Protein AF-A0A2U3KNU8-F1 (afdb_monomer_lite)

Secondary structure (DSSP, 8-state):
--STTTTTTTTTS-SS--S--S---HHHHHHHHHHHHHHTTSS-HHHHHHHHHHHHHHHHHHHHHHHHHHTTSS-HHHHHHHHHHHHHHHHHHHHHHHHHHTTSS-HHHHHHHHHHHHHTTSS--------------------------PPPPPPPPPPPPTTEEEE--TTS-EEEEEE-TT--SHHHHHHHHHHHHHHHHSS--EE---EEPTTSS-EEEEEEEE-TTTTS-EEEEEEEEEE-SSS-EEEEEEEEETTTHHHHHHHHHHHHHHH--TTTGGGGSSS--PPPPPPEEEE-TTSSEEEEE-TT-EE-TTT--TT-EEEE-TTS-EEEEEEEEEEE-TTSHHHHHHHHHHHTTTTTTSGGGGSEE--TTS-HHHHHHHHHHHHHHHTTPPPPEEEEEEEEEE---TT-EEEEEEEEEE-SSSS-EEEEEEEEEEPPPPTTT-EEEEEEEEEEEEHHHHHHHHHHHHHHHHT-EE-HHHHHHHHHHHHHHHHHHHHHHHHHHHHHHHHHHHHHHHHHHHHHHHHHHHHHHHHHHHHHHHTEEEEEETTTTEEEEEEHHHHHHHHHH-TTTEEE--GGG--TTTT-

Foldseek 3Di:
DVPVLVVVLQPLFPPDDDDDFDDDDPLVVQLVVLVVCVVVVVDDPVLSVLLNVVSVVVCVVVVVLVVCPVVVVADPVRSVVVVVLVVVLLVVLVVLVVCVVVVVDDPVRSVVVNVVSVCVVPDDDDDDDDDDDDDDDDDDDDDDDDDDDDDDDADDDQDFPPQWDKDADPLYWIKIKGWDPPDQDQVRSLVVRQVSVCVQQVWRKDWDDWDDDFPDQKIKIKIKTWRPPGDTAMKIKMKIKHRQDNRIIMIMIIIGGPVCCVVCVVVVVVVCVVPDDSNVVSVVPDDPQDAAAFFDWDADPLNFKIWTAHPQKDWDNSQDDLQWTWIAHPQRKIKTFFDKAKEAACVAPLLVVLVVCVVVVICCVHVSVVHHYDHPPDDQVVVVLVVVQVVCVVVVFDRKDWDWPDWAWDDDPPFKTKIWTWGWIDRVPPLDIKTKTKIKMKGAADNPRRMIMITMIMIIGRPVCCSRNVNNNVNRRVRMDGDVVSSVVSSCVSNVVVVVVVVVVVVVVVSVVVSSVVSVVVVVVVVVVVVLLVVLVVLQVVCVVVQWWWKAFPVVRAIDIDHVVVLVVCCVVCVVGIDTDHSVPDDPPHRD

pLDDT: mean 73.96, std 20.08, range [22.03, 96.69]

Radius of gyration: 40.49 Å; chains: 1; bounding box: 84×72×120 Å

Structure (mmCIF, N/CA/C/O backbone):
data_AF-A0A2U3KNU8-F1
#
_entry.id   AF-A0A2U3KNU8-F1
#
loop_
_atom_site.group_PDB
_atom_site.id
_atom_site.type_symbol
_atom_site.label_atom_id
_atom_site.label_alt_id
_atom_site.label_comp_id
_atom_site.label_asym_id
_atom_site.label_entity_id
_atom_site.label_seq_id
_atom_site.pdbx_PDB_ins_code
_atom_site.Cartn_x
_atom_site.Cartn_y
_atom_site.Cartn_z
_atom_site.occupancy
_atom_site.B_iso_or_equiv
_atom_site.auth_seq_id
_atom_site.auth_comp_id
_atom_site.auth_asym_id
_atom_site.auth_atom_id
_atom_site.pdbx_PDB_model_num
ATOM 1 N N . MET A 1 1 ? -26.243 11.072 -6.937 1.00 31.42 1 MET A N 1
ATOM 2 C CA . MET A 1 1 ? -25.882 9.864 -6.148 1.00 31.42 1 MET A CA 1
ATOM 3 C C . MET A 1 1 ? -25.255 8.719 -6.962 1.00 31.42 1 MET A C 1
ATOM 5 O O . MET A 1 1 ? -24.670 7.843 -6.341 1.00 31.42 1 MET A O 1
ATOM 9 N N . ARG A 1 2 ? -25.331 8.694 -8.307 1.00 22.03 2 ARG A N 1
ATOM 10 C CA . ARG A 1 2 ? -24.686 7.654 -9.141 1.00 22.03 2 ARG A CA 1
ATOM 11 C C . ARG A 1 2 ? -23.198 7.915 -9.442 1.00 22.03 2 ARG A C 1
ATOM 13 O O . ARG A 1 2 ? -22.454 6.955 -9.597 1.00 22.03 2 ARG A O 1
ATOM 20 N N . ASP A 1 3 ? -22.744 9.170 -9.422 1.00 24.73 3 ASP A N 1
ATOM 21 C CA . ASP A 1 3 ? -21.365 9.503 -9.823 1.00 24.73 3 ASP A CA 1
ATOM 22 C C . ASP A 1 3 ? -20.324 9.393 -8.703 1.00 24.73 3 ASP A C 1
ATOM 24 O O . ASP A 1 3 ? -19.187 9.026 -8.972 1.00 24.73 3 ASP A O 1
ATOM 28 N N . ALA A 1 4 ? -20.703 9.587 -7.435 1.00 27.36 4 ALA A N 1
ATOM 29 C CA . ALA A 1 4 ? -19.784 9.468 -6.293 1.00 27.36 4 ALA A CA 1
ATOM 30 C C . ALA A 1 4 ? -19.301 8.022 -6.029 1.00 27.36 4 ALA A C 1
ATOM 32 O O . ALA A 1 4 ? -18.278 7.819 -5.385 1.00 27.36 4 ALA A O 1
ATOM 33 N N . LEU A 1 5 ? -20.007 7.013 -6.556 1.00 29.06 5 LEU A N 1
ATOM 34 C CA . LEU A 1 5 ? -19.691 5.592 -6.364 1.00 29.06 5 LEU A CA 1
ATOM 35 C C . LEU A 1 5 ? -18.651 5.072 -7.376 1.00 29.06 5 LEU A C 1
ATOM 37 O O . LEU A 1 5 ? -17.890 4.164 -7.063 1.00 29.06 5 LEU A O 1
ATOM 41 N N . ARG A 1 6 ? -18.540 5.699 -8.558 1.00 27.56 6 ARG A N 1
ATOM 42 C CA . ARG A 1 6 ? -17.448 5.426 -9.514 1.00 27.56 6 ARG A CA 1
ATOM 43 C C . ARG A 1 6 ? -16.082 5.897 -8.991 1.00 27.56 6 ARG A C 1
ATOM 45 O O . ARG A 1 6 ? -15.054 5.405 -9.441 1.00 27.56 6 ARG A O 1
ATOM 52 N N . TRP A 1 7 ? -16.079 6.813 -8.021 1.00 29.83 7 TRP A N 1
ATOM 53 C CA . TRP A 1 7 ? -14.882 7.454 -7.475 1.00 29.83 7 TRP A CA 1
ATOM 54 C C . TRP A 1 7 ? -14.097 6.601 -6.469 1.00 29.83 7 TRP A C 1
ATOM 56 O O . TRP A 1 7 ? -12.876 6.715 -6.420 1.00 29.83 7 TRP A O 1
ATOM 66 N N . LEU A 1 8 ? -14.758 5.731 -5.699 1.00 29.95 8 LEU A N 1
ATOM 67 C CA . LEU A 1 8 ? -14.084 4.840 -4.738 1.00 29.95 8 LEU A CA 1
ATOM 68 C C . LEU A 1 8 ? -13.414 3.638 -5.425 1.00 29.95 8 LEU A C 1
ATOM 70 O O . LEU A 1 8 ? -12.340 3.214 -5.012 1.00 29.95 8 LEU A O 1
ATOM 74 N N . LEU A 1 9 ? -13.984 3.167 -6.538 1.00 27.53 9 LEU A N 1
ATOM 75 C CA . LEU A 1 9 ? -13.454 2.064 -7.349 1.00 27.53 9 LEU A CA 1
ATOM 76 C C . LEU A 1 9 ? -12.162 2.411 -8.118 1.00 27.53 9 LEU A C 1
ATOM 78 O O . LEU A 1 9 ? -11.417 1.510 -8.486 1.00 27.53 9 LEU A O 1
ATOM 82 N N . ALA A 1 10 ? -11.863 3.692 -8.355 1.00 28.30 10 ALA A N 1
ATOM 83 C CA . ALA A 1 10 ? -10.728 4.109 -9.189 1.00 28.30 10 ALA A CA 1
ATOM 84 C C . ALA A 1 10 ? -9.391 4.261 -8.432 1.00 28.30 10 ALA A C 1
ATOM 86 O O . ALA A 1 10 ? -8.334 4.332 -9.058 1.00 28.30 10 ALA A O 1
ATOM 87 N N . VAL A 1 11 ? -9.403 4.312 -7.094 1.00 30.14 11 VAL A N 1
ATOM 88 C CA . VAL A 1 11 ? -8.202 4.636 -6.295 1.00 30.14 11 VAL A CA 1
ATOM 89 C C . VAL A 1 11 ? -7.270 3.427 -6.105 1.00 30.14 11 VAL A C 1
ATOM 91 O O . VAL A 1 11 ? -6.073 3.610 -5.909 1.00 30.14 11 VAL A O 1
ATOM 94 N N . ALA A 1 12 ? -7.763 2.197 -6.279 1.00 28.03 12 ALA A N 1
ATOM 95 C CA . ALA A 1 12 ? -6.958 0.974 -6.166 1.00 28.03 12 ALA A CA 1
ATOM 96 C C . ALA A 1 12 ? -6.155 0.604 -7.439 1.00 28.03 12 ALA A C 1
ATOM 98 O O . ALA A 1 12 ? -5.477 -0.418 -7.453 1.00 28.03 12 ALA A O 1
ATOM 99 N N . VAL A 1 13 ? -6.207 1.414 -8.508 1.00 27.73 13 VAL A N 1
ATOM 100 C CA . VAL A 1 13 ? -5.661 1.052 -9.840 1.00 27.73 13 VAL A CA 1
ATOM 101 C C . VAL A 1 13 ? -4.486 1.902 -10.324 1.00 27.73 13 VAL A C 1
ATOM 103 O O . VAL A 1 13 ? -3.791 1.526 -11.263 1.00 27.73 13 VAL A O 1
ATOM 106 N N . LEU A 1 14 ? -4.178 3.028 -9.689 1.00 27.67 14 LEU A N 1
ATOM 107 C CA . LEU A 1 14 ? -3.180 3.964 -10.220 1.00 27.67 14 LEU A CA 1
ATOM 108 C C . LEU A 1 14 ? -1.816 3.859 -9.534 1.00 27.67 14 LEU A C 1
ATOM 110 O O . LEU A 1 14 ? -1.299 4.824 -8.980 1.00 27.67 14 LEU A O 1
ATOM 114 N N . LEU A 1 15 ? -1.199 2.683 -9.646 1.00 30.09 15 LEU A N 1
ATOM 115 C CA . LEU A 1 15 ? 0.213 2.458 -9.326 1.00 30.09 15 LEU A CA 1
ATOM 116 C C . LEU A 1 15 ? 0.912 1.767 -10.507 1.00 30.09 15 LEU A C 1
ATOM 118 O O . LEU A 1 15 ? 1.225 0.583 -10.464 1.00 30.09 15 LEU A O 1
ATOM 122 N N . SER A 1 16 ? 1.103 2.527 -11.595 1.00 28.33 16 SER A N 1
ATOM 123 C CA . SER A 1 16 ? 2.203 2.370 -12.579 1.00 28.33 16 SER A CA 1
ATOM 124 C C . SER A 1 16 ? 2.146 3.381 -13.745 1.00 28.33 16 SER A C 1
ATOM 126 O O . SER A 1 16 ? 2.514 3.062 -14.870 1.00 28.33 16 SER A O 1
ATOM 128 N N . ILE A 1 17 ? 1.741 4.638 -13.513 1.00 33.41 17 ILE A N 1
ATOM 129 C CA . ILE A 1 17 ? 1.864 5.694 -14.539 1.00 33.41 17 ILE A CA 1
ATOM 130 C C . ILE A 1 17 ? 2.806 6.776 -14.023 1.00 33.41 17 ILE A C 1
ATOM 132 O O . ILE A 1 17 ? 2.394 7.782 -13.460 1.00 33.41 17 ILE A O 1
ATOM 136 N N . GLY A 1 18 ? 4.104 6.544 -14.200 1.00 27.42 18 GLY A N 1
ATOM 137 C CA . GLY A 1 18 ? 5.090 7.613 -14.203 1.00 27.42 18 GLY A CA 1
ATOM 138 C C . GLY A 1 18 ? 5.064 8.324 -15.556 1.00 27.42 18 GLY A C 1
ATOM 139 O O . GLY A 1 18 ? 5.295 7.701 -16.585 1.00 27.42 18 GLY A O 1
ATOM 140 N N . GLY A 1 19 ? 4.818 9.635 -15.533 1.00 28.34 19 GLY A N 1
ATOM 141 C CA . GLY A 1 19 ? 5.231 10.565 -16.584 1.00 28.34 19 GLY A CA 1
ATOM 142 C C . GLY A 1 19 ? 4.237 10.848 -17.718 1.00 28.34 19 GLY A C 1
ATOM 143 O O . GLY A 1 19 ? 3.942 9.993 -18.545 1.00 28.34 19 GLY A O 1
ATOM 144 N N . SER A 1 20 ? 3.896 12.142 -17.844 1.00 30.22 20 SER A N 1
ATOM 145 C CA . SER A 1 20 ? 3.616 12.890 -19.094 1.00 30.22 20 SER A CA 1
ATOM 146 C C . SER A 1 20 ? 2.181 13.397 -19.306 1.00 30.22 20 SER A C 1
ATOM 148 O O . SER A 1 20 ? 1.405 12.817 -20.061 1.00 30.22 20 SER A O 1
ATOM 150 N N . GLY A 1 21 ? 1.869 14.596 -18.788 1.00 25.66 21 GLY A N 1
ATOM 151 C CA . GLY A 1 21 ? 0.601 15.276 -19.087 1.00 25.66 21 GLY A CA 1
ATOM 152 C C . GLY A 1 21 ? 0.608 16.809 -18.984 1.00 25.66 21 GLY A C 1
ATOM 153 O O . GLY A 1 21 ? 0.026 17.365 -18.064 1.00 25.66 21 GLY A O 1
ATOM 154 N N . CYS A 1 22 ? 1.199 17.500 -19.964 1.00 28.56 22 CYS A N 1
ATOM 155 C CA . CYS A 1 22 ? 0.395 18.342 -20.867 1.00 28.56 22 CYS A CA 1
ATOM 156 C C . CYS A 1 22 ? 0.812 18.010 -22.295 1.00 28.56 22 CYS A C 1
ATOM 158 O O . CYS A 1 22 ? 1.974 17.669 -22.516 1.00 28.56 22 CYS A O 1
ATOM 160 N N . SER A 1 23 ? -0.151 18.060 -23.211 1.00 33.44 23 SER A N 1
ATOM 161 C CA . SER A 1 23 ? 0.048 18.025 -24.657 1.00 33.44 23 SER A CA 1
ATOM 162 C C . SER A 1 23 ? 1.032 19.117 -25.059 1.00 33.44 23 SER A C 1
ATOM 164 O O . SER A 1 23 ? 0.803 20.292 -24.778 1.00 33.44 23 SER A O 1
ATOM 166 N N . PRO A 1 24 ? 2.085 18.724 -25.762 1.00 29.98 24 PRO A N 1
ATOM 167 C CA . PRO A 1 24 ? 2.238 19.264 -27.089 1.00 29.98 24 PRO A CA 1
ATOM 168 C C . PRO A 1 24 ? 2.112 18.075 -28.063 1.00 29.98 24 PRO A C 1
ATOM 170 O O . PRO A 1 24 ? 2.024 16.918 -27.624 1.00 29.98 24 PRO A O 1
ATOM 173 N N . SER A 1 25 ? 1.964 18.331 -29.364 1.00 46.84 25 SER A N 1
ATOM 174 C CA . SER A 1 25 ? 1.779 17.280 -30.384 1.00 46.84 25 SER A CA 1
ATOM 175 C C . SER A 1 25 ? 2.768 16.122 -30.169 1.00 46.84 25 SER A C 1
ATOM 177 O O . SER A 1 25 ? 3.857 16.355 -29.652 1.00 46.84 25 SER A O 1
ATOM 179 N N . ARG A 1 26 ? 2.438 14.870 -30.528 1.00 48.16 26 ARG A N 1
ATOM 180 C CA . ARG A 1 26 ? 3.347 13.705 -30.339 1.00 48.16 26 ARG A CA 1
ATOM 181 C C . ARG A 1 26 ? 4.798 14.017 -30.765 1.00 48.16 26 ARG A C 1
ATOM 183 O O . ARG A 1 26 ? 5.725 13.726 -30.014 1.00 48.16 26 ARG A O 1
ATOM 190 N N . ARG A 1 27 ? 4.922 14.784 -31.858 1.00 46.94 27 ARG A N 1
ATOM 191 C CA . ARG A 1 27 ? 6.121 15.462 -32.380 1.00 46.94 27 ARG A CA 1
ATOM 192 C C . ARG A 1 27 ? 6.958 16.165 -31.302 1.00 46.94 27 ARG A C 1
ATOM 194 O O . ARG A 1 27 ? 8.140 15.903 -31.175 1.00 46.94 27 ARG A O 1
ATOM 201 N N . SER A 1 28 ? 6.357 17.007 -30.470 1.00 46.25 28 SER A N 1
ATOM 202 C CA . SER A 1 28 ? 7.050 17.773 -29.422 1.00 46.25 28 SER A CA 1
ATOM 203 C C . SER A 1 28 ? 7.592 16.942 -28.252 1.00 46.25 28 SER A C 1
ATOM 205 O O . SER A 1 28 ? 8.557 17.357 -27.620 1.00 46.25 28 SER A O 1
ATOM 207 N N . LYS A 1 29 ? 6.971 15.799 -27.919 1.00 55.31 29 LYS A N 1
ATOM 208 C CA . LYS A 1 29 ? 7.413 14.962 -26.793 1.00 55.31 29 LYS A CA 1
ATOM 209 C C . LYS A 1 29 ? 8.584 14.090 -27.212 1.00 55.31 29 LYS A C 1
ATOM 211 O O . LYS A 1 29 ? 9.537 13.967 -26.454 1.00 55.31 29 LYS A O 1
ATOM 216 N N . GLU A 1 30 ? 8.517 13.535 -28.417 1.00 49.75 30 GLU A N 1
ATOM 217 C CA . GLU A 1 30 ? 9.602 12.750 -29.003 1.00 49.75 30 GLU A CA 1
ATOM 218 C C . GLU A 1 30 ? 10.798 13.658 -29.347 1.00 49.75 30 GLU A C 1
ATOM 220 O O . GLU A 1 30 ? 11.923 13.313 -28.995 1.00 49.75 30 GLU A O 1
ATOM 225 N N . LEU A 1 31 ? 10.563 14.876 -29.863 1.00 55.94 31 LEU A N 1
ATOM 226 C CA . LEU A 1 31 ? 11.615 15.887 -30.050 1.00 55.94 31 LEU A CA 1
ATOM 227 C C . LEU A 1 31 ? 12.212 16.384 -28.725 1.00 55.94 31 LEU A C 1
ATOM 229 O O . LEU A 1 31 ? 13.423 16.507 -28.629 1.00 55.94 31 LEU A O 1
ATOM 233 N N . ALA A 1 32 ? 11.413 16.598 -27.673 1.00 63.56 32 ALA A N 1
ATOM 234 C CA . ALA A 1 32 ? 11.940 17.036 -26.374 1.00 63.56 32 ALA A CA 1
ATOM 235 C C . ALA A 1 32 ? 12.776 15.958 -25.660 1.00 63.56 32 ALA A C 1
ATOM 237 O O . ALA A 1 32 ? 13.673 16.279 -24.878 1.00 63.56 32 ALA A O 1
ATOM 238 N N . VAL A 1 33 ? 12.477 14.677 -25.893 1.00 63.19 33 VAL A N 1
ATOM 239 C CA . VAL A 1 33 ? 13.310 13.560 -25.421 1.00 63.19 33 VAL A CA 1
ATOM 240 C C . VAL A 1 33 ? 14.601 13.483 -26.238 1.00 63.19 33 VAL A C 1
ATOM 242 O O . VAL A 1 33 ? 15.667 13.285 -25.658 1.00 63.19 33 VAL A O 1
ATOM 245 N N . LEU A 1 34 ? 14.518 13.714 -27.550 1.00 46.22 34 LEU A N 1
ATOM 246 C CA . LEU A 1 34 ? 15.671 13.760 -28.446 1.00 46.22 34 LEU A CA 1
ATOM 247 C C . LEU A 1 34 ? 16.624 14.926 -28.116 1.00 46.22 34 LEU A C 1
ATOM 249 O O . LEU A 1 34 ? 17.831 14.718 -28.017 1.00 46.22 34 LEU A O 1
ATOM 253 N N . ASP A 1 35 ? 16.079 16.115 -27.841 1.00 58.88 35 ASP A N 1
ATOM 254 C CA . ASP A 1 35 ? 16.823 17.306 -27.409 1.00 58.88 35 ASP A CA 1
ATOM 255 C C . ASP A 1 35 ? 17.562 17.065 -26.092 1.00 58.88 35 ASP A C 1
ATOM 257 O O . ASP A 1 35 ? 18.725 17.436 -25.950 1.00 58.88 35 ASP A O 1
ATOM 261 N N . ARG A 1 36 ? 16.911 16.409 -25.122 1.00 63.81 36 ARG A N 1
ATOM 262 C CA . ARG A 1 36 ? 17.547 16.084 -23.837 1.00 63.81 36 ARG A CA 1
ATOM 263 C C . ARG A 1 36 ? 18.671 15.070 -23.986 1.00 63.81 36 ARG A C 1
ATOM 265 O O . ARG A 1 36 ? 19.676 15.218 -23.304 1.00 63.81 36 ARG A O 1
ATOM 272 N N . ALA A 1 37 ? 18.512 14.077 -24.859 1.00 52.19 37 ALA A N 1
ATOM 273 C CA . ALA A 1 37 ? 19.546 13.081 -25.122 1.00 52.19 37 ALA A CA 1
ATOM 274 C C . ALA A 1 37 ? 20.770 13.691 -25.833 1.00 52.19 37 ALA A C 1
ATOM 276 O O . ALA A 1 37 ? 21.903 13.328 -25.524 1.00 52.19 37 ALA A O 1
ATOM 277 N N . TYR A 1 38 ? 20.561 14.665 -26.724 1.00 63.41 38 TYR A N 1
ATOM 278 C CA . TYR A 1 38 ? 21.651 15.447 -27.314 1.00 63.41 38 TYR A CA 1
ATOM 279 C C . TYR A 1 38 ? 22.333 16.356 -26.279 1.00 63.41 38 TYR A C 1
ATOM 281 O O . TYR A 1 38 ? 23.553 16.343 -26.147 1.00 63.41 38 TYR A O 1
ATOM 289 N N . GLN A 1 39 ? 21.556 17.077 -25.461 1.00 62.28 39 GLN A N 1
ATOM 290 C CA . GLN A 1 39 ? 22.087 17.943 -24.398 1.00 62.28 39 GLN A CA 1
ATOM 291 C C . GLN A 1 39 ? 22.848 17.176 -23.309 1.00 62.28 39 GLN A C 1
ATOM 293 O O . GLN A 1 39 ? 23.776 17.720 -22.717 1.00 62.28 39 GLN A O 1
ATOM 298 N N . SER A 1 40 ? 22.482 15.921 -23.043 1.00 63.94 40 SER A N 1
ATOM 299 C CA . SER A 1 40 ? 23.206 15.054 -22.111 1.00 63.94 40 SER A CA 1
ATOM 300 C C . SER A 1 40 ? 24.420 14.359 -22.738 1.00 63.94 40 SER A C 1
ATOM 302 O O . SER A 1 40 ? 25.029 13.524 -22.076 1.00 63.94 40 SER A O 1
ATOM 304 N N . GLY A 1 41 ? 24.748 14.646 -24.006 1.00 54.53 41 GLY A N 1
ATOM 305 C CA . GLY A 1 41 ? 25.865 14.030 -24.731 1.00 54.53 41 GLY A CA 1
ATOM 306 C C . GLY A 1 41 ? 25.665 12.548 -25.065 1.00 54.53 41 GLY A C 1
ATOM 307 O O . GLY A 1 41 ? 26.621 11.871 -25.424 1.00 54.53 41 GLY A O 1
ATOM 308 N N . VAL A 1 42 ? 24.436 12.036 -24.932 1.00 57.03 42 VAL A N 1
ATOM 309 C CA . VAL A 1 42 ? 24.073 10.639 -25.240 1.00 57.03 42 VAL A CA 1
ATOM 310 C C . VAL A 1 42 ? 23.904 10.439 -26.746 1.00 57.03 42 VAL A C 1
ATOM 312 O O . VAL A 1 42 ? 24.047 9.325 -27.237 1.00 57.03 42 VAL A O 1
ATOM 315 N N . LEU A 1 43 ? 23.603 11.516 -27.474 1.00 42.62 43 LEU A N 1
ATOM 316 C CA . LEU A 1 43 ? 23.587 11.547 -28.930 1.00 42.62 43 LEU A CA 1
ATOM 317 C C . LEU 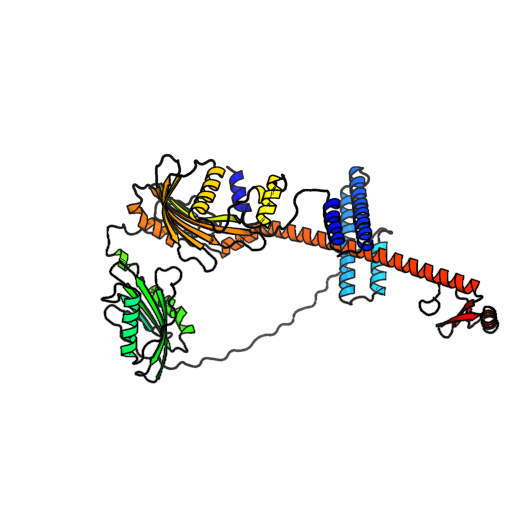A 1 43 ? 24.646 12.521 -29.428 1.00 42.62 43 LEU A C 1
ATOM 319 O O . LEU A 1 43 ? 24.765 13.636 -28.916 1.00 42.62 43 LEU A O 1
ATOM 323 N N . THR A 1 44 ? 25.3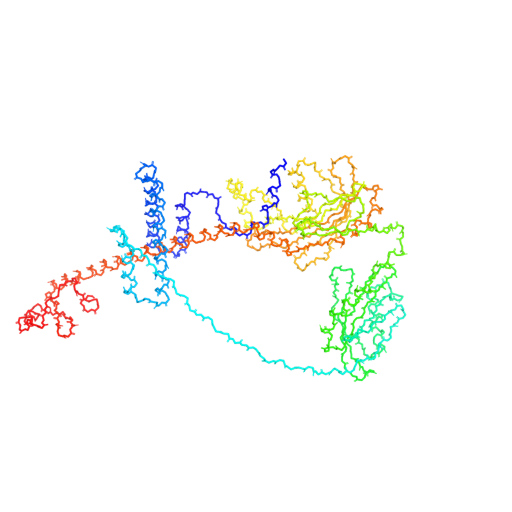72 12.119 -30.462 1.00 61.38 44 THR A N 1
ATOM 324 C CA . THR A 1 44 ? 26.197 13.034 -31.250 1.00 61.38 44 THR A CA 1
ATOM 325 C C . THR A 1 44 ? 25.308 13.969 -32.076 1.00 61.38 44 THR A C 1
ATOM 327 O O . THR A 1 44 ? 24.116 13.718 -32.275 1.00 61.38 44 THR A O 1
ATOM 330 N N . LYS A 1 45 ? 25.872 15.081 -32.561 1.00 63.47 45 LYS A N 1
ATOM 331 C CA . LYS A 1 45 ? 25.123 16.071 -33.353 1.00 63.47 45 LYS A CA 1
ATOM 332 C C . LYS A 1 45 ? 24.509 15.453 -34.612 1.00 63.47 45 LYS A C 1
ATOM 334 O O . LYS A 1 45 ? 23.356 15.735 -34.926 1.00 63.47 45 LYS A O 1
ATOM 339 N N . ASP A 1 46 ? 25.243 14.563 -35.269 1.00 44.50 46 ASP A N 1
ATOM 340 C CA . ASP A 1 46 ? 24.794 13.919 -36.503 1.00 44.50 46 ASP A CA 1
ATOM 341 C C . ASP A 1 46 ? 23.686 12.887 -36.230 1.00 44.50 46 ASP A C 1
ATOM 343 O O . ASP A 1 46 ? 22.696 12.828 -36.959 1.00 44.50 46 ASP A O 1
ATOM 347 N N . GLU A 1 47 ? 23.769 12.145 -35.118 1.00 43.34 47 GLU A N 1
ATOM 348 C CA . GLU A 1 47 ? 22.700 11.240 -34.672 1.00 43.34 47 GLU A CA 1
ATOM 349 C C . GLU A 1 47 ? 21.436 11.990 -34.235 1.00 43.34 47 GLU A C 1
ATOM 351 O O . GLU A 1 47 ? 20.323 11.501 -34.439 1.00 43.34 47 GLU A O 1
ATOM 356 N N . TYR A 1 48 ? 21.589 13.170 -33.631 1.00 55.09 48 TYR A N 1
ATOM 357 C CA . TYR A 1 48 ? 20.473 14.035 -33.265 1.00 55.09 48 TYR A CA 1
ATOM 358 C C . TYR A 1 48 ? 19.736 14.553 -34.509 1.00 55.09 48 TYR A C 1
ATOM 360 O O . TYR A 1 48 ? 18.515 14.398 -34.599 1.00 55.09 48 TYR A O 1
ATOM 368 N N . GLU A 1 49 ? 20.456 15.091 -35.498 1.00 47.75 49 GLU A N 1
ATOM 369 C CA . GLU A 1 49 ? 19.847 15.621 -36.726 1.00 47.75 49 GLU A CA 1
ATOM 370 C C . GLU A 1 49 ? 19.203 14.510 -37.583 1.00 47.75 49 GLU A C 1
ATOM 372 O O . GLU A 1 49 ? 18.091 14.684 -38.086 1.00 47.75 49 GLU A O 1
ATOM 377 N N . ALA A 1 50 ? 19.816 13.322 -37.668 1.00 44.84 50 ALA A N 1
ATOM 378 C CA . ALA A 1 50 ? 19.241 12.160 -38.359 1.00 44.84 50 ALA A CA 1
ATOM 379 C C . ALA A 1 50 ? 17.939 11.662 -37.701 1.00 44.84 50 ALA A C 1
ATOM 381 O O . ALA A 1 50 ? 16.923 11.425 -38.365 1.00 44.84 50 ALA A O 1
ATOM 382 N N . LYS A 1 51 ? 17.921 11.564 -36.365 1.00 48.91 51 LYS A N 1
ATOM 383 C CA . LYS A 1 51 ? 16.731 11.141 -35.610 1.00 48.91 51 LYS A CA 1
ATOM 384 C C . LYS A 1 51 ? 15.608 12.174 -35.669 1.00 48.91 51 LYS A C 1
ATOM 386 O O . LYS A 1 51 ? 14.437 11.791 -35.693 1.00 48.91 51 LYS A O 1
ATOM 391 N N . LYS A 1 52 ? 15.948 13.460 -35.732 1.00 56.44 52 LYS A N 1
ATOM 392 C CA . LYS A 1 52 ? 14.993 14.555 -35.915 1.00 56.44 52 LYS A CA 1
ATOM 393 C C . LYS A 1 52 ? 14.331 14.482 -37.295 1.00 56.44 52 LYS A C 1
ATOM 395 O O . LYS A 1 52 ? 13.106 14.396 -37.358 1.00 56.44 52 LYS A O 1
ATOM 400 N N . ALA A 1 53 ? 15.113 14.358 -38.370 1.00 47.03 53 ALA A N 1
ATOM 401 C CA . ALA A 1 53 ? 14.599 14.202 -39.736 1.00 47.03 53 ALA A CA 1
ATOM 402 C C . ALA A 1 53 ? 13.747 12.923 -39.920 1.00 47.03 53 ALA A C 1
ATOM 404 O O . ALA A 1 53 ? 12.722 12.913 -40.609 1.00 47.03 53 ALA A O 1
ATOM 405 N N . GLY A 1 54 ? 14.121 11.828 -39.249 1.00 46.97 54 GLY A N 1
ATOM 406 C CA . GLY A 1 54 ? 13.359 10.578 -39.247 1.00 46.97 54 GLY A CA 1
ATOM 407 C C . GLY A 1 54 ? 12.017 10.652 -38.504 1.00 46.97 54 GLY A C 1
ATOM 408 O O . GLY A 1 54 ? 11.096 9.907 -38.840 1.00 46.97 54 GLY A O 1
ATOM 409 N N . LEU A 1 55 ? 11.888 11.509 -37.488 1.00 49.25 55 LEU A N 1
ATOM 410 C CA . LEU A 1 55 ? 10.611 11.774 -36.811 1.00 49.25 55 LEU A CA 1
ATOM 411 C C . LEU A 1 55 ? 9.710 12.691 -37.645 1.00 49.25 55 LEU A C 1
ATOM 413 O O . LEU A 1 55 ? 8.489 12.540 -37.621 1.00 49.25 55 LEU A O 1
ATOM 417 N N . GLU A 1 56 ? 10.306 13.599 -38.414 1.00 51.06 56 GLU A N 1
ATOM 418 C CA . GLU A 1 56 ? 9.580 14.518 -39.289 1.00 51.06 56 GLU A CA 1
ATOM 419 C C . GLU A 1 56 ? 8.983 13.785 -40.505 1.00 51.06 56 GLU A C 1
ATOM 421 O O . GLU A 1 56 ? 7.771 13.865 -40.709 1.00 51.06 56 GLU A O 1
ATOM 426 N N . SER A 1 57 ? 9.743 12.927 -41.196 1.00 48.75 57 SER A N 1
ATOM 427 C CA . SER A 1 57 ? 9.260 12.168 -42.374 1.00 48.75 57 SER A CA 1
ATOM 428 C C . SER A 1 57 ? 8.168 11.123 -42.079 1.00 48.75 57 SER A C 1
ATOM 430 O O . SER A 1 57 ? 7.235 10.936 -42.861 1.00 48.75 57 SER A O 1
ATOM 432 N N . GLN A 1 58 ? 8.223 10.437 -40.932 1.00 53.72 58 GLN A N 1
ATOM 433 C CA . GLN A 1 58 ? 7.166 9.497 -40.532 1.00 53.72 58 GLN A CA 1
ATOM 434 C C . GLN A 1 58 ? 5.874 10.229 -40.141 1.00 53.72 58 GLN A C 1
ATOM 436 O O . GLN A 1 58 ? 4.776 9.697 -40.334 1.00 53.72 58 GLN A O 1
ATOM 441 N N . SER A 1 59 ? 6.003 11.447 -39.602 1.00 57.31 59 SER A N 1
ATOM 442 C CA . SER A 1 59 ? 4.853 12.311 -39.350 1.00 57.31 59 SER A CA 1
ATOM 443 C C . SER A 1 59 ? 4.221 12.764 -40.662 1.00 57.31 59 SER A C 1
ATOM 445 O O . SER A 1 59 ? 3.009 12.663 -40.785 1.00 57.31 59 SER A O 1
ATOM 447 N N . GLU A 1 60 ? 5.025 13.086 -41.678 1.00 58.50 60 GLU A N 1
ATOM 448 C CA . GLU A 1 60 ? 4.545 13.477 -43.007 1.00 58.50 60 GLU A CA 1
ATOM 449 C C . GLU A 1 60 ? 3.798 12.346 -43.728 1.00 58.50 60 GLU A C 1
ATOM 451 O O . GLU A 1 60 ? 2.774 12.606 -44.349 1.00 58.50 60 GLU A O 1
ATOM 456 N N . ALA A 1 61 ? 4.231 11.084 -43.614 1.00 60.75 61 ALA A N 1
ATOM 457 C CA . ALA A 1 61 ? 3.544 9.953 -44.253 1.00 60.75 61 ALA A CA 1
ATOM 458 C C . ALA A 1 61 ? 2.180 9.628 -43.610 1.00 60.75 61 ALA A C 1
ATOM 460 O O . ALA A 1 61 ? 1.214 9.313 -44.307 1.00 60.75 61 ALA A O 1
ATOM 461 N N . LEU A 1 62 ? 2.083 9.715 -42.279 1.00 65.88 62 LEU A N 1
ATOM 462 C CA . LEU A 1 62 ? 0.816 9.530 -41.563 1.00 65.88 62 LEU A CA 1
ATOM 463 C C . LEU A 1 62 ? -0.100 10.745 -41.716 1.00 65.88 62 LEU A C 1
ATOM 465 O O . LEU A 1 62 ? -1.302 10.574 -41.891 1.00 65.88 62 LEU A O 1
ATOM 469 N N . GLU A 1 63 ? 0.463 11.951 -41.723 1.00 68.19 63 GLU A N 1
ATOM 470 C CA . GLU A 1 63 ? -0.265 13.189 -41.986 1.00 68.19 63 GLU A CA 1
ATOM 471 C C . GLU A 1 63 ? -0.764 13.232 -43.436 1.00 68.19 63 GLU A C 1
ATOM 473 O O . GLU A 1 63 ? -1.896 13.641 -43.674 1.00 68.19 63 GLU A O 1
ATOM 478 N N . ALA A 1 64 ? -0.002 12.710 -44.403 1.00 67.69 64 ALA A N 1
ATOM 479 C CA . ALA A 1 64 ? -0.451 12.528 -45.782 1.00 67.69 64 ALA A CA 1
ATOM 480 C C . ALA A 1 64 ? -1.578 11.490 -45.896 1.00 67.69 64 ALA A C 1
ATOM 482 O O . ALA A 1 64 ? -2.523 11.717 -46.648 1.00 67.69 64 ALA A O 1
ATOM 483 N N . LEU A 1 65 ? -1.529 10.390 -45.136 1.00 62.81 65 LEU A N 1
ATOM 484 C CA . LEU A 1 65 ? -2.589 9.375 -45.119 1.00 62.81 65 LEU A CA 1
ATOM 485 C C . LEU A 1 65 ? -3.873 9.892 -44.440 1.00 62.81 65 LEU A C 1
ATOM 487 O O . LEU A 1 65 ? -4.971 9.661 -44.945 1.00 62.81 65 LEU A O 1
ATOM 491 N N . ASP A 1 66 ? -3.747 10.642 -43.342 1.00 69.31 66 ASP A N 1
ATOM 492 C CA . ASP A 1 66 ? -4.868 11.314 -42.670 1.00 69.31 66 ASP A CA 1
ATOM 493 C C . ASP A 1 66 ? -5.445 12.445 -43.547 1.00 69.31 66 ASP A C 1
ATOM 495 O O . ASP A 1 66 ? -6.664 12.643 -43.613 1.00 69.31 66 ASP A O 1
ATOM 499 N N . LYS A 1 67 ? -4.593 13.155 -44.298 1.00 68.44 67 LYS A N 1
ATOM 500 C CA . LYS A 1 67 ? -5.008 14.148 -45.297 1.00 68.44 67 LYS A CA 1
ATOM 501 C C . LYS A 1 67 ? -5.698 13.496 -46.495 1.00 68.44 67 LYS A C 1
ATOM 503 O O . LYS A 1 67 ? -6.684 14.031 -46.984 1.00 68.44 67 LYS A O 1
ATOM 508 N N . ALA A 1 68 ? -5.244 12.324 -46.934 1.00 63.94 68 ALA A N 1
ATOM 509 C CA . ALA A 1 68 ? -5.874 11.563 -48.009 1.00 63.94 68 ALA A CA 1
ATOM 510 C C . ALA A 1 68 ? -7.240 10.994 -47.591 1.00 63.94 68 ALA A C 1
ATOM 512 O O . ALA A 1 68 ? -8.181 11.025 -48.382 1.00 63.94 68 ALA A O 1
ATOM 513 N N . LEU A 1 69 ? -7.385 10.551 -46.337 1.00 70.25 69 LEU A N 1
ATOM 514 C CA . LEU A 1 69 ? -8.673 10.142 -45.777 1.00 70.25 69 LEU A CA 1
ATOM 515 C C . LEU A 1 69 ? -9.638 11.332 -45.642 1.00 70.25 69 LEU A C 1
ATOM 517 O O . LEU A 1 69 ? -10.791 11.244 -46.055 1.00 70.25 69 LEU A O 1
ATOM 521 N N . SER A 1 70 ? -9.172 12.459 -45.095 1.00 67.56 70 SER A N 1
ATOM 522 C CA . SER A 1 70 ? -10.004 13.665 -44.931 1.00 67.56 70 SER A CA 1
ATOM 523 C C . SER A 1 70 ? -10.355 14.350 -46.255 1.00 67.56 70 SER A C 1
ATOM 525 O O . SER A 1 70 ? -11.419 14.953 -46.359 1.00 67.56 70 SER A O 1
ATOM 527 N N . ALA A 1 71 ? -9.517 14.203 -47.284 1.00 76.69 71 ALA A N 1
ATOM 528 C CA . ALA A 1 71 ? -9.816 14.617 -48.652 1.00 76.69 71 ALA A CA 1
ATOM 529 C C . ALA A 1 71 ? -10.708 13.615 -49.415 1.00 76.69 71 ALA A C 1
ATOM 531 O O . ALA A 1 71 ? -11.033 13.860 -50.574 1.00 76.69 71 ALA A O 1
ATOM 532 N N . GLY A 1 72 ? -11.086 12.484 -48.802 1.00 70.75 72 GLY A N 1
ATOM 533 C CA . GLY A 1 72 ? -11.895 11.439 -49.438 1.00 70.75 72 GLY A CA 1
ATOM 534 C C . GLY A 1 72 ? -11.182 10.673 -50.559 1.00 70.75 72 GLY A C 1
ATOM 535 O O . GLY A 1 72 ? -11.826 9.930 -51.291 1.00 70.75 72 GLY A O 1
ATOM 536 N N . VAL A 1 73 ? -9.862 10.844 -50.696 1.00 74.31 73 VAL A N 1
ATOM 537 C CA . VAL A 1 73 ? -9.010 10.176 -51.698 1.00 74.31 73 VAL A CA 1
ATOM 538 C C . VAL A 1 73 ? -8.818 8.695 -51.360 1.00 74.31 73 VAL A C 1
ATOM 540 O O . VAL A 1 73 ? -8.601 7.871 -52.242 1.00 74.31 73 VAL A O 1
ATOM 543 N N . VAL A 1 74 ? -8.910 8.352 -50.076 1.00 68.75 74 VAL A N 1
ATOM 544 C CA . VAL A 1 74 ? -8.778 6.991 -49.553 1.00 68.75 74 VAL A CA 1
ATOM 545 C C . VAL A 1 74 ? -10.026 6.693 -48.732 1.00 68.75 74 VAL A C 1
ATOM 547 O O . VAL A 1 74 ? -10.405 7.491 -47.874 1.00 68.75 74 VAL A O 1
ATOM 550 N N . THR A 1 75 ? -10.690 5.563 -48.984 1.00 82.44 75 THR A N 1
ATOM 551 C CA . THR A 1 75 ? -11.870 5.189 -48.193 1.00 82.44 75 THR A CA 1
ATOM 552 C C . THR A 1 75 ? -11.463 4.817 -46.767 1.00 82.44 75 THR A C 1
ATOM 554 O O . THR A 1 75 ? -10.318 4.456 -46.502 1.00 82.44 75 THR A O 1
ATOM 557 N N . GLN A 1 76 ? -12.401 4.840 -45.818 1.00 71.69 76 GLN A N 1
ATOM 558 C CA . GLN A 1 76 ? -12.117 4.395 -44.448 1.00 71.69 76 GLN A CA 1
ATOM 559 C C . GLN A 1 76 ? -11.590 2.946 -44.414 1.00 71.69 76 GLN A C 1
ATOM 561 O O . GLN A 1 76 ? -10.735 2.623 -43.591 1.00 71.69 76 GLN A O 1
ATOM 566 N N . ALA A 1 77 ? -12.071 2.083 -45.315 1.00 66.75 77 ALA A N 1
ATOM 567 C CA . ALA A 1 77 ? -11.602 0.706 -45.440 1.00 66.75 77 ALA A CA 1
ATOM 568 C C . ALA A 1 77 ? -10.162 0.647 -45.971 1.00 66.75 77 ALA A C 1
ATOM 570 O O . ALA A 1 77 ? -9.327 -0.047 -45.391 1.00 66.75 77 ALA A O 1
ATOM 571 N N . ASP A 1 78 ? -9.844 1.442 -46.994 1.00 63.44 78 ASP A N 1
ATOM 572 C CA . ASP A 1 78 ? -8.493 1.533 -47.557 1.00 63.44 78 ASP A CA 1
ATOM 573 C C . ASP A 1 78 ? -7.508 2.153 -46.564 1.00 63.44 78 ASP A C 1
ATOM 575 O O . ASP A 1 78 ? -6.381 1.688 -46.438 1.00 63.44 78 ASP A O 1
ATOM 579 N N . TYR A 1 79 ? -7.942 3.140 -45.781 1.00 70.81 79 TYR A N 1
ATOM 580 C CA . TYR A 1 79 ? -7.141 3.735 -44.716 1.00 70.81 79 TYR A CA 1
ATOM 581 C C . TYR A 1 79 ? -6.763 2.689 -43.669 1.00 70.81 79 TYR A C 1
ATOM 583 O O . TYR A 1 79 ? -5.594 2.576 -43.299 1.00 70.81 79 TYR A O 1
ATOM 591 N N . GLN A 1 80 ? -7.729 1.885 -43.213 1.00 63.78 80 GLN A N 1
ATOM 592 C CA . GLN A 1 80 ? -7.449 0.816 -42.255 1.00 63.78 80 GLN A CA 1
ATOM 593 C C . GLN A 1 80 ? -6.591 -0.290 -42.878 1.00 63.78 80 GLN A C 1
ATOM 595 O O . GLN A 1 80 ? -5.704 -0.803 -42.203 1.00 63.78 80 GLN A O 1
ATOM 600 N N . ALA A 1 81 ? -6.781 -0.614 -44.160 1.00 65.50 81 ALA A N 1
ATOM 601 C CA . ALA A 1 81 ? -5.972 -1.603 -44.868 1.00 65.50 81 ALA A CA 1
ATOM 602 C C . ALA A 1 81 ? -4.519 -1.136 -45.073 1.00 65.50 81 ALA A C 1
ATOM 604 O O . ALA A 1 81 ? -3.589 -1.892 -44.798 1.00 65.50 81 ALA A O 1
ATOM 605 N N . ILE A 1 82 ? -4.301 0.114 -45.489 1.00 69.31 82 ILE A N 1
ATOM 606 C CA . ILE A 1 82 ? -2.972 0.719 -45.670 1.00 69.31 82 ILE A CA 1
ATOM 607 C C . ILE A 1 82 ? -2.275 0.856 -44.314 1.00 69.31 82 ILE A C 1
ATOM 609 O O . ILE A 1 82 ? -1.115 0.477 -44.168 1.00 69.31 82 ILE A O 1
ATOM 613 N N . LYS A 1 83 ? -2.997 1.299 -43.282 1.00 70.88 83 LYS A N 1
ATOM 614 C CA . LYS A 1 83 ? -2.483 1.373 -41.910 1.00 70.88 83 LYS A CA 1
ATOM 615 C C . LYS A 1 83 ? -2.129 -0.006 -41.353 1.00 70.88 83 LYS A C 1
ATOM 617 O O . LYS A 1 83 ? -1.065 -0.163 -40.759 1.00 70.88 83 LYS A O 1
ATOM 622 N N . ALA A 1 84 ? -2.971 -1.015 -41.574 1.00 65.06 84 ALA A N 1
ATOM 623 C CA . ALA A 1 84 ? -2.700 -2.391 -41.169 1.00 65.06 84 ALA A CA 1
ATOM 624 C C . ALA A 1 84 ? -1.499 -2.983 -41.918 1.00 65.06 84 ALA A C 1
ATOM 626 O O . ALA A 1 84 ? -0.687 -3.657 -41.293 1.00 65.06 84 ALA A O 1
ATOM 627 N N . ARG A 1 85 ? -1.326 -2.684 -43.213 1.00 66.62 85 ARG A N 1
ATOM 628 C CA . ARG A 1 85 ? -0.140 -3.085 -43.991 1.00 66.62 85 ARG A CA 1
ATOM 629 C C . ARG A 1 85 ? 1.132 -2.427 -43.473 1.00 66.62 85 ARG A C 1
ATOM 631 O O . ARG A 1 85 ? 2.123 -3.121 -43.277 1.00 66.62 85 ARG A O 1
ATOM 638 N N . LEU A 1 86 ? 1.091 -1.131 -43.163 1.00 62.44 86 LEU A N 1
ATOM 639 C CA . LEU A 1 86 ? 2.221 -0.419 -42.558 1.00 62.44 86 LEU A CA 1
ATOM 640 C C . LEU A 1 86 ? 2.602 -1.013 -41.191 1.00 62.44 86 LEU A C 1
ATOM 642 O O . LEU A 1 86 ? 3.784 -1.173 -40.893 1.00 62.44 86 LEU A O 1
ATOM 646 N N . ILE A 1 87 ? 1.612 -1.411 -40.384 1.00 63.84 87 ILE A N 1
ATOM 647 C CA . ILE A 1 87 ? 1.837 -2.084 -39.094 1.00 63.84 87 ILE A CA 1
ATOM 648 C C . ILE A 1 87 ? 2.380 -3.507 -39.295 1.00 63.84 87 ILE A C 1
ATOM 650 O O . ILE A 1 87 ? 3.353 -3.887 -38.648 1.00 63.84 87 ILE A O 1
ATOM 654 N N . ALA A 1 88 ? 1.799 -4.296 -40.199 1.00 61.38 88 ALA A N 1
ATOM 655 C CA . ALA A 1 88 ? 2.232 -5.664 -40.482 1.00 61.38 88 ALA A CA 1
ATOM 656 C C . ALA A 1 88 ? 3.661 -5.705 -41.044 1.00 61.38 88 ALA A C 1
ATOM 658 O O . ALA A 1 88 ? 4.463 -6.540 -40.628 1.00 61.38 88 ALA A O 1
ATOM 659 N N . LYS A 1 89 ? 4.015 -4.755 -41.916 1.00 68.06 89 LYS A N 1
ATOM 660 C CA . LYS A 1 89 ? 5.370 -4.583 -42.452 1.00 68.06 89 LYS A CA 1
ATOM 661 C C . LYS A 1 89 ? 6.374 -4.271 -41.342 1.00 68.06 89 LYS A C 1
ATOM 663 O O . LYS A 1 89 ? 7.432 -4.892 -41.288 1.00 68.06 89 LYS A O 1
ATOM 668 N N . ALA A 1 90 ? 6.007 -3.398 -40.401 1.00 59.88 90 ALA A N 1
ATOM 669 C CA . ALA A 1 90 ? 6.829 -3.109 -39.226 1.00 59.88 90 ALA A CA 1
ATOM 670 C C . ALA A 1 90 ? 7.031 -4.347 -38.328 1.00 59.88 90 ALA A C 1
ATOM 672 O O . ALA A 1 90 ? 8.133 -4.584 -37.835 1.00 59.88 90 ALA A O 1
ATOM 673 N N . VAL A 1 91 ? 5.999 -5.180 -38.153 1.00 56.19 91 VAL A N 1
ATOM 674 C CA . VAL A 1 91 ? 6.099 -6.440 -37.393 1.00 56.19 91 VAL A CA 1
ATOM 675 C C . VAL A 1 91 ? 6.996 -7.460 -38.105 1.00 56.19 91 VAL A C 1
ATOM 677 O O . VAL A 1 91 ? 7.820 -8.103 -37.452 1.00 56.19 91 VAL A O 1
ATOM 680 N N . MET A 1 92 ? 6.882 -7.587 -39.430 1.00 57.31 92 MET A N 1
ATOM 681 C CA . MET A 1 92 ? 7.706 -8.505 -40.222 1.00 57.31 92 MET A CA 1
ATOM 682 C C . MET A 1 92 ? 9.183 -8.099 -40.199 1.00 57.31 92 MET A C 1
ATOM 684 O O . MET A 1 92 ? 10.040 -8.948 -39.952 1.00 57.31 92 MET A O 1
ATOM 688 N N . LEU A 1 93 ? 9.489 -6.806 -40.334 1.00 60.31 93 LEU A N 1
ATOM 689 C CA . LEU A 1 93 ? 10.854 -6.285 -40.196 1.00 60.31 93 LEU A CA 1
ATOM 690 C C . LEU A 1 93 ? 11.419 -6.548 -38.790 1.00 60.31 93 LEU A C 1
ATOM 692 O O . LEU A 1 93 ? 12.525 -7.069 -38.656 1.00 60.31 93 LEU A O 1
ATOM 696 N N . ALA A 1 94 ? 10.623 -6.332 -37.738 1.00 54.41 94 ALA A N 1
ATOM 697 C CA . ALA A 1 94 ? 11.028 -6.634 -36.363 1.00 54.41 94 ALA A CA 1
ATOM 698 C C . ALA A 1 94 ? 11.230 -8.140 -36.087 1.00 54.41 94 ALA A C 1
ATOM 700 O O . ALA A 1 94 ? 11.979 -8.523 -35.184 1.00 54.41 94 ALA A O 1
ATOM 701 N N . SER A 1 95 ? 10.542 -9.023 -36.816 1.00 56.22 95 SER A N 1
ATOM 702 C CA . SER A 1 95 ? 10.765 -10.473 -36.739 1.00 56.22 95 SER A CA 1
ATOM 703 C C . SER A 1 95 ? 12.025 -10.910 -37.493 1.00 56.22 95 SER A C 1
ATOM 705 O O . SER A 1 95 ? 12.784 -11.733 -36.980 1.00 56.22 95 SER A O 1
ATOM 707 N N . LEU A 1 96 ? 12.302 -10.292 -38.645 1.00 57.72 96 LEU A N 1
ATOM 708 C CA . LEU A 1 96 ? 13.507 -10.522 -39.439 1.00 57.72 96 LEU A CA 1
ATOM 709 C C . LEU A 1 96 ? 14.773 -10.091 -38.676 1.00 57.72 96 LEU A C 1
ATOM 711 O O . LEU A 1 96 ? 15.778 -10.801 -38.694 1.00 57.72 96 LEU A O 1
ATOM 715 N N . GLU A 1 97 ? 14.702 -8.980 -37.939 1.00 58.09 97 GLU A N 1
ATOM 716 C CA . GLU A 1 97 ? 15.791 -8.494 -37.080 1.00 58.09 97 GLU A CA 1
ATOM 717 C C . GLU A 1 97 ? 16.087 -9.453 -35.917 1.00 58.09 97 GLU A C 1
ATOM 719 O O . GLU A 1 97 ? 17.243 -9.768 -35.642 1.00 58.09 97 GLU A O 1
ATOM 724 N N . ARG A 1 98 ? 15.045 -9.979 -35.258 1.00 59.56 98 ARG A N 1
ATOM 725 C CA . ARG A 1 98 ? 15.207 -10.967 -34.178 1.00 59.56 98 ARG A CA 1
ATOM 726 C C . ARG A 1 98 ? 15.822 -12.268 -34.681 1.00 59.56 98 ARG A C 1
ATOM 728 O O . ARG A 1 98 ? 16.668 -12.838 -34.002 1.00 59.56 98 ARG A O 1
ATOM 735 N N . ALA A 1 99 ? 15.437 -12.715 -35.873 1.00 55.09 99 ALA A N 1
ATOM 736 C CA . ALA A 1 99 ? 16.031 -13.890 -36.499 1.00 55.09 99 ALA A CA 1
ATOM 737 C C . ALA A 1 99 ? 17.520 -13.670 -36.829 1.00 55.09 99 ALA A C 1
ATOM 739 O O . ALA A 1 99 ? 18.340 -14.541 -36.551 1.00 55.09 99 ALA A O 1
ATOM 740 N N . ARG A 1 100 ? 17.903 -12.483 -37.322 1.00 73.50 100 ARG A N 1
ATOM 741 C CA . ARG A 1 100 ? 19.317 -12.108 -37.507 1.00 73.50 100 ARG A CA 1
ATOM 742 C C . ARG A 1 100 ? 20.087 -12.117 -36.181 1.00 73.50 100 ARG A C 1
ATOM 744 O O . ARG A 1 100 ? 21.168 -12.688 -36.114 1.00 73.50 100 ARG A O 1
ATOM 751 N N . GLN A 1 101 ? 19.531 -11.520 -35.125 1.00 55.78 101 GLN A N 1
ATOM 752 C CA . GLN A 1 101 ? 20.162 -11.487 -33.796 1.00 55.78 101 GLN A CA 1
ATOM 753 C C . GLN A 1 101 ? 20.306 -12.878 -33.169 1.00 55.78 101 GLN A C 1
ATOM 755 O O . GLN A 1 101 ? 21.271 -13.133 -32.456 1.00 55.78 101 GLN A O 1
ATOM 760 N N . ALA A 1 102 ? 19.382 -13.790 -33.469 1.00 62.72 102 ALA A N 1
ATOM 761 C CA . ALA A 1 102 ? 19.462 -15.193 -33.079 1.00 62.72 102 ALA A CA 1
ATOM 762 C C . ALA A 1 102 ? 20.403 -16.028 -33.976 1.00 62.72 102 ALA A C 1
ATOM 764 O O . ALA A 1 102 ? 20.469 -17.244 -33.815 1.00 62.72 102 ALA A O 1
ATOM 765 N N . GLY A 1 103 ? 21.112 -15.404 -34.926 1.00 71.25 103 GLY A N 1
ATOM 766 C CA . GLY A 1 103 ? 22.042 -16.078 -35.835 1.00 71.25 103 GLY A CA 1
ATOM 767 C C . GLY A 1 103 ? 21.370 -16.944 -36.905 1.00 71.25 103 GLY A C 1
ATOM 768 O O . GLY A 1 103 ? 22.046 -17.728 -37.561 1.00 71.25 103 GLY A O 1
ATOM 769 N N . VAL A 1 104 ? 20.053 -16.812 -37.096 1.00 76.94 104 VAL A N 1
ATOM 770 C CA . VAL A 1 104 ? 19.260 -17.623 -38.039 1.00 76.94 104 VAL A CA 1
ATOM 771 C C . VAL A 1 104 ? 19.554 -17.255 -39.499 1.00 76.94 104 VAL A C 1
ATOM 773 O O . VAL A 1 104 ? 19.362 -18.077 -40.389 1.00 76.94 104 VAL A O 1
ATOM 776 N N . PHE A 1 105 ? 20.031 -16.033 -39.756 1.00 73.44 105 PHE A N 1
ATOM 777 C CA . PHE A 1 105 ? 20.399 -15.555 -41.090 1.00 73.44 105 PHE A CA 1
ATOM 778 C C . PHE A 1 105 ? 21.805 -14.968 -41.092 1.00 73.44 105 PHE A C 1
ATOM 780 O O . PHE A 1 105 ? 22.181 -14.235 -40.174 1.00 73.44 105 PHE A O 1
ATOM 787 N N . SER A 1 106 ? 22.544 -15.199 -42.176 1.00 80.38 106 SER A N 1
ATOM 788 C CA . SER A 1 106 ? 23.742 -14.414 -42.465 1.00 80.38 106 SER A CA 1
ATOM 789 C C . SER A 1 106 ? 23.376 -12.953 -42.768 1.00 80.38 106 SER A C 1
ATOM 791 O O . SER A 1 106 ? 22.261 -12.637 -43.194 1.00 80.38 106 SER A O 1
ATOM 793 N N . GLN A 1 107 ? 24.332 -12.034 -42.599 1.00 68.50 107 GLN A N 1
ATOM 794 C CA . GLN A 1 107 ? 24.132 -10.605 -42.878 1.00 68.50 107 GLN A CA 1
ATOM 795 C C . GLN A 1 107 ? 23.606 -10.357 -44.304 1.00 68.50 107 GLN A C 1
ATOM 797 O O . GLN A 1 107 ? 22.731 -9.517 -44.510 1.00 68.50 107 GLN A O 1
ATOM 802 N N . LYS A 1 108 ? 24.110 -11.117 -45.283 1.00 75.00 108 LYS A N 1
ATOM 803 C CA . LYS A 1 108 ? 23.712 -11.022 -46.692 1.00 75.00 108 LYS A CA 1
ATOM 804 C C . LYS A 1 108 ? 22.270 -11.494 -46.913 1.00 75.00 108 LYS A C 1
ATOM 806 O O . LYS A 1 108 ? 21.513 -10.825 -47.611 1.00 75.00 108 LYS A O 1
ATOM 811 N N . GLU A 1 109 ? 21.866 -12.598 -46.285 1.00 70.19 109 GLU A N 1
ATOM 812 C CA . GLU A 1 109 ? 20.493 -13.119 -46.370 1.00 70.19 109 GLU A CA 1
ATOM 813 C C . GLU A 1 109 ? 19.483 -12.209 -45.675 1.00 70.19 109 GLU A C 1
ATOM 815 O O . GLU A 1 109 ? 18.386 -11.995 -46.190 1.00 70.19 109 GLU A O 1
ATOM 820 N N . TYR A 1 110 ? 19.862 -11.635 -44.533 1.00 77.81 110 TYR A N 1
ATOM 821 C CA . TYR A 1 110 ? 19.059 -10.634 -43.844 1.00 77.81 110 TYR A CA 1
ATOM 822 C C . TYR A 1 110 ? 18.814 -9.412 -44.742 1.00 77.81 110 TYR A C 1
ATOM 824 O O . TYR A 1 110 ? 17.665 -9.011 -44.920 1.00 77.81 110 TYR A O 1
ATOM 832 N N . LEU A 1 111 ? 19.862 -8.861 -45.368 1.00 68.62 111 LEU A N 1
ATOM 833 C CA . LEU A 1 111 ? 19.733 -7.698 -46.252 1.00 68.62 111 LEU A CA 1
ATOM 834 C C . LEU A 1 111 ? 18.881 -8.002 -47.494 1.00 68.62 111 LEU A C 1
ATOM 836 O O . LEU A 1 111 ? 18.034 -7.189 -47.857 1.00 68.62 111 LEU A O 1
ATOM 840 N N . ALA A 1 112 ? 19.035 -9.184 -48.099 1.00 74.81 112 ALA A N 1
ATOM 841 C CA . ALA A 1 112 ? 18.225 -9.603 -49.244 1.00 74.81 112 ALA A CA 1
ATOM 842 C C . ALA A 1 112 ? 16.736 -9.763 -48.879 1.00 74.81 112 ALA A C 1
ATOM 844 O O . ALA A 1 112 ? 15.860 -9.260 -49.583 1.00 74.81 112 ALA A O 1
ATOM 845 N N . ARG A 1 113 ? 16.433 -10.407 -47.743 1.00 71.94 113 ARG A N 1
ATOM 846 C CA . ARG A 1 113 ? 15.053 -10.585 -47.253 1.00 71.94 113 ARG A CA 1
ATOM 847 C C . ARG A 1 113 ? 14.416 -9.262 -46.837 1.00 71.94 113 ARG A C 1
ATOM 849 O O . ARG A 1 113 ? 13.232 -9.053 -47.083 1.00 71.94 113 ARG A O 1
ATOM 856 N N . LYS A 1 114 ? 15.203 -8.354 -46.260 1.00 69.62 114 LYS A N 1
ATOM 857 C CA . LYS A 1 114 ? 14.778 -6.998 -45.903 1.00 69.62 114 LYS A CA 1
ATOM 858 C C . LYS A 1 114 ? 14.448 -6.173 -47.145 1.00 69.62 114 LYS A C 1
ATOM 860 O O . LYS A 1 114 ? 13.388 -5.557 -47.197 1.00 69.62 114 LYS A O 1
ATOM 865 N N . ALA A 1 115 ? 15.303 -6.219 -48.166 1.00 67.50 115 ALA A N 1
ATOM 866 C CA . ALA A 1 115 ? 15.057 -5.556 -49.444 1.00 67.50 115 ALA A CA 1
ATOM 867 C C . ALA A 1 115 ? 13.788 -6.091 -50.132 1.00 67.50 115 ALA A C 1
ATOM 869 O O . ALA A 1 115 ? 12.970 -5.299 -50.592 1.00 67.50 115 ALA A O 1
ATOM 870 N N . ALA A 1 116 ? 13.563 -7.410 -50.117 1.00 70.81 116 ALA A N 1
ATOM 871 C CA . ALA A 1 116 ? 12.344 -8.022 -50.654 1.00 70.81 116 ALA A CA 1
ATOM 872 C C . ALA A 1 116 ? 11.074 -7.584 -49.897 1.00 70.81 116 ALA A C 1
ATOM 874 O O . ALA A 1 116 ? 10.064 -7.248 -50.513 1.00 70.81 116 ALA A O 1
ATOM 875 N N . LEU A 1 117 ? 11.138 -7.515 -48.562 1.00 70.44 117 LEU A N 1
ATOM 876 C CA . LEU A 1 117 ? 10.060 -7.004 -47.706 1.00 70.44 117 LEU A CA 1
ATOM 877 C C . LEU A 1 117 ? 9.734 -5.534 -47.985 1.00 70.44 117 LEU A C 1
ATOM 879 O O . LEU A 1 117 ? 8.574 -5.135 -47.917 1.00 70.44 117 LEU A O 1
ATOM 883 N N . LEU A 1 118 ? 10.746 -4.725 -48.299 1.00 66.00 118 LEU A N 1
ATOM 884 C CA . LEU A 1 118 ? 10.572 -3.315 -48.634 1.00 66.00 118 LEU A CA 1
ATOM 885 C C . LEU A 1 118 ? 10.024 -3.122 -50.056 1.00 66.00 118 LEU A C 1
ATOM 887 O O . LEU A 1 118 ? 9.190 -2.235 -50.238 1.00 66.00 118 LEU A O 1
ATOM 891 N N . ALA A 1 119 ? 10.421 -3.975 -51.006 1.00 58.97 119 ALA A N 1
ATOM 892 C CA . ALA A 1 119 ? 10.019 -3.935 -52.415 1.00 58.97 119 ALA A CA 1
ATOM 893 C C . ALA A 1 119 ? 8.604 -4.481 -52.700 1.00 58.97 119 ALA A C 1
ATOM 895 O O . ALA A 1 119 ? 8.027 -4.159 -53.736 1.00 58.97 119 ALA A O 1
ATOM 896 N N . ALA A 1 120 ? 8.016 -5.259 -51.784 1.00 54.56 120 ALA A N 1
ATOM 897 C CA . ALA A 1 120 ? 6.690 -5.872 -51.941 1.00 54.56 120 ALA A CA 1
ATOM 898 C C . ALA A 1 120 ? 5.511 -4.879 -52.098 1.00 54.56 120 ALA A C 1
ATOM 900 O O . ALA A 1 120 ? 4.390 -5.306 -52.358 1.00 54.56 120 ALA A O 1
ATOM 901 N N . ASP A 1 121 ? 5.745 -3.566 -51.994 1.00 52.38 121 ASP A N 1
ATOM 902 C CA . ASP A 1 121 ? 4.735 -2.533 -52.267 1.00 52.38 121 ASP A CA 1
ATOM 903 C C . ASP A 1 121 ? 4.600 -2.174 -53.766 1.00 52.38 121 ASP A C 1
ATOM 905 O O . ASP A 1 121 ? 3.731 -1.379 -54.119 1.00 52.38 121 ASP A O 1
ATOM 909 N N . ALA A 1 122 ? 5.412 -2.754 -54.665 1.00 39.56 122 ALA A N 1
ATOM 910 C CA . ALA A 1 122 ? 5.400 -2.416 -56.096 1.00 39.56 122 ALA A CA 1
ATOM 911 C C . ALA A 1 122 ? 4.504 -3.306 -56.990 1.00 39.56 122 ALA A C 1
ATOM 913 O O . ALA A 1 122 ? 4.275 -2.954 -58.146 1.00 39.56 122 ALA A O 1
ATOM 914 N N . THR A 1 123 ? 3.958 -4.427 -56.504 1.00 31.84 123 THR A N 1
ATOM 915 C CA . THR A 1 123 ? 3.163 -5.357 -57.339 1.00 31.84 123 THR A CA 1
ATOM 916 C C . THR A 1 123 ? 2.004 -5.993 -56.569 1.00 31.84 123 THR A C 1
ATOM 918 O O . THR A 1 123 ? 2.189 -6.541 -55.487 1.00 31.84 123 THR A O 1
ATOM 921 N N . ALA A 1 124 ? 0.797 -5.920 -57.136 1.00 33.38 124 ALA A N 1
ATOM 922 C CA . ALA A 1 124 ? -0.459 -6.380 -56.544 1.00 33.38 124 ALA A CA 1
ATOM 923 C C . ALA A 1 124 ? -0.824 -7.854 -56.868 1.00 33.38 124 ALA A C 1
ATOM 925 O O . ALA A 1 124 ? -0.586 -8.307 -57.983 1.00 33.38 124 ALA A O 1
ATOM 926 N N . ALA A 1 125 ? -1.549 -8.481 -55.919 1.00 25.89 125 ALA A N 1
ATOM 927 C CA . ALA A 1 125 ? -2.485 -9.637 -55.994 1.00 25.89 125 ALA A CA 1
ATOM 928 C C . ALA A 1 125 ? -1.975 -11.101 -55.739 1.00 25.89 125 ALA A C 1
ATOM 930 O O . ALA A 1 125 ? -0.808 -11.383 -55.984 1.00 25.89 125 ALA A O 1
ATOM 931 N N . PRO A 1 126 ? -2.832 -12.015 -55.182 1.00 39.16 126 PRO A N 1
ATOM 932 C CA . PRO A 1 126 ? -2.465 -13.138 -54.279 1.00 39.16 126 PRO A CA 1
ATOM 933 C C . PRO A 1 126 ? -2.553 -14.562 -54.895 1.00 39.16 126 PRO A C 1
ATOM 935 O O . PRO A 1 126 ? -3.127 -14.711 -55.975 1.00 39.16 126 PRO A O 1
ATOM 938 N N . PRO A 1 127 ? -2.016 -15.616 -54.228 1.00 33.06 127 PRO A N 1
ATOM 939 C CA . PRO A 1 127 ? -2.836 -16.623 -53.487 1.00 33.06 127 PRO A CA 1
ATOM 940 C C . PRO A 1 127 ? -2.158 -17.131 -52.169 1.00 33.06 127 PRO A C 1
ATOM 942 O O . PRO A 1 127 ? -0.962 -16.935 -51.991 1.00 33.06 127 PRO A O 1
ATOM 945 N N . ALA A 1 128 ? -2.868 -17.493 -51.083 1.00 26.70 128 ALA A N 1
ATOM 946 C CA . ALA A 1 128 ? -3.597 -18.729 -50.692 1.00 26.70 128 ALA A CA 1
ATOM 947 C C . ALA A 1 128 ? -2.745 -19.868 -50.049 1.00 26.70 128 ALA A C 1
ATOM 949 O O . ALA A 1 128 ? -1.729 -20.257 -50.605 1.00 26.70 128 ALA A O 1
ATOM 950 N N . GLU A 1 129 ? -3.261 -20.384 -48.914 1.00 25.98 129 GLU A N 1
ATOM 951 C CA . GLU A 1 129 ? -3.031 -21.689 -48.224 1.00 25.98 129 GLU A CA 1
ATOM 952 C C . GLU A 1 129 ? -1.676 -21.993 -47.537 1.00 25.98 129 GLU A C 1
ATOM 954 O O . GLU A 1 129 ? -0.615 -21.921 -48.138 1.00 25.98 129 GLU A O 1
ATOM 959 N N . ALA A 1 130 ? -1.703 -22.182 -46.202 1.00 26.89 130 ALA A N 1
ATOM 960 C CA . ALA A 1 130 ? -1.552 -23.460 -45.453 1.00 26.89 130 ALA A CA 1
ATOM 961 C C . ALA A 1 130 ? -0.077 -23.650 -44.994 1.00 26.89 130 ALA A C 1
ATOM 963 O O . ALA A 1 130 ? 0.833 -23.166 -45.646 1.00 26.89 130 ALA A O 1
ATOM 964 N N . ASP A 1 131 ? 0.301 -24.223 -43.852 1.00 27.53 131 ASP A N 1
ATOM 965 C CA . ASP A 1 131 ? -0.353 -25.210 -43.008 1.00 27.53 131 ASP A CA 1
ATOM 966 C C . ASP A 1 131 ? 0.265 -25.224 -41.594 1.00 27.53 131 ASP A C 1
ATOM 968 O O . ASP A 1 131 ? 1.383 -24.752 -41.362 1.00 27.53 131 ASP A O 1
ATOM 972 N N . ALA A 1 132 ? -0.478 -25.799 -40.653 1.00 30.58 132 ALA A N 1
ATOM 973 C CA . ALA A 1 132 ? -0.043 -26.114 -39.299 1.00 30.58 132 ALA A CA 1
ATOM 974 C C . ALA A 1 132 ? 0.744 -27.437 -39.258 1.00 30.58 132 ALA A C 1
ATOM 976 O O . ALA A 1 132 ? 0.391 -28.386 -39.950 1.00 30.58 132 ALA A O 1
ATOM 977 N N . ALA A 1 133 ? 1.736 -27.560 -38.369 1.00 28.30 133 ALA A N 1
ATOM 978 C CA . ALA A 1 133 ? 2.229 -28.870 -37.937 1.00 28.30 133 ALA A CA 1
ATOM 979 C C . ALA A 1 133 ? 2.786 -28.818 -36.507 1.00 28.30 133 ALA A C 1
ATOM 981 O O . ALA A 1 133 ? 3.788 -28.166 -36.216 1.00 28.30 133 ALA A O 1
ATOM 982 N N . ALA A 1 134 ? 2.088 -29.526 -35.622 1.00 27.81 134 ALA A N 1
ATOM 983 C CA . ALA A 1 134 ? 2.507 -29.897 -34.280 1.00 27.81 134 ALA A CA 1
ATOM 984 C C . ALA A 1 134 ? 3.400 -31.151 -34.316 1.00 27.81 134 ALA A C 1
ATOM 986 O O . ALA A 1 134 ? 3.281 -31.974 -35.221 1.00 27.81 134 ALA A O 1
ATOM 987 N N . ALA A 1 135 ? 4.222 -31.341 -33.281 1.00 28.08 135 ALA A N 1
ATOM 988 C CA . ALA A 1 135 ? 4.830 -32.628 -32.945 1.00 28.08 135 ALA A CA 1
ATOM 989 C C . ALA A 1 135 ? 4.965 -32.777 -31.408 1.00 28.08 135 ALA A C 1
ATOM 991 O O . ALA A 1 135 ? 4.991 -31.762 -30.709 1.00 28.08 135 ALA A O 1
ATOM 992 N N . PRO A 1 136 ? 4.971 -34.016 -30.874 1.00 31.67 136 PRO A N 1
ATOM 993 C CA . PRO A 1 136 ? 4.240 -34.366 -29.655 1.00 31.67 136 PRO A CA 1
ATOM 994 C C . PRO A 1 136 ? 5.105 -34.679 -28.421 1.00 31.67 136 PRO A C 1
ATOM 996 O O . PRO A 1 136 ? 6.320 -34.845 -28.484 1.00 31.67 136 PRO A O 1
ATOM 999 N N . SER A 1 137 ? 4.406 -34.785 -27.290 1.00 28.50 137 SER A N 1
ATOM 1000 C CA . SER A 1 137 ? 4.861 -35.189 -25.957 1.00 28.50 137 SER A CA 1
ATOM 1001 C C . SER A 1 137 ? 5.157 -36.693 -25.853 1.00 28.50 137 SER A C 1
ATOM 1003 O O . SER A 1 137 ? 4.456 -37.500 -26.460 1.00 28.50 137 SER A O 1
ATOM 1005 N N . ALA A 1 138 ? 6.112 -37.070 -24.995 1.00 28.72 138 ALA A N 1
ATOM 1006 C CA . ALA A 1 138 ? 6.287 -38.438 -24.494 1.00 28.72 138 ALA A CA 1
ATOM 1007 C C . ALA A 1 138 ? 6.298 -38.443 -22.943 1.00 28.72 138 ALA A C 1
ATOM 1009 O O . ALA A 1 138 ? 6.866 -37.516 -22.359 1.00 28.72 138 ALA A O 1
ATOM 1010 N N . PRO A 1 139 ? 5.664 -39.432 -22.277 1.00 29.70 139 PRO A N 1
ATOM 1011 C CA . PRO A 1 139 ? 5.477 -39.479 -20.824 1.00 29.70 139 PRO A CA 1
ATOM 1012 C C . PRO A 1 139 ? 6.530 -40.348 -20.112 1.00 29.70 139 PRO A C 1
ATOM 1014 O O . PRO A 1 139 ? 7.077 -41.278 -20.702 1.00 29.70 139 PRO A O 1
ATOM 1017 N N . LEU A 1 140 ? 6.763 -40.093 -18.822 1.00 28.08 140 LEU A N 1
ATOM 1018 C CA . LEU A 1 140 ? 7.474 -41.003 -17.917 1.00 28.08 140 LEU A CA 1
ATOM 1019 C C . LEU A 1 140 ? 6.663 -41.174 -16.626 1.00 28.08 140 LEU A C 1
ATOM 1021 O O . LEU A 1 140 ? 6.363 -40.192 -15.946 1.00 28.08 140 LEU A O 1
ATOM 1025 N N . ASP A 1 141 ? 6.310 -42.426 -16.335 1.00 28.80 141 ASP A N 1
ATOM 1026 C CA . ASP A 1 141 ? 5.647 -42.879 -15.109 1.00 28.80 141 ASP A CA 1
ATOM 1027 C C . ASP A 1 141 ? 6.608 -42.944 -13.896 1.00 28.80 141 ASP A C 1
ATOM 1029 O O . ASP A 1 141 ? 7.828 -43.013 -14.080 1.00 28.80 141 ASP A O 1
ATOM 1033 N N . PRO A 1 142 ? 6.079 -42.955 -12.650 1.00 34.75 142 PRO A N 1
ATOM 1034 C CA . PRO A 1 142 ? 6.843 -42.851 -11.405 1.00 34.75 142 PRO A CA 1
ATOM 1035 C C . PRO A 1 142 ? 6.924 -44.166 -10.598 1.00 34.75 142 PRO A C 1
ATOM 1037 O O . PRO A 1 142 ? 6.033 -45.006 -10.680 1.00 34.75 142 PRO A O 1
ATOM 1040 N N . ALA A 1 143 ? 7.937 -44.294 -9.728 1.00 25.77 143 ALA A N 1
ATOM 1041 C CA . ALA A 1 143 ? 7.960 -45.181 -8.545 1.00 25.77 143 ALA A CA 1
ATOM 1042 C C . ALA A 1 143 ? 9.201 -44.875 -7.659 1.00 25.77 143 ALA A C 1
ATOM 1044 O O . ALA A 1 143 ? 10.175 -44.336 -8.186 1.00 25.77 143 ALA A O 1
ATOM 1045 N N . PRO A 1 144 ? 9.302 -45.352 -6.398 1.00 34.62 144 PRO A N 1
ATOM 1046 C CA . PRO A 1 144 ? 8.366 -45.245 -5.269 1.00 34.62 144 PRO A CA 1
ATOM 1047 C C . PRO A 1 144 ? 9.054 -44.767 -3.951 1.00 34.62 144 PRO A C 1
ATOM 1049 O O . PRO A 1 144 ? 10.275 -44.642 -3.868 1.00 34.62 144 PRO A O 1
ATOM 1052 N N . GLU A 1 145 ? 8.249 -44.516 -2.910 1.00 32.28 145 GLU A N 1
ATOM 1053 C CA . GLU A 1 145 ? 8.646 -44.248 -1.508 1.00 32.28 145 GLU A CA 1
ATOM 1054 C C . GLU A 1 145 ? 9.394 -45.413 -0.823 1.00 32.28 145 GLU A C 1
ATOM 1056 O O . GLU A 1 145 ? 9.210 -46.575 -1.197 1.00 32.28 145 GLU A O 1
ATOM 1061 N N . PRO A 1 146 ? 10.098 -45.125 0.294 1.00 32.44 146 PRO A N 1
ATOM 1062 C CA . PRO A 1 146 ? 10.092 -46.053 1.425 1.00 32.44 146 PRO A CA 1
ATOM 1063 C C . PRO A 1 146 ? 9.809 -45.410 2.805 1.00 32.44 146 PRO A C 1
ATOM 1065 O O . PRO A 1 146 ? 10.488 -44.488 3.248 1.00 32.44 146 PRO A O 1
ATOM 1068 N N . ALA A 1 147 ? 8.792 -45.988 3.452 1.00 26.73 147 ALA A N 1
ATOM 1069 C CA . ALA A 1 147 ? 8.608 -46.405 4.852 1.00 26.73 147 ALA A CA 1
ATOM 1070 C C . ALA A 1 147 ? 9.381 -45.765 6.038 1.00 26.73 147 ALA A C 1
ATOM 1072 O O . ALA A 1 147 ? 10.602 -45.843 6.152 1.00 26.73 147 ALA A O 1
ATOM 1073 N N . ASP A 1 148 ? 8.563 -45.296 6.991 1.00 28.05 148 ASP A N 1
ATOM 1074 C CA . ASP A 1 148 ? 8.571 -45.460 8.459 1.00 28.05 148 ASP A CA 1
ATOM 1075 C C . ASP A 1 148 ? 9.839 -45.939 9.198 1.00 28.05 148 ASP A C 1
ATOM 1077 O O . ASP A 1 148 ? 10.333 -47.055 9.027 1.00 28.05 148 ASP A O 1
ATOM 1081 N N . THR A 1 149 ? 10.260 -45.158 10.202 1.00 28.19 149 THR A N 1
ATOM 1082 C CA . THR A 1 149 ? 11.004 -45.678 11.362 1.00 28.19 149 THR A CA 1
ATOM 1083 C C . THR A 1 149 ? 10.663 -44.892 12.636 1.00 28.19 149 THR A C 1
ATOM 1085 O O . THR A 1 149 ? 10.622 -43.663 12.646 1.00 28.19 149 THR A O 1
ATOM 1088 N N . ALA A 1 150 ? 10.391 -45.640 13.707 1.00 30.09 150 ALA A N 1
ATOM 1089 C CA . ALA A 1 150 ? 9.803 -45.217 14.977 1.00 30.09 150 ALA A CA 1
ATOM 1090 C C . ALA A 1 150 ? 10.674 -44.281 15.847 1.00 30.09 150 ALA A C 1
ATOM 1092 O O . ALA A 1 150 ? 11.903 -44.345 15.840 1.00 30.09 150 ALA A O 1
ATOM 1093 N N . ALA A 1 151 ? 10.005 -43.452 16.660 1.00 29.95 151 ALA A N 1
ATOM 1094 C CA . ALA A 1 151 ? 10.597 -42.472 17.576 1.00 29.95 151 ALA A CA 1
ATOM 1095 C C . ALA A 1 151 ? 10.845 -43.017 19.013 1.00 29.95 151 ALA A C 1
ATOM 1097 O O . ALA A 1 151 ? 10.046 -43.815 19.507 1.00 29.95 151 ALA A O 1
ATOM 1098 N N . PRO A 1 152 ? 11.906 -42.561 19.720 1.00 31.92 152 PRO A N 1
ATOM 1099 C CA . PRO A 1 152 ? 12.199 -42.898 21.125 1.00 31.92 152 PRO A CA 1
ATOM 1100 C C . PRO A 1 152 ? 11.389 -42.062 22.157 1.00 31.92 152 PRO A C 1
ATOM 1102 O O . PRO A 1 152 ? 10.841 -41.016 21.804 1.00 31.92 152 PRO A O 1
ATOM 1105 N N . PRO A 1 153 ? 11.297 -42.498 23.438 1.00 32.06 153 PRO A N 1
ATOM 1106 C CA . PRO A 1 153 ? 10.253 -42.070 24.381 1.00 32.06 153 PRO A CA 1
ATOM 1107 C C . PRO A 1 153 ? 10.432 -40.663 24.986 1.00 32.06 153 PRO A C 1
ATOM 1109 O O . PRO A 1 153 ? 11.540 -40.200 25.257 1.00 32.06 153 PRO A O 1
ATOM 1112 N N . SER A 1 154 ? 9.295 -40.012 25.251 1.00 33.94 154 SER A N 1
ATOM 1113 C CA . SER A 1 154 ? 9.154 -38.658 25.810 1.00 33.94 154 SER A CA 1
ATOM 1114 C C . SER A 1 154 ? 9.615 -38.522 27.279 1.00 33.94 154 SER A C 1
ATOM 1116 O O . SER A 1 154 ? 9.370 -39.424 28.084 1.00 33.94 154 SER A O 1
ATOM 1118 N N . PRO A 1 155 ? 10.231 -37.386 27.677 1.00 36.19 155 PRO A N 1
ATOM 1119 C CA . PRO A 1 155 ? 10.642 -37.117 29.061 1.00 36.19 155 PRO A CA 1
ATOM 1120 C C . PRO A 1 155 ? 9.469 -36.738 29.994 1.00 36.19 155 PRO A C 1
ATOM 1122 O O . PRO A 1 155 ? 8.439 -36.235 29.553 1.00 36.19 155 PRO A O 1
ATOM 1125 N N . LYS A 1 156 ? 9.644 -36.992 31.304 1.00 38.72 156 LYS A N 1
ATOM 1126 C CA . LYS A 1 156 ? 8.636 -36.830 32.376 1.00 38.72 156 LYS A CA 1
ATOM 1127 C C . LYS A 1 156 ? 8.239 -35.360 32.659 1.00 38.72 156 LYS A C 1
ATOM 1129 O O . LYS A 1 156 ? 9.067 -34.473 32.463 1.00 38.72 156 LYS A O 1
ATOM 1134 N N . PRO A 1 157 ? 7.023 -35.105 33.199 1.00 39.06 157 PRO A N 1
ATOM 1135 C CA . PRO A 1 157 ? 6.478 -33.758 33.403 1.00 39.06 157 PRO A CA 1
ATOM 1136 C C . PRO A 1 157 ? 7.194 -32.962 34.501 1.00 39.06 157 PRO A C 1
ATOM 1138 O O . PRO A 1 157 ? 7.491 -33.486 35.574 1.00 39.06 157 PRO A O 1
ATOM 1141 N N . VAL A 1 158 ? 7.371 -31.662 34.267 1.00 43.06 158 VAL A N 1
ATOM 1142 C CA . VAL A 1 158 ? 7.757 -30.666 35.276 1.00 43.06 158 VAL A CA 1
ATOM 1143 C C . VAL A 1 158 ? 6.507 -30.219 36.052 1.00 43.06 158 VAL A C 1
ATOM 1145 O O . VAL A 1 158 ? 5.518 -29.799 35.448 1.00 43.06 158 VAL A O 1
ATOM 1148 N N . ALA A 1 159 ? 6.524 -30.318 37.382 1.00 40.78 159 ALA A N 1
ATOM 1149 C CA . ALA A 1 1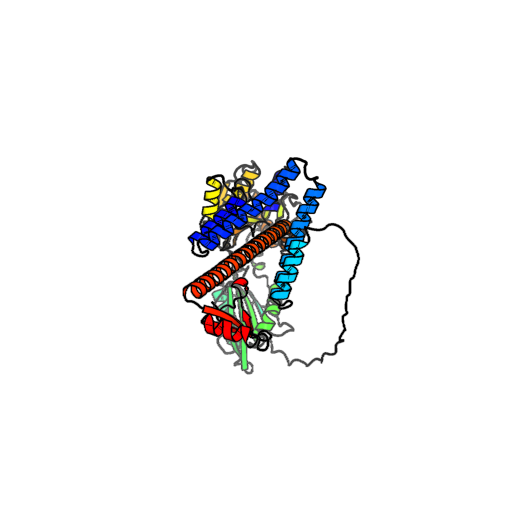59 ? 5.424 -29.854 38.232 1.00 40.78 159 ALA A CA 1
ATOM 1150 C C . ALA A 1 159 ? 5.396 -28.317 38.301 1.00 40.78 159 ALA A C 1
ATOM 1152 O O . ALA A 1 159 ? 6.444 -27.689 38.406 1.00 40.78 159 ALA A O 1
ATOM 1153 N N . ALA A 1 160 ? 4.226 -27.688 38.251 1.00 42.31 160 ALA A N 1
ATOM 1154 C CA . ALA A 1 160 ? 4.119 -26.231 38.275 1.00 42.31 160 ALA A CA 1
ATOM 1155 C C . ALA A 1 160 ? 3.865 -25.692 39.706 1.00 42.31 160 ALA A C 1
ATOM 1157 O O . ALA A 1 160 ? 3.163 -26.350 40.475 1.00 42.31 160 ALA A O 1
ATOM 1158 N N . PRO A 1 161 ? 4.415 -24.520 40.090 1.00 46.94 161 PRO A N 1
ATOM 1159 C CA . PRO A 1 161 ? 4.024 -23.804 41.309 1.00 46.94 161 PRO A CA 1
ATOM 1160 C C . PRO A 1 161 ? 2.538 -23.427 41.317 1.00 46.94 161 PRO A C 1
ATOM 1162 O O . PRO A 1 161 ? 1.950 -23.231 40.255 1.00 46.94 161 PRO A O 1
ATOM 1165 N N . GLY A 1 162 ? 1.962 -23.299 42.517 1.00 54.78 162 GLY A N 1
ATOM 1166 C CA . GLY A 1 162 ? 0.541 -23.026 42.770 1.00 54.78 162 GLY A CA 1
ATOM 1167 C C . GLY A 1 162 ? -0.107 -22.023 41.808 1.00 54.78 162 GLY A C 1
ATOM 1168 O O . GLY A 1 162 ? 0.445 -20.959 41.533 1.00 54.78 162 GLY A O 1
ATOM 1169 N N . GLY A 1 163 ? -1.264 -22.418 41.265 1.00 65.25 163 GLY A N 1
ATOM 1170 C CA . GLY A 1 163 ? -2.057 -21.658 40.291 1.00 65.25 163 GLY A CA 1
ATOM 1171 C C . GLY A 1 163 ? -1.782 -21.987 38.816 1.00 65.25 163 GLY A C 1
ATOM 1172 O O . GLY A 1 163 ? -2.620 -21.693 37.960 1.00 65.25 163 GLY A O 1
ATOM 1173 N N . LEU A 1 164 ? -0.656 -22.639 38.505 1.00 80.62 164 LEU A N 1
ATOM 1174 C CA . LEU A 1 164 ? -0.252 -22.955 37.135 1.00 80.62 164 LEU A CA 1
ATOM 1175 C C . LEU A 1 164 ? -0.685 -24.369 36.709 1.00 80.62 164 LEU A C 1
ATOM 1177 O O . LEU A 1 164 ? -0.509 -25.351 37.428 1.00 80.62 164 LEU A O 1
ATOM 1181 N N . LYS A 1 165 ? -1.241 -24.473 35.504 1.00 87.25 165 LYS A N 1
ATOM 1182 C CA . LYS A 1 165 ? -1.649 -25.718 34.845 1.00 87.25 165 LYS A CA 1
ATOM 1183 C C . LYS A 1 165 ? -0.553 -26.195 33.903 1.00 87.25 165 LYS A C 1
ATOM 1185 O O . LYS A 1 165 ? 0.101 -25.377 33.265 1.00 87.25 165 LYS A O 1
ATOM 1190 N N . THR A 1 166 ? -0.416 -27.509 33.756 1.00 87.81 166 THR A N 1
ATOM 1191 C CA . THR A 1 166 ? 0.576 -28.133 32.872 1.00 87.81 166 THR A CA 1
ATOM 1192 C C . THR A 1 166 ? -0.106 -28.966 31.792 1.00 87.81 166 THR A C 1
ATOM 1194 O O . THR A 1 166 ? -0.987 -29.768 32.093 1.00 87.81 166 THR A O 1
ATOM 1197 N N . ILE A 1 167 ? 0.341 -28.824 30.545 1.00 86.94 167 ILE A N 1
ATOM 1198 C CA . ILE A 1 167 ? -0.033 -29.658 29.400 1.00 86.94 167 ILE A CA 1
ATOM 1199 C C . ILE A 1 167 ? 1.238 -30.290 28.835 1.00 86.94 167 ILE A C 1
ATOM 1201 O O . ILE A 1 167 ? 2.242 -29.605 28.639 1.00 86.94 167 ILE A O 1
ATOM 1205 N N . ASN A 1 168 ? 1.173 -31.590 28.544 1.00 87.19 168 ASN A N 1
ATOM 1206 C CA . ASN A 1 168 ? 2.217 -32.321 27.829 1.00 87.19 168 ASN A CA 1
ATOM 1207 C C . ASN A 1 168 ? 1.669 -32.676 26.437 1.00 87.19 168 ASN A C 1
ATOM 1209 O O . ASN A 1 168 ? 0.847 -33.591 26.334 1.00 87.19 168 ASN A O 1
ATOM 1213 N N . PRO A 1 169 ? 2.036 -31.927 25.385 1.00 76.75 169 PRO A N 1
ATOM 1214 C CA . PRO A 1 169 ? 1.571 -32.190 24.030 1.00 76.75 169 PRO A CA 1
ATOM 1215 C C . PRO A 1 169 ? 2.041 -33.567 23.533 1.00 76.75 169 PRO A C 1
ATOM 1217 O O . PRO A 1 169 ? 3.144 -33.998 23.882 1.00 76.75 169 PRO A O 1
ATOM 1220 N N . PRO A 1 170 ? 1.259 -34.250 22.676 1.00 72.56 170 PRO A N 1
ATOM 1221 C CA . PRO A 1 170 ? 1.643 -35.553 22.128 1.00 72.56 170 PRO A CA 1
ATOM 1222 C C . PRO A 1 170 ? 2.913 -35.487 21.261 1.00 72.56 170 PRO A C 1
ATOM 1224 O O . PRO A 1 170 ? 3.651 -36.462 21.182 1.00 72.56 170 PRO A O 1
ATOM 1227 N N . GLU A 1 171 ? 3.204 -34.327 20.664 1.00 69.75 171 GLU A N 1
ATOM 1228 C CA . GLU A 1 171 ? 4.390 -34.077 19.828 1.00 69.75 171 GLU A CA 1
ATOM 1229 C C . GLU A 1 171 ? 5.682 -33.832 20.640 1.00 69.75 171 GLU A C 1
ATOM 1231 O O . GLU A 1 171 ? 6.758 -33.667 20.064 1.00 69.75 171 GLU A O 1
ATOM 1236 N N . GLY A 1 172 ? 5.598 -33.838 21.976 1.00 76.94 172 GLY A N 1
ATOM 1237 C CA . GLY A 1 172 ? 6.709 -33.548 22.882 1.00 76.94 172 GLY A CA 1
ATOM 1238 C C . GLY A 1 172 ? 6.688 -32.123 23.443 1.00 76.94 172 GLY A C 1
ATOM 1239 O O . GLY A 1 172 ? 5.848 -31.297 23.089 1.00 76.94 172 GLY A O 1
ATOM 1240 N N . GLY A 1 173 ? 7.615 -31.857 24.366 1.00 86.12 173 GLY A N 1
ATOM 1241 C CA . GLY A 1 173 ? 7.688 -30.597 25.102 1.00 86.12 173 GLY A CA 1
ATOM 1242 C C . GLY A 1 173 ? 6.669 -30.483 26.235 1.00 86.12 173 GLY A C 1
ATOM 1243 O O . GLY A 1 173 ? 6.027 -31.453 26.644 1.00 86.12 173 GLY A O 1
ATOM 1244 N N . GLN A 1 174 ? 6.564 -29.278 26.778 1.00 89.38 174 GLN A N 1
ATOM 1245 C CA . GLN A 1 174 ? 5.722 -28.956 27.911 1.00 89.38 174 GLN A CA 1
ATOM 1246 C C . GLN A 1 174 ? 5.220 -27.517 27.827 1.00 89.38 174 GLN A C 1
ATOM 1248 O O . GLN A 1 174 ? 5.956 -26.596 27.477 1.00 89.38 174 GLN A O 1
ATOM 1253 N N . ILE A 1 175 ? 3.964 -27.327 28.218 1.00 88.00 175 ILE A N 1
ATOM 1254 C CA . ILE A 1 175 ? 3.335 -26.024 28.382 1.00 88.00 175 ILE A CA 1
ATOM 1255 C C . ILE A 1 175 ? 2.908 -25.898 29.844 1.00 88.00 175 ILE A C 1
ATOM 1257 O O . ILE A 1 175 ? 2.191 -26.756 30.350 1.00 88.00 175 ILE A O 1
ATOM 1261 N N . VAL A 1 176 ? 3.316 -24.834 30.523 1.00 91.06 176 VAL A N 1
ATOM 1262 C CA . VAL A 1 176 ? 2.865 -24.478 31.874 1.00 91.06 176 VAL A CA 1
ATOM 1263 C C . VAL A 1 176 ? 2.243 -23.093 31.813 1.00 91.06 176 VAL A C 1
ATOM 1265 O O . VAL A 1 176 ? 2.863 -22.205 31.251 1.00 91.06 176 VAL A O 1
ATOM 1268 N N . TYR A 1 177 ? 1.045 -22.870 32.342 1.00 90.75 177 TYR A N 1
ATOM 1269 C CA . TYR A 1 177 ? 0.367 -21.577 32.205 1.00 90.75 177 TYR A CA 1
ATOM 1270 C C . TYR A 1 177 ? -0.638 -21.294 33.320 1.00 90.75 177 TYR A C 1
ATOM 1272 O O . TYR A 1 177 ? -1.199 -22.216 33.906 1.00 90.75 177 TYR A O 1
ATOM 1280 N N . GLY A 1 178 ? -0.907 -20.018 33.588 1.00 87.44 178 GLY A N 1
ATOM 1281 C CA . GLY A 1 178 ? -1.934 -19.580 34.534 1.00 87.44 178 GLY A CA 1
ATOM 1282 C C . GLY A 1 178 ? -1.507 -18.376 35.368 1.00 87.44 178 GLY A C 1
ATOM 1283 O O . GLY A 1 178 ? -0.546 -17.676 35.042 1.00 87.44 178 GLY A O 1
ATOM 1284 N N . GLN A 1 179 ? -2.231 -18.133 36.459 1.00 89.06 179 GLN A N 1
ATOM 1285 C CA . GLN A 1 179 ? -1.924 -17.055 37.395 1.00 89.06 179 GLN A CA 1
ATOM 1286 C C . GLN A 1 179 ? -0.636 -17.354 38.165 1.00 89.06 179 GLN A C 1
ATOM 1288 O O . GLN A 1 179 ? -0.449 -18.461 38.663 1.00 89.06 179 GLN A O 1
ATOM 1293 N N . VAL A 1 180 ? 0.228 -16.344 38.294 1.00 86.94 180 VAL A N 1
ATOM 1294 C CA . VAL A 1 180 ? 1.422 -16.434 39.139 1.00 86.94 180 VAL A CA 1
ATOM 1295 C C . VAL A 1 180 ? 1.119 -15.783 40.482 1.00 86.94 180 VAL A C 1
ATOM 1297 O O . VAL A 1 180 ? 1.040 -14.558 40.592 1.00 86.94 180 VAL A O 1
ATOM 1300 N N . GLU A 1 181 ? 0.921 -16.607 41.508 1.00 82.19 181 GLU A N 1
ATOM 1301 C CA . GLU A 1 181 ? 0.574 -16.134 42.848 1.00 82.19 181 GLU A CA 1
ATOM 1302 C C . GLU A 1 181 ? 1.644 -15.196 43.434 1.00 82.19 181 GLU A C 1
ATOM 1304 O O . GLU A 1 181 ? 2.853 -15.392 43.278 1.00 82.19 181 GLU A O 1
ATOM 1309 N N . GLY A 1 182 ? 1.183 -14.139 44.109 1.00 81.81 182 GLY A N 1
ATOM 1310 C CA . GLY A 1 182 ? 2.046 -13.156 44.770 1.00 81.81 182 GLY A CA 1
ATOM 1311 C C . GLY A 1 182 ? 2.807 -12.212 43.831 1.00 81.81 182 GLY A C 1
ATOM 1312 O O . GLY A 1 182 ? 3.678 -11.483 44.303 1.00 81.81 182 GLY A O 1
ATOM 1313 N N . GLN A 1 183 ? 2.516 -12.209 42.524 1.00 86.56 183 GLN A N 1
ATOM 1314 C CA . GLN A 1 183 ? 3.170 -11.331 41.548 1.00 86.56 183 GLN A CA 1
ATOM 1315 C C . GLN A 1 183 ? 2.177 -10.365 40.890 1.00 86.56 183 GLN A C 1
ATOM 1317 O O . GLN A 1 183 ? 1.153 -10.770 40.347 1.00 86.56 183 GLN A O 1
ATOM 1322 N N . THR A 1 184 ? 2.526 -9.077 40.890 1.00 82.25 184 THR A N 1
ATOM 1323 C CA . THR A 1 184 ? 1.729 -7.981 40.298 1.00 82.25 184 THR A CA 1
ATOM 1324 C C . THR A 1 184 ? 2.415 -7.319 39.096 1.00 82.25 184 THR A C 1
ATOM 1326 O O . THR A 1 184 ? 1.866 -6.406 38.476 1.00 82.25 184 THR A O 1
ATOM 1329 N N . THR A 1 185 ? 3.620 -7.783 38.742 1.00 82.44 185 THR A N 1
ATOM 1330 C CA . THR A 1 185 ? 4.402 -7.297 37.595 1.00 82.44 185 THR A CA 1
ATOM 1331 C C . THR A 1 185 ? 4.808 -8.448 36.677 1.00 82.44 185 THR A C 1
ATOM 1333 O O . THR A 1 185 ? 5.073 -9.556 37.144 1.00 82.44 185 THR A O 1
ATOM 1336 N N . GLU A 1 186 ? 4.893 -8.188 35.371 1.00 82.56 186 GLU A N 1
ATOM 1337 C CA . GLU A 1 186 ? 5.305 -9.187 34.372 1.00 82.56 186 GLU A CA 1
ATOM 1338 C C . GLU A 1 186 ? 6.723 -9.692 34.644 1.00 82.56 186 GLU A C 1
ATOM 1340 O O . GLU A 1 186 ? 6.955 -10.897 34.663 1.00 82.56 186 GLU A O 1
ATOM 1345 N N . ALA A 1 187 ? 7.655 -8.791 34.968 1.00 79.06 187 ALA A N 1
ATOM 1346 C CA . ALA A 1 187 ? 9.019 -9.157 35.343 1.00 79.06 187 ALA A CA 1
ATOM 1347 C C . ALA A 1 187 ? 9.067 -10.039 36.606 1.00 79.06 187 ALA A C 1
ATOM 1349 O O . ALA A 1 187 ? 9.809 -11.023 36.648 1.00 79.06 187 ALA A O 1
ATOM 1350 N N . GLY A 1 188 ? 8.254 -9.723 37.621 1.00 78.44 188 GLY A N 1
ATOM 1351 C CA . GLY A 1 188 ? 8.132 -10.529 38.836 1.00 78.44 188 GLY A CA 1
ATOM 1352 C C . GLY A 1 188 ? 7.586 -11.929 38.556 1.00 78.44 188 GLY A C 1
ATOM 1353 O O . GLY A 1 188 ? 8.151 -12.919 39.030 1.00 78.44 188 GLY A O 1
ATOM 1354 N N . ALA A 1 189 ? 6.553 -12.021 37.713 1.00 86.31 189 ALA A N 1
ATOM 1355 C CA . ALA A 1 189 ? 5.958 -13.281 37.281 1.00 86.31 189 ALA A CA 1
ATOM 1356 C C . ALA A 1 189 ? 6.931 -14.139 36.461 1.00 86.31 189 ALA A C 1
ATOM 1358 O O 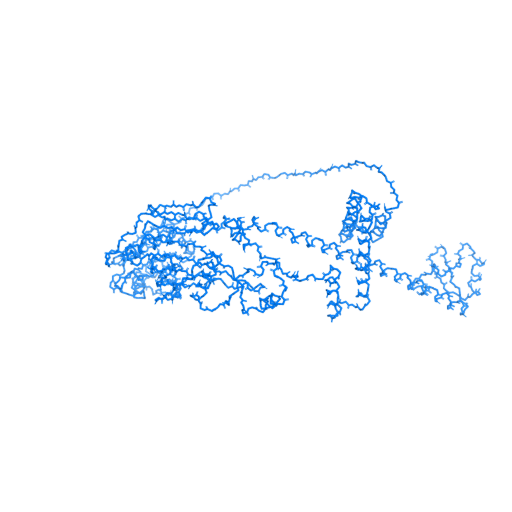. ALA A 1 189 ? 7.139 -15.309 36.789 1.00 86.31 189 ALA A O 1
ATOM 1359 N N . MET A 1 190 ? 7.602 -13.552 35.462 1.00 83.88 190 MET A N 1
ATOM 1360 C CA . MET A 1 190 ? 8.622 -14.250 34.673 1.00 83.88 190 MET A CA 1
ATOM 1361 C C . MET A 1 190 ? 9.754 -14.760 35.568 1.00 83.88 190 MET A C 1
ATOM 1363 O O . MET A 1 190 ? 10.160 -15.918 35.470 1.00 83.88 190 MET A O 1
ATOM 1367 N N . GLY A 1 191 ? 10.225 -13.925 36.499 1.00 80.44 191 GLY A N 1
ATOM 1368 C CA . GLY A 1 191 ? 11.251 -14.303 37.464 1.00 80.44 191 GLY A CA 1
ATOM 1369 C C . GLY A 1 191 ? 10.817 -15.441 38.391 1.00 80.44 191 GLY A C 1
ATOM 1370 O O . GLY A 1 191 ? 11.618 -16.328 38.673 1.00 80.44 191 GLY A O 1
ATOM 1371 N N . ALA A 1 192 ? 9.566 -15.455 38.857 1.00 86.88 192 ALA A N 1
ATOM 1372 C CA . ALA A 1 192 ? 9.045 -16.517 39.719 1.00 86.88 192 ALA A CA 1
ATOM 1373 C C . ALA A 1 192 ? 8.966 -17.868 38.994 1.00 86.88 192 ALA A C 1
ATOM 1375 O O . ALA A 1 192 ? 9.446 -18.875 39.520 1.00 86.88 192 ALA A O 1
ATOM 1376 N N . VAL A 1 193 ? 8.446 -17.880 37.764 1.00 88.44 193 VAL A N 1
ATOM 1377 C CA . VAL A 1 193 ? 8.354 -19.096 36.942 1.00 88.44 193 VAL A CA 1
ATOM 1378 C C . VAL A 1 193 ? 9.746 -19.628 36.590 1.00 88.44 193 VAL A C 1
ATOM 1380 O O . VAL A 1 193 ? 10.015 -20.817 36.758 1.00 88.44 193 VAL A O 1
ATOM 1383 N N . LEU A 1 194 ? 10.679 -18.759 36.188 1.00 86.06 194 LEU A N 1
ATOM 1384 C CA . LEU A 1 194 ? 12.056 -19.166 35.885 1.00 86.06 194 LEU A CA 1
ATOM 1385 C C . LEU A 1 194 ? 12.828 -19.632 37.127 1.00 86.06 194 LEU A C 1
ATOM 1387 O O . LEU A 1 194 ? 13.648 -20.542 37.022 1.00 86.06 194 LEU A O 1
ATOM 1391 N N . ARG A 1 195 ? 12.559 -19.065 38.312 1.00 86.19 195 ARG A N 1
ATOM 1392 C CA . ARG A 1 195 ? 13.109 -19.579 39.580 1.00 86.19 195 ARG A CA 1
ATOM 1393 C C . ARG A 1 195 ? 12.582 -20.974 39.901 1.00 86.19 195 ARG A C 1
ATOM 1395 O O . ARG A 1 195 ? 13.358 -21.814 40.342 1.00 86.19 195 ARG A O 1
ATOM 1402 N N . SER A 1 196 ? 11.303 -21.248 39.646 1.00 86.44 196 SER A N 1
ATOM 1403 C CA . SER A 1 196 ? 10.773 -22.611 39.779 1.00 86.44 196 SER A CA 1
ATOM 1404 C C . SER A 1 196 ? 11.492 -23.578 38.845 1.00 86.44 196 SER A C 1
ATOM 1406 O O . SER A 1 196 ? 11.916 -24.650 39.273 1.00 86.44 196 SER A O 1
ATOM 1408 N N . LEU A 1 197 ? 11.685 -23.170 37.589 1.00 85.56 197 LEU A N 1
ATOM 1409 C CA . LEU A 1 197 ? 12.398 -23.973 36.604 1.00 85.56 197 LEU A CA 1
ATOM 1410 C C . LEU A 1 197 ? 13.854 -24.229 37.026 1.00 85.56 197 LEU A C 1
ATOM 1412 O O . LEU A 1 197 ? 14.342 -25.352 36.913 1.00 85.56 197 LEU A O 1
ATOM 1416 N N . HIS A 1 198 ? 14.529 -23.215 37.577 1.00 84.75 198 HIS A N 1
ATOM 1417 C CA . HIS A 1 198 ? 15.864 -23.354 38.160 1.00 84.75 198 HIS A CA 1
ATOM 1418 C C . HIS A 1 198 ? 15.897 -24.407 39.273 1.00 84.75 198 HIS A C 1
ATOM 1420 O O . HIS A 1 198 ? 16.738 -25.304 39.241 1.00 84.75 198 HIS A O 1
ATOM 1426 N N . ASN A 1 199 ? 14.958 -24.336 40.219 1.00 84.81 199 ASN A N 1
ATOM 1427 C CA . ASN A 1 199 ? 14.888 -25.269 41.344 1.00 84.81 199 ASN A CA 1
ATOM 1428 C C . ASN A 1 199 ? 14.673 -26.722 40.890 1.00 84.81 199 ASN A C 1
ATOM 1430 O O . ASN A 1 199 ? 15.081 -27.652 41.579 1.00 84.81 199 ASN A O 1
ATOM 1434 N N . GLN A 1 200 ? 14.047 -26.926 39.732 1.00 81.50 200 GLN A N 1
ATOM 1435 C CA . GLN A 1 200 ? 13.745 -28.253 39.195 1.00 81.50 200 GLN A CA 1
ATOM 1436 C C . GLN A 1 200 ? 14.883 -28.825 38.352 1.00 81.50 200 GLN A C 1
ATOM 1438 O O . GLN A 1 200 ? 15.162 -30.024 38.419 1.00 81.50 200 GLN A O 1
ATOM 1443 N N . LEU A 1 201 ? 15.543 -27.979 37.559 1.00 82.56 201 LEU A N 1
ATOM 1444 C CA . LEU A 1 201 ? 16.569 -28.399 36.601 1.00 82.56 201 LEU A CA 1
ATOM 1445 C C . LEU A 1 201 ? 18.004 -28.271 37.132 1.00 82.56 201 LEU A C 1
ATOM 1447 O O . LEU A 1 201 ? 18.935 -28.829 36.545 1.00 82.56 201 LEU A O 1
ATOM 1451 N N . GLY A 1 202 ? 18.179 -27.559 38.247 1.00 78.25 202 GLY A N 1
ATOM 1452 C CA . GLY A 1 202 ? 19.445 -27.387 38.960 1.00 78.25 202 GLY A CA 1
ATOM 1453 C C . GLY A 1 202 ? 20.369 -26.306 38.393 1.00 78.25 202 GLY A C 1
ATOM 1454 O O . GLY A 1 202 ? 21.363 -25.973 39.029 1.00 78.25 202 GLY A O 1
ATOM 1455 N N . GLU A 1 203 ? 20.051 -25.724 37.234 1.00 85.44 203 GLU A N 1
ATOM 1456 C CA . GLU A 1 203 ? 20.827 -24.655 36.590 1.00 85.44 203 GLU A CA 1
ATOM 1457 C C . GLU A 1 203 ? 19.986 -23.409 36.361 1.00 85.44 203 GLU A C 1
ATOM 1459 O O . GLU A 1 203 ? 18.759 -23.480 36.256 1.00 85.44 203 GLU A O 1
ATOM 1464 N N . ARG A 1 204 ? 20.631 -22.241 36.349 1.00 85.31 204 ARG A N 1
ATOM 1465 C CA . ARG A 1 204 ? 19.924 -20.968 36.162 1.00 85.31 204 ARG A CA 1
ATOM 1466 C C . ARG A 1 204 ? 19.562 -20.792 34.683 1.00 85.31 204 ARG A C 1
ATOM 1468 O O . ARG A 1 204 ? 20.461 -20.878 33.846 1.00 85.31 204 ARG A O 1
ATOM 1475 N N . PRO A 1 205 ? 18.292 -20.506 34.342 1.00 88.50 205 PRO A N 1
ATOM 1476 C CA . PRO A 1 205 ? 17.922 -20.197 32.969 1.00 88.50 205 PRO A CA 1
ATOM 1477 C C . PRO A 1 205 ? 18.650 -18.956 32.447 1.00 88.50 205 PRO A C 1
ATOM 1479 O O . PRO A 1 205 ? 18.658 -17.907 33.092 1.00 88.50 205 PRO A O 1
ATOM 1482 N N . GLN A 1 206 ? 19.231 -19.072 31.258 1.00 82.62 206 GLN A N 1
ATOM 1483 C CA . GLN A 1 206 ? 19.778 -17.952 30.505 1.00 82.62 206 GLN A CA 1
ATOM 1484 C C . GLN A 1 206 ? 18.656 -17.333 29.681 1.00 82.62 206 GLN A C 1
ATOM 1486 O O . GLN A 1 206 ? 18.148 -17.970 28.760 1.00 82.62 206 GLN A O 1
ATOM 1491 N N . VAL A 1 207 ? 18.257 -16.111 30.025 1.00 81.19 207 VAL A N 1
ATOM 1492 C CA . VAL A 1 207 ? 17.139 -15.404 29.389 1.00 81.19 207 VAL A CA 1
ATOM 1493 C C . VAL A 1 207 ? 17.672 -14.453 28.321 1.00 81.19 207 VAL A C 1
ATOM 1495 O O . VAL A 1 207 ? 18.609 -13.695 28.565 1.00 81.19 207 VAL A O 1
ATOM 1498 N N . GLY A 1 208 ? 17.081 -14.504 27.130 1.00 62.94 208 GLY A N 1
ATOM 1499 C CA . GLY A 1 208 ? 17.374 -13.603 26.023 1.00 62.94 208 GLY A CA 1
ATOM 1500 C C . GLY A 1 208 ? 16.722 -12.227 26.179 1.00 62.94 208 GLY A C 1
ATOM 1501 O O . GLY A 1 208 ? 16.200 -11.861 27.231 1.00 62.94 208 GLY A O 1
ATOM 1502 N N . LYS A 1 209 ? 16.735 -11.442 25.097 1.00 63.94 209 LYS A N 1
ATOM 1503 C CA . LYS A 1 209 ? 16.084 -10.125 25.077 1.00 63.94 209 LYS A CA 1
ATOM 1504 C C . LYS A 1 209 ? 14.568 -10.273 25.213 1.00 63.94 209 LYS A C 1
ATOM 1506 O O . LYS A 1 209 ? 13.968 -11.114 24.545 1.00 63.94 209 LYS A O 1
ATOM 1511 N N . LEU A 1 210 ? 13.971 -9.416 26.039 1.00 63.38 210 LEU A N 1
ATOM 1512 C CA . LEU A 1 210 ? 12.521 -9.280 26.136 1.00 63.38 210 LEU A CA 1
ATOM 1513 C C . LEU A 1 210 ? 11.969 -8.672 24.843 1.00 63.38 210 LEU A C 1
ATOM 1515 O O . LEU A 1 210 ? 12.576 -7.770 24.262 1.00 63.38 210 LEU A O 1
ATOM 1519 N N . PHE A 1 211 ? 10.809 -9.148 24.414 1.00 59.78 211 PHE A N 1
ATOM 1520 C CA . PHE A 1 211 ? 10.072 -8.616 23.278 1.00 59.78 211 PHE A CA 1
ATOM 1521 C C . PHE A 1 211 ? 8.569 -8.655 23.549 1.00 59.78 211 PHE A C 1
ATOM 1523 O O . PHE A 1 211 ? 8.074 -9.511 24.280 1.00 59.78 211 PHE A O 1
ATOM 1530 N N . GLN A 1 212 ? 7.831 -7.729 22.945 1.00 66.31 212 GLN A N 1
ATOM 1531 C CA . GLN A 1 212 ? 6.374 -7.721 23.019 1.00 66.31 212 GLN A CA 1
ATOM 1532 C C . GLN A 1 212 ? 5.802 -8.792 22.083 1.00 66.31 212 GLN A C 1
ATOM 1534 O O . GLN A 1 212 ? 6.174 -8.848 20.906 1.00 66.31 212 GLN A O 1
ATOM 1539 N N . VAL A 1 213 ? 4.871 -9.616 22.565 1.00 60.47 213 VAL A N 1
ATOM 1540 C CA . VAL A 1 213 ? 4.167 -10.580 21.709 1.00 60.47 213 VAL A CA 1
ATOM 1541 C C . VAL A 1 213 ? 3.183 -9.819 20.820 1.00 60.47 213 VAL A C 1
ATOM 1543 O O . VAL A 1 213 ? 2.277 -9.132 21.300 1.00 60.47 213 VAL A O 1
ATOM 1546 N N . ARG A 1 214 ? 3.379 -9.921 19.502 1.00 43.28 214 ARG A N 1
ATOM 1547 C CA . ARG A 1 214 ? 2.624 -9.168 18.490 1.00 43.28 214 ARG A CA 1
ATOM 1548 C C . ARG A 1 214 ? 1.113 -9.366 18.663 1.00 43.28 214 ARG A C 1
ATOM 1550 O O . ARG A 1 214 ? 0.640 -10.496 18.678 1.00 43.28 214 ARG A O 1
ATOM 1557 N N . GLY A 1 215 ? 0.371 -8.260 18.754 1.00 43.22 215 GLY A N 1
ATOM 1558 C CA . GLY A 1 215 ? -1.087 -8.273 18.925 1.00 43.22 215 GLY A CA 1
ATOM 1559 C C . GLY A 1 215 ? -1.571 -8.478 20.366 1.00 43.22 215 GLY A C 1
ATOM 1560 O O . GLY A 1 215 ? -2.770 -8.622 20.573 1.00 43.22 215 GLY A O 1
ATOM 1561 N N . THR A 1 216 ? -0.677 -8.475 21.361 1.00 58.03 216 THR A N 1
ATOM 1562 C CA . THR A 1 216 ? -1.038 -8.643 22.778 1.00 58.03 216 THR A CA 1
ATOM 1563 C C . THR A 1 216 ? -0.333 -7.615 23.666 1.00 58.03 216 THR A C 1
ATOM 1565 O O . THR A 1 216 ? 0.682 -7.026 23.284 1.00 58.03 216 THR A O 1
ATOM 1568 N N . GLN A 1 217 ? -0.839 -7.430 24.886 1.00 66.75 217 GLN A N 1
ATOM 1569 C CA . GLN A 1 217 ? -0.151 -6.676 25.941 1.00 66.75 217 GLN A CA 1
ATOM 1570 C C . GLN A 1 217 ? 0.892 -7.524 26.692 1.00 66.75 217 GLN A C 1
ATOM 1572 O O . GLN A 1 217 ? 1.424 -7.080 27.698 1.00 66.75 217 GLN A O 1
ATOM 1577 N N . SER A 1 218 ? 1.243 -8.705 26.181 1.00 75.38 218 SER A N 1
ATOM 1578 C CA . SER A 1 218 ? 2.163 -9.627 26.840 1.00 75.38 218 SER A CA 1
ATOM 1579 C C . SER A 1 218 ? 3.628 -9.392 26.457 1.00 75.38 218 SER A C 1
ATOM 1581 O O . SER A 1 218 ? 3.964 -9.173 25.289 1.00 75.38 218 SER A O 1
ATOM 1583 N N . VAL A 1 219 ? 4.515 -9.525 27.439 1.00 73.44 219 VAL A N 1
ATOM 1584 C CA . VAL A 1 219 ? 5.973 -9.521 27.269 1.00 73.44 219 VAL A CA 1
ATOM 1585 C C . VAL A 1 219 ? 6.470 -10.960 27.246 1.00 73.44 219 VAL A C 1
ATOM 1587 O O . VAL A 1 219 ? 6.021 -11.789 28.035 1.00 73.44 219 VAL A O 1
ATOM 1590 N N . ALA A 1 220 ? 7.412 -11.273 26.364 1.00 68.75 220 ALA A N 1
ATOM 1591 C CA . ALA A 1 220 ? 8.001 -12.597 26.272 1.00 68.75 220 ALA A CA 1
ATOM 1592 C C . ALA A 1 220 ? 9.524 -12.568 26.137 1.00 68.75 220 ALA A C 1
ATOM 1594 O O . ALA A 1 220 ? 10.115 -11.571 25.726 1.00 68.75 220 ALA A O 1
ATOM 1595 N N . ALA A 1 221 ? 10.163 -13.680 26.486 1.00 66.38 221 ALA A N 1
ATOM 1596 C CA . ALA A 1 221 ? 11.581 -13.912 26.247 1.00 66.38 221 ALA A CA 1
ATOM 1597 C C . ALA A 1 221 ? 11.852 -15.389 25.984 1.00 66.38 221 ALA A C 1
ATOM 1599 O O . ALA A 1 221 ? 11.291 -16.271 26.639 1.00 66.38 221 ALA A O 1
ATOM 1600 N N . PHE A 1 222 ? 12.770 -15.653 25.060 1.00 78.62 222 PHE A N 1
ATOM 1601 C CA . PHE A 1 222 ? 13.364 -16.977 24.938 1.00 78.62 222 PHE A CA 1
ATOM 1602 C C . PHE A 1 222 ? 14.343 -17.214 26.082 1.00 78.62 222 PHE A C 1
ATOM 1604 O O . PHE A 1 222 ? 15.016 -16.287 26.533 1.00 78.62 222 PHE A O 1
ATOM 1611 N N . PHE A 1 223 ? 14.454 -18.457 26.528 1.00 84.75 223 PHE A N 1
ATOM 1612 C CA . PHE A 1 223 ? 15.465 -18.867 27.486 1.00 84.75 223 PHE A CA 1
ATOM 1613 C C . PHE A 1 223 ? 16.050 -20.228 27.114 1.00 84.75 223 PHE A C 1
ATOM 1615 O O . PHE A 1 223 ? 15.457 -20.999 26.357 1.00 84.75 223 PHE A O 1
ATOM 1622 N N . SER A 1 224 ? 17.209 -20.538 27.685 1.00 84.38 224 SER A N 1
ATOM 1623 C CA . SER A 1 224 ? 17.749 -21.894 27.683 1.00 84.38 224 SER A CA 1
ATOM 1624 C C . SER A 1 224 ? 18.276 -22.284 29.059 1.00 84.38 224 SER A C 1
ATOM 1626 O O . SER A 1 224 ? 18.637 -21.422 29.859 1.00 84.38 224 SER A O 1
ATOM 1628 N N . VAL A 1 225 ? 18.279 -23.576 29.371 1.00 87.69 225 VAL A N 1
ATOM 1629 C CA . VAL A 1 225 ? 18.717 -24.097 30.672 1.00 87.69 225 VAL A CA 1
ATOM 1630 C C . VAL A 1 225 ? 19.197 -25.539 30.533 1.00 87.69 225 VAL A C 1
ATOM 1632 O O . VAL A 1 225 ? 18.602 -26.333 29.808 1.00 87.69 225 VAL A O 1
ATOM 1635 N N . SER A 1 226 ? 20.276 -25.893 31.223 1.00 85.25 226 SER A N 1
ATOM 1636 C CA . SER A 1 226 ? 20.815 -27.256 31.207 1.00 85.25 226 SER A CA 1
ATOM 1637 C C . SER A 1 226 ? 20.120 -28.138 32.247 1.00 85.25 226 SER A C 1
ATOM 1639 O O . SER A 1 226 ? 19.935 -27.735 33.393 1.00 85.25 226 SER A O 1
ATOM 1641 N N . ARG A 1 227 ? 19.768 -29.371 31.874 1.00 79.81 227 ARG A N 1
ATOM 1642 C CA . ARG A 1 227 ? 19.204 -30.380 32.785 1.00 79.81 227 ARG A CA 1
ATOM 1643 C C . ARG A 1 227 ? 20.315 -31.080 33.560 1.00 79.81 227 ARG A C 1
ATOM 1645 O O . ARG A 1 227 ? 20.741 -32.174 33.191 1.00 79.81 227 ARG A O 1
ATOM 1652 N N . ARG A 1 228 ? 20.785 -30.476 34.651 1.00 73.31 228 ARG A N 1
ATOM 1653 C CA . ARG A 1 228 ? 21.817 -31.100 35.498 1.00 73.31 228 ARG A CA 1
ATOM 1654 C C . ARG A 1 228 ? 21.248 -32.235 36.355 1.00 73.31 228 ARG A C 1
ATOM 1656 O O . ARG A 1 228 ? 21.933 -33.218 36.605 1.00 73.31 228 ARG A O 1
ATOM 1663 N N . THR A 1 229 ? 19.981 -32.127 36.750 1.00 64.81 229 THR A N 1
ATOM 1664 C CA . THR A 1 229 ? 19.290 -33.065 37.655 1.00 64.81 229 THR A CA 1
ATOM 1665 C C . THR A 1 229 ? 18.519 -34.190 36.948 1.00 64.81 229 THR A C 1
ATOM 1667 O O . THR A 1 229 ? 18.002 -35.077 37.620 1.00 64.81 229 THR A O 1
ATOM 1670 N N . GLN A 1 230 ? 18.425 -34.184 35.609 1.00 60.81 230 GLN A N 1
ATOM 1671 C CA . GLN A 1 230 ? 17.560 -35.096 34.835 1.00 60.81 230 GLN A CA 1
ATOM 1672 C C . GLN A 1 230 ? 18.254 -35.740 33.616 1.00 60.81 230 GLN A C 1
ATOM 1674 O O . GLN A 1 230 ? 17.663 -35.841 32.543 1.00 60.81 230 GLN A O 1
ATOM 1679 N N . GLY A 1 231 ? 19.506 -36.182 33.768 1.00 60.06 231 GLY A N 1
ATOM 1680 C CA . GLY A 1 231 ? 20.181 -37.018 32.760 1.00 60.06 231 GLY A CA 1
ATOM 1681 C C . GLY A 1 231 ? 20.939 -36.278 31.650 1.00 60.06 231 GLY A C 1
ATOM 1682 O O . GLY A 1 231 ? 21.353 -36.917 30.688 1.00 60.06 231 GLY A O 1
ATOM 1683 N N . GLY A 1 232 ? 21.171 -34.967 31.787 1.00 66.19 232 GLY A N 1
ATOM 1684 C CA . GLY A 1 232 ? 21.909 -34.166 30.804 1.00 66.19 232 GLY A CA 1
ATOM 1685 C C . GLY A 1 232 ? 21.049 -33.673 29.631 1.00 66.19 232 GLY A C 1
ATOM 1686 O O . GLY A 1 232 ? 19.940 -34.148 29.398 1.00 66.19 232 GLY A O 1
ATOM 1687 N N . GLY A 1 233 ? 21.549 -32.663 28.909 1.00 76.12 233 GLY A N 1
ATOM 1688 C CA . GLY A 1 233 ? 20.869 -32.024 27.772 1.00 76.12 233 GLY A CA 1
ATOM 1689 C C . GLY A 1 233 ? 20.425 -30.580 28.039 1.00 76.12 233 GLY A C 1
ATOM 1690 O O . GLY A 1 233 ? 20.323 -30.144 29.188 1.00 76.12 233 GLY A O 1
ATOM 1691 N N . GLN A 1 234 ? 20.168 -29.827 26.968 1.00 84.81 234 GLN A N 1
ATOM 1692 C CA . GLN A 1 234 ? 19.747 -28.424 27.023 1.00 84.81 234 GLN A CA 1
ATOM 1693 C C . GLN A 1 234 ? 18.252 -28.318 26.713 1.00 84.81 234 GLN A C 1
ATOM 1695 O O . GLN A 1 234 ? 17.767 -28.895 25.745 1.00 84.81 234 GLN A O 1
ATOM 1700 N N . ILE A 1 235 ? 17.519 -27.582 27.540 1.00 87.25 235 ILE A N 1
ATOM 1701 C CA . ILE A 1 235 ? 16.139 -27.176 27.278 1.00 87.25 235 ILE A CA 1
ATOM 1702 C C . ILE A 1 235 ? 16.170 -25.777 26.679 1.00 87.25 235 ILE A C 1
ATOM 1704 O O . ILE A 1 235 ? 16.886 -24.905 27.179 1.00 87.25 235 ILE A O 1
ATOM 1708 N N . ALA A 1 236 ? 15.372 -25.563 25.639 1.00 81.06 236 ALA A N 1
ATOM 1709 C CA . ALA A 1 236 ? 15.024 -24.236 25.155 1.00 81.06 236 ALA A CA 1
ATOM 1710 C C . ALA A 1 236 ? 13.543 -23.981 25.432 1.00 81.06 236 ALA A C 1
ATOM 1712 O O . ALA A 1 236 ? 12.726 -24.904 25.446 1.00 81.06 236 ALA A O 1
ATOM 1713 N N . GLY A 1 237 ? 13.200 -22.724 25.677 1.00 83.44 237 GLY A N 1
ATOM 1714 C CA . GLY A 1 237 ? 11.824 -22.365 25.943 1.00 83.44 237 GLY A CA 1
ATOM 1715 C C . GLY A 1 237 ? 11.507 -20.909 25.674 1.00 83.44 237 GLY A C 1
ATOM 1716 O O . GLY A 1 237 ? 12.388 -20.076 25.463 1.00 83.44 237 GLY A O 1
ATOM 1717 N N . LEU A 1 238 ? 10.216 -20.617 25.687 1.00 80.81 238 LEU A N 1
ATOM 1718 C CA . LEU A 1 238 ? 9.636 -19.290 25.610 1.00 80.81 238 LEU A CA 1
ATOM 1719 C C . LEU A 1 238 ? 8.832 -19.068 26.885 1.00 80.81 238 LEU A C 1
ATOM 1721 O O . LEU A 1 238 ? 7.969 -19.874 27.224 1.00 80.81 238 LEU A O 1
ATOM 1725 N N . ILE A 1 239 ? 9.107 -17.974 27.581 1.00 87.94 239 ILE A N 1
ATOM 1726 C CA . ILE A 1 239 ? 8.265 -17.504 28.674 1.00 87.94 239 ILE A CA 1
ATOM 1727 C C . ILE A 1 239 ? 7.505 -16.263 28.219 1.00 87.94 239 ILE A C 1
ATOM 1729 O O . ILE A 1 239 ? 8.083 -15.380 27.592 1.00 87.94 239 ILE A O 1
ATOM 1733 N N . ILE A 1 240 ? 6.215 -16.214 28.526 1.00 85.50 240 ILE A N 1
ATOM 1734 C CA . ILE A 1 240 ? 5.289 -15.129 28.216 1.00 85.50 240 ILE A CA 1
ATOM 1735 C C . ILE A 1 240 ? 4.657 -14.706 29.537 1.00 85.50 240 ILE A C 1
ATOM 1737 O O . ILE A 1 240 ? 4.204 -15.558 30.293 1.00 85.50 240 ILE A O 1
ATOM 1741 N N . ALA A 1 241 ? 4.600 -13.414 29.823 1.00 85.62 241 ALA A N 1
ATOM 1742 C CA . ALA A 1 241 ? 3.842 -12.874 30.940 1.00 85.62 241 ALA A CA 1
ATOM 1743 C C . ALA A 1 241 ? 2.934 -11.755 30.454 1.00 85.62 241 ALA A C 1
ATOM 1745 O O . ALA A 1 241 ? 3.285 -10.993 29.555 1.00 85.62 241 ALA A O 1
ATOM 1746 N N . THR A 1 242 ? 1.759 -11.658 31.058 1.00 84.19 242 THR A N 1
ATOM 1747 C CA . THR A 1 242 ? 0.814 -10.593 30.766 1.00 84.19 242 THR A CA 1
ATOM 1748 C C . THR A 1 242 ? 0.205 -10.098 32.057 1.00 84.19 242 THR A C 1
ATOM 1750 O O . THR A 1 242 ? -0.229 -10.881 32.910 1.00 84.19 242 THR A O 1
ATOM 1753 N N . LYS A 1 243 ? 0.136 -8.780 32.195 1.00 83.81 243 LYS A N 1
ATOM 1754 C CA . LYS A 1 243 ? -0.675 -8.174 33.237 1.00 83.81 243 LYS A CA 1
ATOM 1755 C C . LYS A 1 243 ? -2.157 -8.354 32.896 1.00 83.81 243 LYS A C 1
ATOM 1757 O O . LYS A 1 243 ? -2.636 -7.788 31.920 1.00 83.81 243 LYS A O 1
ATOM 1762 N N . ALA A 1 244 ? -2.861 -9.179 33.670 1.00 75.31 244 ALA A N 1
ATOM 1763 C CA . ALA A 1 244 ? -4.287 -9.435 33.480 1.00 75.31 244 ALA A CA 1
ATOM 1764 C C . ALA A 1 244 ? -5.130 -8.310 34.106 1.00 75.31 244 ALA A C 1
ATOM 1766 O O . ALA A 1 244 ? -6.009 -7.763 33.451 1.00 75.31 244 ALA A O 1
ATOM 1767 N N . THR A 1 245 ? -4.819 -7.907 35.343 1.00 73.06 245 THR A N 1
ATOM 1768 C CA . THR A 1 245 ? -5.435 -6.763 36.051 1.00 73.06 245 THR A CA 1
ATOM 1769 C C . THR A 1 245 ? -4.362 -5.947 36.782 1.00 73.06 245 THR A C 1
ATOM 1771 O O . THR A 1 245 ? -3.170 -6.247 36.701 1.00 73.06 245 THR A O 1
ATOM 1774 N N . SER A 1 246 ? -4.746 -4.897 37.517 1.00 72.75 246 SER A N 1
ATOM 1775 C CA . SER A 1 246 ? -3.820 -4.120 38.359 1.00 72.75 246 SER A CA 1
ATOM 1776 C C . SER A 1 246 ? -3.051 -4.969 39.379 1.00 72.75 246 SER A C 1
ATOM 1778 O O . SER A 1 246 ? -1.908 -4.635 39.690 1.00 72.75 246 SER A O 1
ATOM 1780 N N . ASP A 1 247 ? -3.664 -6.052 39.852 1.00 76.62 247 ASP A N 1
ATOM 1781 C CA . ASP A 1 247 ? -3.230 -6.933 40.940 1.00 76.62 247 ASP A CA 1
ATOM 1782 C C . ASP A 1 247 ? -2.963 -8.387 40.502 1.00 76.62 247 ASP A C 1
ATOM 1784 O O . ASP A 1 247 ? -2.449 -9.177 41.292 1.00 76.62 247 ASP A O 1
ATOM 1788 N N . ARG A 1 248 ? -3.248 -8.743 39.243 1.00 80.56 248 ARG A N 1
ATOM 1789 C CA . ARG A 1 248 ? -3.077 -10.101 38.707 1.00 80.56 248 ARG A CA 1
ATOM 1790 C C . ARG A 1 248 ? -2.155 -10.121 37.499 1.00 80.56 248 ARG A C 1
ATOM 1792 O O . ARG A 1 248 ? -2.384 -9.423 36.510 1.00 80.56 248 ARG A O 1
ATOM 1799 N N . VAL A 1 249 ? -1.171 -11.012 37.538 1.00 86.06 249 VAL A N 1
ATOM 1800 C CA . VAL A 1 249 ? -0.323 -11.343 36.392 1.00 86.06 249 VAL A CA 1
ATOM 1801 C C . VAL A 1 249 ? -0.437 -12.827 36.093 1.00 86.06 249 VAL A C 1
ATOM 1803 O O . VAL A 1 249 ? -0.400 -13.670 36.992 1.00 86.06 249 VAL A O 1
ATOM 1806 N N . GLU A 1 250 ? -0.578 -13.140 34.813 1.00 89.44 250 GLU A N 1
ATOM 1807 C CA . GLU A 1 250 ? -0.517 -14.508 34.320 1.00 89.44 250 GLU A CA 1
ATOM 1808 C C . GLU A 1 250 ? 0.766 -14.721 33.534 1.00 89.44 250 GLU A C 1
ATOM 1810 O O . GLU A 1 250 ? 1.268 -13.807 32.876 1.00 89.44 250 GLU A O 1
ATOM 1815 N N . ALA A 1 251 ? 1.291 -15.938 33.590 1.00 88.75 251 ALA A N 1
ATOM 1816 C CA . ALA A 1 251 ? 2.438 -16.332 32.800 1.00 88.75 251 ALA A CA 1
ATOM 1817 C C . ALA A 1 251 ? 2.199 -17.687 32.148 1.00 88.75 251 ALA A C 1
ATOM 1819 O O . ALA A 1 251 ? 1.498 -18.540 32.690 1.00 88.75 251 ALA A O 1
ATOM 1820 N N . ALA A 1 252 ? 2.830 -17.877 30.998 1.00 88.56 252 ALA A N 1
ATOM 1821 C CA . ALA A 1 252 ? 2.967 -19.156 30.345 1.00 88.56 252 ALA A CA 1
ATOM 1822 C C . ALA A 1 252 ? 4.435 -19.434 30.029 1.00 88.56 252 ALA A C 1
ATOM 1824 O O . ALA A 1 252 ? 5.207 -18.541 29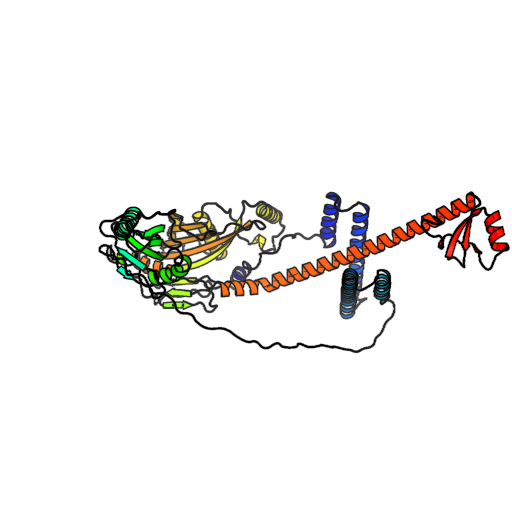.690 1.00 88.56 252 ALA A O 1
ATOM 1825 N N . LEU A 1 253 ? 4.810 -20.694 30.135 1.00 90.75 253 LEU A N 1
ATOM 1826 C CA . LEU A 1 253 ? 6.111 -21.249 29.842 1.00 90.75 253 LEU A CA 1
ATOM 1827 C C . LEU A 1 253 ? 5.897 -22.365 28.830 1.00 90.75 253 LEU A C 1
ATOM 1829 O O . LEU A 1 253 ? 5.138 -23.294 29.084 1.00 90.75 253 LEU A O 1
ATOM 1833 N N . ILE A 1 254 ? 6.580 -22.288 27.701 1.00 89.06 254 ILE A N 1
ATOM 1834 C CA . ILE A 1 254 ? 6.650 -23.370 26.726 1.00 89.06 254 ILE A CA 1
ATOM 1835 C C . ILE A 1 254 ? 8.097 -23.822 26.692 1.00 89.06 254 ILE A C 1
ATOM 1837 O O . ILE A 1 254 ? 8.987 -22.996 26.503 1.00 89.06 254 ILE A O 1
ATOM 1841 N N . SER A 1 255 ? 8.351 -25.108 26.878 1.00 90.19 255 SER A N 1
ATOM 1842 C CA . SER A 1 255 ? 9.702 -25.656 26.902 1.00 90.19 255 SER A CA 1
ATOM 1843 C C . SER A 1 255 ? 9.769 -27.008 26.209 1.00 90.19 255 SER A C 1
ATOM 1845 O O . SER A 1 255 ? 8.821 -27.785 26.222 1.00 90.19 255 SER A O 1
ATOM 1847 N N . ASP A 1 256 ? 10.904 -27.297 25.586 1.00 87.81 256 ASP A N 1
ATOM 1848 C CA . ASP A 1 256 ? 11.222 -28.619 25.049 1.00 87.81 256 ASP A CA 1
ATOM 1849 C C . ASP A 1 256 ? 12.748 -28.792 25.007 1.00 87.81 256 ASP A C 1
ATOM 1851 O O . ASP A 1 256 ? 13.515 -27.881 25.334 1.00 87.81 256 ASP A O 1
ATOM 1855 N N . ASP A 1 257 ? 13.206 -29.969 24.598 1.00 87.44 257 ASP A N 1
ATOM 1856 C CA . ASP A 1 257 ? 14.595 -30.186 24.227 1.00 87.44 257 ASP A CA 1
ATOM 1857 C C . ASP A 1 257 ? 15.037 -29.162 23.168 1.00 87.44 257 ASP A C 1
ATOM 1859 O O . ASP A 1 257 ? 14.336 -28.933 22.177 1.00 87.44 257 ASP A O 1
ATOM 1863 N N . ALA A 1 258 ? 16.201 -28.543 23.373 1.00 81.81 258 ALA A N 1
ATOM 1864 C CA . ALA A 1 258 ? 16.687 -27.450 22.538 1.00 81.81 258 ALA A CA 1
ATOM 1865 C C . ALA A 1 258 ? 16.789 -27.827 21.050 1.00 81.81 258 ALA A C 1
ATOM 1867 O O . ALA A 1 258 ? 16.557 -26.972 20.195 1.00 81.81 258 ALA A O 1
ATOM 1868 N N . ALA A 1 259 ? 17.064 -29.097 20.728 1.00 81.25 259 ALA A N 1
ATOM 1869 C CA . ALA A 1 259 ? 17.139 -29.564 19.344 1.00 81.25 259 ALA A CA 1
ATOM 1870 C C . ALA A 1 259 ? 15.760 -29.669 18.661 1.00 81.25 259 ALA A C 1
ATOM 1872 O O . ALA A 1 259 ? 15.665 -29.587 17.435 1.00 81.25 259 ALA A O 1
ATOM 1873 N N . ARG A 1 260 ? 14.682 -29.848 19.436 1.00 84.88 260 ARG A N 1
ATOM 1874 C CA . ARG A 1 260 ? 13.306 -30.010 18.927 1.00 84.88 260 ARG A CA 1
ATOM 1875 C C . ARG A 1 260 ? 12.481 -28.734 19.011 1.00 84.88 260 ARG A C 1
ATOM 1877 O O . ARG A 1 260 ? 11.589 -28.541 18.186 1.00 84.88 260 ARG A O 1
ATOM 1884 N N . PHE A 1 261 ? 12.821 -27.849 19.944 1.00 79.88 261 PHE A N 1
ATOM 1885 C CA . PHE A 1 261 ? 12.053 -26.650 20.260 1.00 79.88 261 PHE A CA 1
ATOM 1886 C C . PHE A 1 261 ? 11.671 -25.781 19.042 1.00 79.88 261 PHE A C 1
ATOM 1888 O O . PHE A 1 261 ? 10.506 -25.396 18.954 1.00 79.88 261 PHE A O 1
ATOM 1895 N N . PRO A 1 262 ? 12.542 -25.517 18.040 1.00 71.56 262 PRO A N 1
ATOM 1896 C CA . PRO A 1 262 ? 12.141 -24.743 16.857 1.00 71.56 262 PRO A CA 1
ATOM 1897 C C . PRO A 1 262 ? 11.002 -25.380 16.045 1.00 71.56 262 PRO A C 1
ATOM 1899 O O . PRO A 1 262 ? 10.240 -24.668 15.396 1.00 71.56 262 PRO A O 1
ATOM 1902 N N . LYS A 1 263 ? 10.882 -26.715 16.075 1.00 75.62 263 LYS A N 1
ATOM 1903 C CA . LYS A 1 263 ? 9.836 -27.467 15.368 1.00 75.62 263 LYS A CA 1
ATOM 1904 C C . LYS A 1 263 ? 8.559 -27.584 16.200 1.00 75.62 263 LYS A C 1
ATOM 1906 O O . LYS A 1 263 ? 7.470 -27.484 15.644 1.00 75.62 263 LYS A O 1
ATOM 1911 N N . THR A 1 264 ? 8.686 -27.754 17.516 1.00 76.19 264 THR A N 1
ATOM 1912 C CA . THR A 1 264 ? 7.551 -27.961 18.431 1.00 76.19 264 THR A CA 1
ATOM 1913 C C . THR A 1 264 ? 6.932 -26.652 18.935 1.00 76.19 264 THR A C 1
ATOM 1915 O O . THR A 1 264 ? 5.783 -26.648 19.373 1.00 76.19 264 THR A O 1
ATOM 1918 N N . LEU A 1 265 ? 7.620 -25.510 18.802 1.00 72.19 265 LEU A N 1
ATOM 1919 C CA . LEU A 1 265 ? 7.125 -24.207 19.258 1.00 72.19 265 LEU A CA 1
ATOM 1920 C C . LEU A 1 265 ? 5.772 -23.830 18.641 1.00 72.19 265 LEU A C 1
ATOM 1922 O O . LEU A 1 265 ? 4.853 -23.490 19.378 1.00 72.19 265 LEU A O 1
ATOM 1926 N N . ASN A 1 266 ? 5.618 -23.887 17.315 1.00 68.19 266 ASN A N 1
ATOM 1927 C CA . ASN A 1 266 ? 4.376 -23.453 16.658 1.00 68.19 266 ASN A CA 1
ATOM 1928 C C . ASN A 1 266 ? 3.150 -24.303 17.068 1.00 68.19 266 ASN A C 1
ATOM 1930 O O . ASN A 1 266 ? 2.136 -23.717 17.462 1.00 68.19 266 ASN A O 1
ATOM 1934 N N . PRO A 1 267 ? 3.215 -25.651 17.054 1.00 67.62 267 PRO A N 1
ATOM 1935 C CA . PRO A 1 267 ? 2.149 -26.501 17.596 1.00 67.62 267 PRO A CA 1
ATOM 1936 C C . PRO A 1 267 ? 1.843 -26.241 19.079 1.00 67.62 267 PRO A C 1
ATOM 1938 O O . PRO A 1 267 ? 0.674 -26.171 19.475 1.00 67.62 267 PRO A O 1
ATOM 1941 N N . MET A 1 268 ? 2.873 -26.029 19.907 1.00 76.38 268 MET A N 1
ATOM 1942 C CA . MET A 1 268 ? 2.692 -25.733 21.331 1.00 76.38 268 MET A CA 1
ATOM 1943 C C . MET A 1 268 ? 2.064 -24.361 21.576 1.00 76.38 268 MET A C 1
ATOM 1945 O O . MET A 1 268 ? 1.165 -24.246 22.402 1.00 76.38 268 MET A O 1
ATOM 1949 N N . MET A 1 269 ? 2.463 -23.334 20.823 1.00 74.00 269 MET A N 1
ATOM 1950 C CA . MET A 1 269 ? 1.844 -22.006 20.864 1.00 74.00 269 MET A CA 1
ATOM 1951 C C . MET A 1 269 ? 0.362 -22.077 20.484 1.00 74.00 269 MET A C 1
ATOM 1953 O O . MET A 1 269 ? -0.473 -21.480 21.158 1.00 74.00 269 MET A O 1
ATOM 1957 N N . LYS A 1 270 ? 0.018 -22.845 19.440 1.00 72.81 270 LYS A N 1
ATOM 1958 C CA . LYS A 1 270 ? -1.379 -23.072 19.040 1.00 72.81 270 LYS A CA 1
ATOM 1959 C C . LYS A 1 270 ? -2.180 -23.750 20.155 1.00 72.81 270 LYS A C 1
ATOM 1961 O O . LYS A 1 270 ? -3.306 -23.346 20.425 1.00 72.81 270 LYS A O 1
ATOM 1966 N N . THR A 1 271 ? -1.591 -24.749 20.812 1.00 73.75 271 THR A N 1
ATOM 1967 C CA . THR A 1 271 ? -2.214 -25.455 21.942 1.00 73.75 271 THR A CA 1
ATOM 1968 C C . THR A 1 271 ? -2.418 -24.521 23.131 1.00 73.75 271 THR A C 1
ATOM 1970 O O . THR A 1 271 ? -3.526 -24.443 23.654 1.00 73.75 271 THR A O 1
ATOM 1973 N N . LEU A 1 272 ? -1.383 -23.762 23.510 1.00 79.44 272 LEU A N 1
ATOM 1974 C CA . LEU A 1 272 ? -1.437 -22.776 24.586 1.00 79.44 272 LEU A CA 1
ATOM 1975 C C . LEU A 1 272 ? -2.547 -21.752 24.333 1.00 79.44 272 LEU A C 1
ATOM 1977 O O . LEU A 1 272 ? -3.395 -21.559 25.194 1.00 79.44 272 LEU A O 1
ATOM 1981 N N . PHE A 1 273 ? -2.597 -21.140 23.150 1.00 77.69 273 PHE A N 1
ATOM 1982 C CA . PHE A 1 273 ? -3.622 -20.140 22.833 1.00 77.69 273 PHE A CA 1
ATOM 1983 C C . PHE A 1 273 ? -5.034 -20.713 22.672 1.00 77.69 273 PHE A C 1
ATOM 1985 O O . PHE A 1 273 ? -6.002 -19.963 22.735 1.00 77.69 273 PHE A O 1
ATOM 1992 N N . GLY A 1 274 ? -5.184 -22.029 22.507 1.00 70.88 274 GLY A N 1
ATOM 1993 C CA . GLY A 1 274 ? -6.494 -22.675 22.580 1.00 70.88 274 GLY A CA 1
ATOM 1994 C C . GLY A 1 274 ? -7.083 -22.682 23.996 1.00 70.88 274 GLY A C 1
ATOM 1995 O O . GLY A 1 274 ? -8.302 -22.661 24.149 1.00 70.88 274 GLY A O 1
ATOM 1996 N N . VAL A 1 275 ? -6.233 -22.693 25.029 1.00 78.81 275 VAL A N 1
ATOM 1997 C CA . VAL A 1 275 ? -6.639 -22.930 26.429 1.00 78.81 275 VAL A CA 1
ATOM 1998 C C . VAL A 1 275 ? -6.304 -21.791 27.392 1.00 78.81 275 VAL A C 1
ATOM 2000 O O . VAL A 1 275 ? -6.824 -21.768 28.509 1.00 78.81 275 VAL A O 1
ATOM 2003 N N . TRP A 1 276 ? -5.409 -20.884 27.005 1.00 81.06 276 TRP A N 1
ATOM 2004 C CA . TRP A 1 276 ? -4.914 -19.801 27.844 1.00 81.06 276 TRP A CA 1
ATOM 2005 C C . TRP A 1 276 ? -5.401 -18.449 27.329 1.00 81.06 276 TRP A C 1
ATOM 2007 O O . TRP A 1 276 ? -4.888 -17.919 26.344 1.00 81.06 276 TRP A O 1
ATOM 2017 N N . HIS A 1 277 ? -6.371 -17.889 28.056 1.00 80.75 277 HIS A N 1
ATOM 2018 C CA . HIS A 1 277 ? -7.028 -16.612 27.764 1.00 80.75 277 HIS A CA 1
ATOM 2019 C C . HIS A 1 277 ? -6.839 -15.636 28.937 1.00 80.75 277 HIS A C 1
ATOM 2021 O O . HIS A 1 277 ? -7.786 -15.334 29.664 1.00 80.75 277 HIS A O 1
ATOM 2027 N N . PRO A 1 278 ? -5.616 -15.135 29.179 1.00 63.94 278 PRO A N 1
ATOM 2028 C CA . PRO A 1 278 ? -5.267 -14.444 30.426 1.00 63.94 278 PRO A CA 1
ATOM 2029 C C . PRO A 1 278 ? -6.021 -13.125 30.675 1.00 63.94 278 PRO A C 1
ATOM 2031 O O . PRO A 1 278 ? -6.066 -12.636 31.800 1.00 63.94 278 PRO A O 1
ATOM 2034 N N . LEU A 1 279 ? -6.643 -12.549 29.642 1.00 65.06 279 LEU A N 1
ATOM 2035 C CA . LEU A 1 279 ? -7.465 -11.338 29.741 1.00 65.06 279 LEU A CA 1
ATOM 2036 C C . LEU A 1 279 ? -8.954 -11.629 30.009 1.00 65.06 279 LEU A C 1
ATOM 2038 O O . LEU A 1 279 ? -9.719 -10.699 30.250 1.00 65.06 279 LEU A O 1
ATOM 2042 N N . GLU A 1 280 ? -9.393 -12.892 29.993 1.00 57.72 280 GLU A N 1
ATOM 2043 C CA . GLU A 1 280 ? -10.774 -13.249 30.351 1.00 57.72 280 GLU A CA 1
ATOM 2044 C C . GLU A 1 280 ? -11.007 -13.206 31.859 1.00 57.72 280 GLU A C 1
ATOM 2046 O O . GLU A 1 280 ? -12.061 -12.765 32.308 1.00 57.72 280 GLU A O 1
ATOM 2051 N N . ALA A 1 281 ? -10.013 -13.580 32.664 1.00 49.09 281 ALA A N 1
ATOM 2052 C CA . ALA A 1 281 ? -10.152 -13.561 34.116 1.00 49.09 281 ALA A CA 1
ATOM 2053 C C . ALA A 1 281 ? -10.195 -12.132 34.697 1.00 49.09 281 ALA A C 1
ATOM 2055 O O . ALA A 1 281 ? -10.820 -11.898 35.730 1.00 49.09 281 ALA A O 1
ATOM 2056 N N . ALA A 1 282 ? -9.618 -11.161 33.983 1.00 46.84 282 ALA A N 1
ATOM 2057 C CA . ALA A 1 282 ? -9.745 -9.732 34.264 1.00 46.84 282 ALA A CA 1
ATOM 2058 C C . ALA A 1 282 ? -11.175 -9.196 34.078 1.00 46.84 282 ALA A C 1
ATOM 2060 O O . ALA A 1 282 ? -11.535 -8.183 34.671 1.00 46.84 282 ALA A O 1
ATOM 2061 N N . ARG A 1 283 ? -12.014 -9.895 33.299 1.00 47.94 283 ARG A N 1
ATOM 2062 C CA . ARG A 1 283 ? -13.429 -9.542 33.093 1.00 47.94 283 ARG A CA 1
ATOM 2063 C C . ARG A 1 283 ? -14.330 -9.947 34.263 1.00 47.94 283 ARG A C 1
ATOM 2065 O O . ARG A 1 283 ? -15.487 -9.551 34.282 1.00 47.94 283 ARG A O 1
ATOM 2072 N N . SER A 1 284 ? -13.825 -10.727 35.226 1.00 42.34 284 SER A N 1
ATOM 2073 C CA . SER A 1 284 ? -14.623 -11.239 36.356 1.00 42.34 284 SER A CA 1
ATOM 2074 C C . SER A 1 284 ? -14.455 -10.443 37.659 1.00 42.34 284 SER A C 1
ATOM 2076 O O . SER A 1 284 ? -15.169 -10.705 38.622 1.00 42.34 284 SER A O 1
ATOM 2078 N N . ALA A 1 285 ? -13.537 -9.473 37.714 1.00 41.44 285 ALA A N 1
ATOM 2079 C CA . ALA A 1 285 ? -13.263 -8.687 38.917 1.00 41.44 285 ALA A CA 1
ATOM 2080 C C . ALA A 1 285 ? -13.067 -7.203 38.568 1.00 41.44 285 ALA A C 1
ATOM 2082 O O . ALA A 1 285 ? -11.948 -6.699 38.550 1.00 41.44 285 ALA A O 1
ATOM 2083 N N . GLY A 1 286 ? -14.156 -6.492 38.263 1.00 35.09 286 GLY A N 1
ATOM 2084 C CA . GLY A 1 286 ? -14.097 -5.038 38.111 1.00 35.09 286 GLY A CA 1
ATOM 2085 C C . GLY A 1 286 ? -15.265 -4.419 37.356 1.00 35.09 286 GLY A C 1
ATOM 2086 O O . GLY A 1 286 ? -15.177 -4.239 36.148 1.00 35.09 286 GLY A O 1
ATOM 2087 N N . SER A 1 287 ? -16.278 -3.991 38.117 1.00 36.16 287 SER A N 1
ATOM 2088 C CA . SER A 1 287 ? -17.422 -3.163 37.706 1.00 36.16 287 SER A CA 1
ATOM 2089 C C . SER A 1 287 ? -18.352 -3.790 36.666 1.00 36.16 287 SER A C 1
ATOM 2091 O O . SER A 1 287 ? -17.951 -4.624 35.864 1.00 36.16 287 SER A O 1
ATOM 2093 N N . GLU A 1 288 ? -19.620 -3.393 36.686 1.00 37.84 288 GLU A N 1
ATOM 2094 C CA . GLU A 1 288 ? -20.660 -3.801 35.739 1.00 37.84 288 GLU A CA 1
ATOM 2095 C C . GLU A 1 288 ? -20.315 -3.347 34.305 1.00 37.84 288 GLU A C 1
ATOM 2097 O O . GLU A 1 288 ? -20.907 -2.424 33.755 1.00 37.84 288 GLU A O 1
ATOM 2102 N N . SER A 1 289 ? -19.324 -3.975 33.671 1.00 41.16 289 SER A N 1
ATOM 2103 C CA . SER A 1 289 ? -19.226 -3.999 32.220 1.00 41.16 289 SER A CA 1
ATOM 2104 C C . SER A 1 289 ? -20.165 -5.102 31.765 1.00 41.16 289 SER A C 1
ATOM 2106 O O . SER A 1 289 ? -19.951 -6.281 32.057 1.00 41.16 289 SER A O 1
ATOM 2108 N N . SER A 1 290 ? -21.261 -4.711 31.122 1.00 52.50 290 SER A N 1
ATOM 2109 C CA . SER A 1 290 ? -22.139 -5.636 30.421 1.00 52.50 290 SER A CA 1
ATOM 2110 C C . SER A 1 290 ? -21.277 -6.571 29.582 1.00 52.50 290 SER A C 1
ATOM 2112 O O . SER A 1 290 ? -20.448 -6.123 28.789 1.00 52.50 290 SER A O 1
ATOM 2114 N N . SER A 1 291 ? -21.444 -7.879 29.783 1.00 67.94 291 SER A N 1
ATOM 2115 C CA . SER A 1 291 ? -20.845 -8.858 28.880 1.00 67.94 291 SER A CA 1
ATOM 2116 C C . SER A 1 291 ? -21.218 -8.482 27.441 1.00 67.94 291 SER A C 1
ATOM 2118 O O . SER A 1 291 ? -22.357 -8.055 27.217 1.00 67.94 291 SER A O 1
ATOM 2120 N N . PRO A 1 292 ? -20.277 -8.574 26.482 1.00 82.44 292 PRO A N 1
ATOM 2121 C CA . PRO A 1 292 ? -20.556 -8.203 25.102 1.00 82.44 292 PRO A CA 1
ATOM 2122 C C . PRO A 1 292 ? -21.775 -8.975 24.601 1.00 82.44 292 PRO A C 1
ATOM 2124 O O . PRO A 1 292 ? -21.924 -10.166 24.891 1.00 82.44 292 PRO A O 1
ATOM 2127 N N . ALA A 1 293 ? -22.651 -8.294 23.861 1.00 86.06 293 ALA A N 1
ATOM 2128 C CA . ALA A 1 293 ? -23.793 -8.957 23.251 1.00 86.06 293 ALA A CA 1
ATOM 2129 C C . ALA A 1 293 ? -23.312 -10.115 22.347 1.00 86.06 293 ALA A C 1
ATOM 2131 O O . ALA A 1 293 ? -22.264 -9.982 21.704 1.00 86.06 293 ALA A O 1
ATOM 2132 N N . PRO A 1 294 ? -24.049 -11.242 22.273 1.00 90.75 294 PRO A N 1
ATOM 2133 C CA . PRO A 1 294 ? -23.711 -12.338 21.372 1.00 90.75 294 PRO A CA 1
ATOM 2134 C C . PRO A 1 294 ? -23.553 -11.842 19.932 1.00 90.75 294 PRO A C 1
ATOM 2136 O O . PRO A 1 294 ? -24.394 -11.096 19.432 1.00 90.75 294 PRO A O 1
ATOM 2139 N N . LEU A 1 295 ? -22.473 -12.256 19.268 1.00 94.44 295 LEU A N 1
ATOM 2140 C CA . LEU A 1 295 ? -22.157 -11.827 17.908 1.00 94.44 295 LEU A CA 1
ATOM 2141 C C . LEU A 1 295 ? -22.504 -12.921 16.897 1.00 94.44 295 LEU A C 1
ATOM 2143 O O . LEU A 1 295 ? -22.093 -14.072 17.040 1.00 94.44 295 LEU A O 1
ATOM 2147 N N . ARG A 1 296 ? -23.195 -12.538 15.823 1.00 95.94 296 ARG A N 1
ATOM 2148 C CA . ARG A 1 296 ? -23.395 -13.354 14.624 1.00 95.94 296 ARG A CA 1
ATOM 2149 C C . ARG A 1 296 ? -22.381 -12.950 13.564 1.00 95.94 296 ARG A C 1
ATOM 2151 O O . ARG A 1 296 ? -22.344 -11.788 13.160 1.00 95.94 296 ARG A O 1
ATOM 2158 N N . GLN A 1 297 ? -21.615 -13.912 13.056 1.00 95.25 297 GLN A N 1
ATOM 2159 C CA . GLN A 1 297 ? -20.705 -13.658 11.940 1.00 95.25 297 GLN A CA 1
ATOM 2160 C C . GLN A 1 297 ? -21.495 -13.289 10.678 1.00 95.25 297 GLN A C 1
ATOM 2162 O O . GLN A 1 297 ? -22.400 -14.008 10.251 1.00 95.25 297 GLN A O 1
ATOM 2167 N N . ILE A 1 298 ? -21.120 -12.178 10.058 1.00 94.56 298 ILE A N 1
ATOM 2168 C CA . ILE A 1 298 ? -21.638 -11.694 8.783 1.00 94.56 298 ILE A CA 1
ATOM 2169 C C . ILE A 1 298 ? -20.456 -11.555 7.836 1.00 94.56 298 ILE A C 1
ATOM 2171 O O . ILE A 1 298 ? -19.439 -10.958 8.176 1.00 94.56 298 ILE A O 1
ATOM 2175 N N . THR A 1 299 ? -20.596 -12.110 6.638 1.00 93.56 299 THR A N 1
ATOM 2176 C CA . THR A 1 299 ? -19.632 -11.950 5.545 1.00 93.56 299 THR A CA 1
ATOM 2177 C C . THR A 1 299 ? -20.281 -11.104 4.460 1.00 93.56 299 THR A C 1
ATOM 2179 O O . THR A 1 299 ? -21.457 -11.304 4.156 1.00 93.56 299 THR A O 1
ATOM 2182 N N . LEU A 1 300 ? -19.538 -10.148 3.900 1.00 90.75 300 LEU A N 1
ATOM 2183 C CA . LEU A 1 300 ? -20.029 -9.329 2.791 1.00 90.75 300 LEU A CA 1
ATOM 2184 C C . LEU A 1 300 ? -20.369 -10.190 1.568 1.00 90.75 300 LEU A C 1
ATOM 2186 O O . LEU A 1 300 ? -19.768 -11.244 1.358 1.00 90.75 300 LEU A O 1
ATOM 2190 N N . GLU A 1 301 ? -21.285 -9.710 0.723 1.00 91.31 301 GLU A N 1
ATOM 2191 C CA . GLU A 1 301 ? -21.670 -10.390 -0.527 1.00 91.31 301 GLU A CA 1
ATOM 2192 C C . GLU A 1 301 ? -20.462 -10.652 -1.435 1.00 91.31 301 GLU A C 1
ATOM 2194 O O . GLU A 1 301 ? -20.349 -11.704 -2.064 1.00 91.31 301 GLU A O 1
ATOM 2199 N N . ASP A 1 302 ? -19.514 -9.713 -1.460 1.00 86.62 302 ASP A N 1
ATOM 2200 C CA . ASP A 1 302 ? -18.288 -9.819 -2.243 1.00 86.62 302 ASP A CA 1
ATOM 2201 C C . ASP A 1 302 ? -17.206 -10.692 -1.580 1.00 86.62 302 ASP A C 1
ATOM 2203 O O . ASP A 1 302 ? -16.160 -10.922 -2.183 1.00 86.62 302 ASP A O 1
ATOM 2207 N N . ARG A 1 303 ? -17.466 -11.207 -0.367 1.00 91.12 303 ARG A N 1
ATOM 2208 C CA . ARG A 1 303 ? -16.572 -12.027 0.472 1.00 91.12 303 ARG A CA 1
ATOM 2209 C C . ARG A 1 303 ? -15.241 -11.361 0.832 1.00 91.12 303 ARG A C 1
ATOM 2211 O O . ARG A 1 303 ? -14.306 -12.050 1.241 1.00 91.12 303 ARG A O 1
ATOM 2218 N N . SER A 1 304 ? -15.143 -10.041 0.689 1.00 83.12 304 SER A N 1
ATOM 2219 C CA . SER A 1 304 ? -13.906 -9.293 0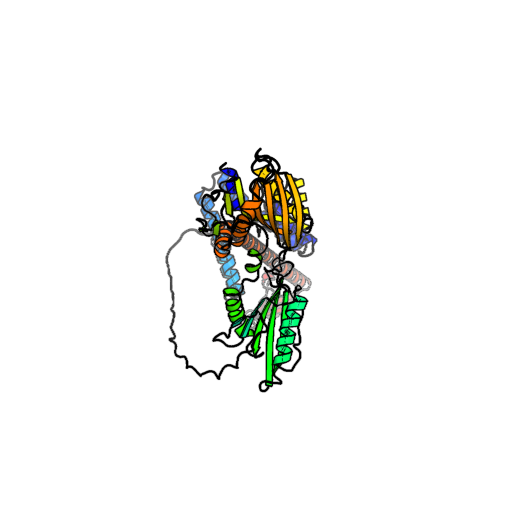.938 1.00 83.12 304 SER A CA 1
ATOM 2220 C C . SER A 1 304 ? -13.618 -9.082 2.428 1.00 83.12 304 SER A C 1
ATOM 2222 O O . SER A 1 304 ? -12.456 -8.977 2.815 1.00 83.12 304 SER A O 1
ATOM 2224 N N . ALA A 1 305 ? -14.650 -9.070 3.274 1.00 88.62 305 ALA A N 1
ATOM 2225 C CA . ALA A 1 305 ? -14.522 -8.972 4.722 1.00 88.62 305 ALA A CA 1
ATOM 2226 C C . ALA A 1 305 ? -15.659 -9.693 5.454 1.00 88.62 305 ALA A C 1
ATOM 2228 O O . ALA A 1 305 ? -16.738 -9.937 4.903 1.00 88.62 305 ALA A O 1
ATOM 2229 N N . SER A 1 306 ? -15.403 -10.004 6.722 1.00 91.56 306 SER A N 1
ATOM 2230 C CA . SER A 1 306 ? -16.390 -10.514 7.664 1.00 91.56 306 SER A CA 1
ATOM 2231 C C . SER A 1 306 ? -16.243 -9.855 9.035 1.00 91.56 306 SER A C 1
ATOM 2233 O O . SER A 1 306 ? -15.170 -9.367 9.389 1.00 91.56 306 SER A O 1
ATOM 2235 N N . VAL A 1 307 ? -17.335 -9.811 9.791 1.00 94.56 307 VAL A N 1
ATOM 2236 C CA . VAL A 1 307 ? -17.398 -9.243 11.141 1.00 94.56 307 VAL A CA 1
ATOM 2237 C C . VAL A 1 307 ? -18.509 -9.929 11.933 1.00 94.56 307 VAL A C 1
ATOM 2239 O O . VAL A 1 307 ? -19.533 -10.308 11.365 1.00 94.56 307 VAL A O 1
ATOM 2242 N N . GLY A 1 308 ? -18.336 -10.078 13.238 1.00 95.12 308 GLY A N 1
ATOM 2243 C CA . GLY A 1 308 ? -19.399 -10.447 14.162 1.00 95.12 308 GLY A CA 1
ATOM 2244 C C . GLY A 1 308 ? -20.221 -9.221 14.553 1.00 95.12 308 GLY A C 1
ATOM 2245 O O . GLY A 1 308 ? -19.667 -8.268 15.092 1.00 95.12 308 GLY A O 1
ATOM 2246 N N . LEU A 1 309 ? -21.534 -9.238 14.309 1.00 96.06 309 LEU A N 1
ATOM 2247 C CA . LEU A 1 309 ? -22.450 -8.181 14.753 1.00 96.06 309 LEU A CA 1
ATOM 2248 C C . LEU A 1 309 ? -23.545 -8.742 15.669 1.00 96.06 309 LEU A C 1
ATOM 2250 O O . LEU A 1 309 ? -24.011 -9.859 15.425 1.00 96.06 309 LEU A O 1
ATOM 2254 N N . PRO A 1 310 ? -23.995 -7.979 16.679 1.00 96.00 310 PRO A N 1
ATOM 2255 C CA . PRO A 1 310 ? -25.170 -8.327 17.465 1.00 96.00 310 PRO A CA 1
ATOM 2256 C C . PRO A 1 310 ? -26.455 -8.306 16.638 1.00 96.00 310 PRO A C 1
ATOM 2258 O O . PRO A 1 310 ? -26.525 -7.730 15.546 1.00 96.00 310 PRO A O 1
ATOM 2261 N N . ASP A 1 311 ? -27.515 -8.872 17.205 1.00 93.38 311 ASP A N 1
ATOM 2262 C CA . ASP A 1 311 ? -28.852 -8.737 16.637 1.00 93.38 311 ASP A CA 1
ATOM 2263 C C . ASP A 1 311 ? -29.281 -7.261 16.547 1.00 93.38 311 ASP A C 1
ATOM 2265 O O . ASP A 1 311 ? -28.932 -6.420 17.376 1.00 93.38 311 ASP A O 1
ATOM 2269 N N . GLY A 1 312 ? -30.025 -6.928 15.490 1.00 92.44 312 GLY A N 1
ATOM 2270 C CA . GLY A 1 312 ? -30.490 -5.564 15.213 1.00 92.44 312 GLY A CA 1
ATOM 2271 C C . GLY A 1 312 ? -29.486 -4.664 14.481 1.00 92.44 312 GLY A C 1
ATOM 2272 O O . GLY A 1 312 ? -29.902 -3.663 13.894 1.00 92.44 312 GLY A O 1
ATOM 2273 N N . TRP A 1 313 ? -28.203 -5.033 14.431 1.00 96.69 313 TRP A N 1
ATOM 2274 C CA . TRP A 1 313 ? -27.199 -4.302 13.657 1.00 96.69 313 TRP A CA 1
ATOM 2275 C C . TRP A 1 313 ? -27.365 -4.507 12.149 1.00 96.69 313 TRP A C 1
ATOM 2277 O O . TRP A 1 313 ? -27.715 -5.590 11.671 1.00 96.69 313 TRP A O 1
ATOM 2287 N N . LYS A 1 314 ? -27.084 -3.451 11.380 1.00 95.75 314 LYS A N 1
ATOM 2288 C CA . LYS A 1 314 ? -27.237 -3.432 9.920 1.00 95.75 314 LYS A CA 1
ATOM 2289 C C . LYS A 1 314 ? -25.952 -2.992 9.239 1.00 95.75 314 LYS A C 1
ATOM 2291 O O . LYS A 1 314 ? -25.375 -1.974 9.603 1.00 95.75 314 LYS A O 1
ATOM 2296 N N . ILE A 1 315 ? -25.552 -3.733 8.209 1.00 94.69 315 ILE A N 1
ATOM 2297 C CA . ILE A 1 315 ? -24.496 -3.328 7.275 1.00 94.69 315 ILE A CA 1
ATOM 2298 C C . ILE A 1 315 ? -25.030 -2.211 6.376 1.00 94.69 315 ILE A C 1
ATOM 2300 O O . ILE A 1 315 ? -26.158 -2.290 5.890 1.00 94.69 315 ILE A O 1
ATOM 2304 N N . VAL A 1 316 ? -24.210 -1.197 6.114 1.00 91.31 316 VAL A N 1
ATOM 2305 C CA . VAL A 1 316 ? -24.513 -0.102 5.190 1.00 91.31 316 VAL A CA 1
ATOM 2306 C C . VAL A 1 316 ? -24.085 -0.520 3.772 1.00 91.31 316 VAL A C 1
ATOM 2308 O O . VAL A 1 316 ? -22.885 -0.508 3.476 1.00 91.31 316 VAL A O 1
ATOM 2311 N N . PRO A 1 317 ? -25.017 -0.866 2.855 1.00 77.19 317 PRO A N 1
ATOM 2312 C CA . PRO A 1 317 ? -24.684 -1.615 1.632 1.00 77.19 317 PRO A CA 1
ATOM 2313 C C . PRO A 1 317 ? -23.771 -0.881 0.639 1.00 77.19 317 PRO A C 1
ATOM 2315 O O . PRO A 1 317 ? -23.050 -1.505 -0.126 1.00 77.19 317 PRO A O 1
ATOM 2318 N N . LYS A 1 318 ? -23.781 0.459 0.631 1.00 78.62 318 LYS A N 1
ATOM 2319 C CA . LYS A 1 318 ? -22.970 1.275 -0.300 1.00 78.62 318 LYS A CA 1
ATOM 2320 C C . LYS A 1 318 ? -21.628 1.727 0.271 1.00 78.62 318 LYS A C 1
ATOM 2322 O O . LYS A 1 318 ? -20.852 2.349 -0.446 1.00 78.62 318 LYS A O 1
ATOM 2327 N N . MET A 1 319 ? -21.383 1.449 1.546 1.00 80.62 319 MET A N 1
ATOM 2328 C CA . MET A 1 319 ? -20.144 1.796 2.245 1.00 80.62 319 MET A CA 1
ATOM 2329 C C . MET A 1 319 ? -19.355 0.550 2.663 1.00 80.62 319 MET A C 1
ATOM 2331 O O . MET A 1 319 ? -18.276 0.685 3.225 1.00 80.62 319 MET A O 1
ATOM 2335 N N . SER A 1 320 ? -19.882 -0.647 2.375 1.00 84.00 320 SER A N 1
ATOM 2336 C CA . SER A 1 320 ? -19.301 -1.922 2.795 1.00 84.00 320 SER A CA 1
ATOM 2337 C C . SER A 1 320 ? -18.965 -2.789 1.584 1.00 84.00 320 SER A C 1
ATOM 2339 O O . SER A 1 320 ? -19.834 -3.466 1.039 1.00 84.00 320 SER A O 1
ATOM 2341 N N . MET A 1 321 ? -17.719 -2.707 1.126 1.00 78.69 321 MET A N 1
ATOM 2342 C CA . MET A 1 321 ? -17.162 -3.461 -0.002 1.00 78.69 321 MET A CA 1
ATOM 2343 C C . MET A 1 321 ? -15.632 -3.410 0.052 1.00 78.69 321 MET A C 1
ATOM 2345 O O . MET A 1 321 ? -15.076 -2.547 0.730 1.00 78.69 321 MET A O 1
ATOM 2349 N N . MET A 1 322 ? -14.950 -4.286 -0.690 1.00 72.25 322 MET A N 1
ATOM 2350 C CA . MET A 1 322 ? -13.486 -4.245 -0.873 1.00 72.25 322 MET A CA 1
ATOM 2351 C C . MET A 1 322 ? -12.668 -4.275 0.425 1.00 72.25 322 MET A C 1
ATOM 2353 O O . MET A 1 322 ? -11.631 -3.627 0.542 1.00 72.25 322 MET A O 1
ATOM 2357 N N . GLY A 1 323 ? -13.125 -5.036 1.412 1.00 76.12 323 GLY A N 1
ATOM 2358 C CA . GLY A 1 323 ? -12.444 -5.153 2.695 1.00 76.12 323 GLY A CA 1
ATOM 2359 C C . GLY A 1 323 ? -12.818 -4.062 3.697 1.00 76.12 323 GLY A C 1
ATOM 2360 O O . GLY A 1 323 ? -12.239 -4.033 4.774 1.00 76.12 323 GLY A O 1
ATOM 2361 N N . THR A 1 324 ? -13.784 -3.193 3.383 1.00 84.88 324 THR A N 1
ATOM 2362 C CA . THR A 1 324 ? -14.357 -2.213 4.315 1.00 84.88 324 THR A CA 1
ATOM 2363 C C . THR A 1 324 ? -15.747 -2.654 4.764 1.00 84.88 324 THR A C 1
ATOM 2365 O O . THR A 1 324 ? -16.558 -3.087 3.944 1.00 84.88 324 THR A O 1
ATOM 2368 N N . ILE A 1 325 ? -16.053 -2.506 6.054 1.00 89.75 325 ILE A N 1
ATOM 2369 C CA . ILE A 1 325 ? -17.398 -2.698 6.606 1.00 89.75 325 ILE A CA 1
ATOM 2370 C C . ILE A 1 325 ? -17.824 -1.448 7.366 1.00 89.75 325 ILE A C 1
ATOM 2372 O O . ILE A 1 325 ? -17.132 -1.007 8.277 1.00 89.75 325 ILE A O 1
ATOM 2376 N N . VAL A 1 326 ? -19.003 -0.927 7.036 1.00 93.69 326 VAL A N 1
ATOM 2377 C CA . VAL A 1 326 ? -19.700 0.070 7.849 1.00 93.69 326 VAL A CA 1
ATOM 2378 C C . VAL A 1 326 ? -20.997 -0.545 8.350 1.00 93.69 326 VAL A C 1
ATOM 2380 O O . VAL A 1 326 ? -21.816 -1.010 7.555 1.00 93.69 326 VAL A O 1
ATOM 2383 N N . ALA A 1 327 ? -21.190 -0.550 9.663 1.00 95.50 327 ALA A N 1
ATOM 2384 C CA . ALA A 1 327 ? -22.376 -1.082 10.311 1.00 95.50 327 ALA A CA 1
ATOM 2385 C C . ALA A 1 327 ? -22.950 -0.090 11.324 1.00 95.50 327 ALA A C 1
ATOM 2387 O O . ALA A 1 327 ? -22.214 0.686 11.931 1.00 95.50 327 ALA A O 1
ATOM 2388 N N . THR A 1 328 ? -24.266 -0.133 11.510 1.00 96.25 328 THR A N 1
ATOM 2389 C CA . THR A 1 328 ? -25.000 0.710 12.462 1.00 96.25 328 THR A CA 1
ATOM 2390 C C . THR A 1 328 ? -25.852 -0.146 13.390 1.00 96.25 328 THR A C 1
ATOM 2392 O O . THR A 1 328 ? -26.532 -1.062 12.913 1.00 96.25 328 THR A O 1
ATOM 2395 N N . GLY A 1 329 ? -25.827 0.167 14.682 1.00 95.38 329 GLY A N 1
ATOM 2396 C CA . GLY A 1 329 ? -26.615 -0.478 15.725 1.00 95.38 329 GLY A CA 1
ATOM 2397 C C . GLY A 1 329 ? -27.979 0.185 15.968 1.00 95.38 329 GLY A C 1
ATOM 2398 O O . GLY A 1 329 ? -28.277 1.241 15.400 1.00 95.38 329 GLY A O 1
ATOM 2399 N N . PRO A 1 330 ? -28.845 -0.455 16.772 1.00 94.94 330 PRO A N 1
ATOM 2400 C CA . PRO A 1 330 ? -30.195 0.029 17.059 1.00 94.94 330 PRO A CA 1
ATOM 2401 C C . PRO A 1 330 ? -30.243 1.276 17.958 1.00 94.94 330 PRO A C 1
ATOM 2403 O O . PRO A 1 330 ? -31.242 1.991 17.909 1.00 94.94 330 PRO A O 1
ATOM 2406 N N . ASN A 1 331 ? -29.196 1.570 18.736 1.00 92.38 331 ASN A N 1
ATOM 2407 C CA . ASN A 1 331 ? -29.108 2.755 19.596 1.00 92.38 331 ASN A CA 1
ATOM 2408 C C . ASN A 1 331 ? -28.218 3.844 18.974 1.00 92.38 331 ASN A C 1
ATOM 2410 O O . ASN A 1 331 ? -27.529 4.573 19.686 1.00 92.38 331 ASN A O 1
ATOM 2414 N N . ASP A 1 332 ? -28.217 3.949 17.642 1.00 91.25 332 ASP A N 1
ATOM 2415 C CA . ASP A 1 332 ? -27.383 4.881 16.875 1.00 91.25 332 ASP A CA 1
ATOM 2416 C C . ASP A 1 332 ? -25.866 4.659 17.031 1.00 91.25 332 ASP A C 1
ATOM 2418 O O . ASP A 1 332 ? -25.072 5.551 16.724 1.00 91.25 332 ASP A O 1
ATOM 2422 N N . GLU A 1 333 ? -25.428 3.470 17.444 1.00 94.00 333 GLU A N 1
ATOM 2423 C CA . GLU A 1 333 ? -24.016 3.092 17.414 1.00 94.00 333 GLU A CA 1
ATOM 2424 C C . GLU A 1 333 ? -23.534 2.857 15.978 1.00 94.00 333 GLU A C 1
ATOM 2426 O O . GLU A 1 333 ? -24.312 2.532 15.078 1.00 94.00 333 GLU A O 1
ATOM 2431 N N . SER A 1 334 ? -22.230 2.985 15.749 1.00 94.75 334 SER A N 1
ATOM 2432 C CA . SER A 1 334 ? -21.609 2.653 14.471 1.00 94.75 334 SER A CA 1
ATOM 2433 C C . SER A 1 334 ? -20.276 1.931 14.633 1.00 94.75 334 SER A C 1
ATOM 2435 O O . SER A 1 334 ? -19.536 2.143 15.594 1.00 94.75 334 SER A O 1
ATOM 2437 N N . ALA A 1 335 ? -19.966 1.086 13.655 1.00 93.19 335 ALA A N 1
ATOM 2438 C CA . ALA A 1 335 ? -18.669 0.456 13.468 1.00 93.19 335 ALA A CA 1
ATOM 2439 C C . ALA A 1 335 ? -18.215 0.685 12.022 1.00 93.19 335 ALA A C 1
ATOM 2441 O O . ALA A 1 335 ? -18.929 0.365 11.076 1.00 93.19 335 ALA A O 1
ATOM 2442 N N . GLU A 1 336 ? -17.031 1.253 11.866 1.00 91.88 336 GLU A N 1
ATOM 2443 C CA . GLU A 1 336 ? -16.403 1.670 10.618 1.00 91.88 336 GLU A CA 1
ATOM 2444 C C . GLU A 1 336 ? -15.039 0.981 10.524 1.00 91.88 336 GLU A C 1
ATOM 2446 O O . GLU A 1 336 ? -14.065 1.400 11.143 1.00 91.88 336 GLU A O 1
ATOM 2451 N N . LEU A 1 337 ? -14.974 -0.133 9.804 1.00 88.69 337 LEU A N 1
ATOM 2452 C CA . LEU A 1 337 ? -13.893 -1.108 9.896 1.00 88.69 337 LEU A CA 1
ATOM 2453 C C . LEU A 1 337 ? -13.174 -1.238 8.557 1.00 88.69 337 LEU A C 1
ATOM 2455 O O . LEU A 1 337 ? -13.812 -1.428 7.522 1.00 88.69 337 LEU A O 1
ATOM 2459 N N . GLY A 1 338 ? -11.842 -1.162 8.579 1.00 79.88 338 GLY A N 1
ATOM 2460 C CA . GLY A 1 338 ? -11.029 -1.337 7.377 1.00 79.88 338 GLY A CA 1
ATOM 2461 C C . GLY A 1 338 ? -11.187 -0.195 6.372 1.00 79.88 338 GLY A C 1
ATOM 2462 O O . GLY A 1 338 ? -11.083 -0.422 5.169 1.00 79.88 338 GLY A O 1
ATOM 2463 N N . ILE A 1 339 ? -11.470 1.027 6.834 1.00 85.62 339 ILE A N 1
ATOM 2464 C CA . ILE A 1 339 ? -11.526 2.200 5.955 1.00 85.62 339 ILE A CA 1
ATOM 2465 C C . ILE A 1 339 ? -10.107 2.542 5.521 1.00 85.62 339 ILE A C 1
ATOM 2467 O O . ILE A 1 339 ? -9.279 2.888 6.358 1.00 85.62 339 ILE A O 1
ATOM 2471 N N . THR A 1 340 ? -9.832 2.500 4.220 1.00 84.19 340 THR A N 1
ATOM 2472 C CA . THR A 1 340 ? -8.500 2.801 3.687 1.00 84.19 340 THR A CA 1
ATOM 2473 C C . THR A 1 340 ? -8.443 4.116 2.922 1.00 84.19 340 THR A C 1
ATOM 2475 O O . THR A 1 340 ? -9.292 4.376 2.068 1.00 84.19 340 THR A O 1
ATOM 2478 N N . PHE A 1 341 ? -7.387 4.901 3.143 1.00 86.38 341 PHE A N 1
ATOM 2479 C CA . PHE A 1 341 ? -7.071 6.075 2.334 1.00 86.38 341 PHE A CA 1
ATOM 2480 C C . PHE A 1 341 ? -5.696 5.946 1.698 1.00 86.38 341 PHE A C 1
ATOM 2482 O O . PHE A 1 341 ? -4.711 5.629 2.357 1.00 86.38 341 PHE A O 1
ATOM 2489 N N . LEU A 1 342 ? -5.626 6.259 0.409 1.00 85.56 342 LEU A N 1
ATOM 2490 C CA . LEU A 1 342 ? -4.365 6.433 -0.295 1.00 85.56 342 LEU A CA 1
ATOM 2491 C C . LEU A 1 342 ? -4.013 7.920 -0.330 1.00 85.56 342 LEU A C 1
ATOM 2493 O O . LEU A 1 342 ? -4.862 8.742 -0.696 1.00 85.56 342 LEU A O 1
ATOM 2497 N N . ALA A 1 343 ? -2.778 8.262 0.027 1.00 90.38 343 ALA A N 1
ATOM 2498 C CA . ALA A 1 343 ? -2.308 9.639 0.049 1.00 90.38 343 ALA A CA 1
ATOM 2499 C C . ALA A 1 343 ? -0.904 9.783 -0.542 1.00 90.38 343 ALA A C 1
ATOM 2501 O O . ALA A 1 343 ? -0.058 8.901 -0.424 1.00 90.38 343 ALA A O 1
ATOM 2502 N N . SER A 1 344 ? -0.655 10.919 -1.184 1.00 91.44 344 SER A N 1
ATOM 2503 C CA . SER A 1 344 ? 0.664 11.317 -1.662 1.00 91.44 344 SER A CA 1
ATOM 2504 C C . SER A 1 344 ? 1.341 12.207 -0.623 1.00 91.44 344 SER A C 1
ATOM 2506 O O . SER A 1 344 ? 0.780 13.224 -0.204 1.00 91.44 344 SER A O 1
ATOM 2508 N N . ASP A 1 345 ? 2.548 11.820 -0.217 1.00 94.56 345 ASP A N 1
ATOM 2509 C CA . ASP A 1 345 ? 3.358 12.524 0.769 1.00 94.56 345 ASP A CA 1
ATOM 2510 C C . ASP A 1 345 ? 3.842 13.869 0.226 1.00 94.56 345 ASP A C 1
ATOM 2512 O O . ASP A 1 345 ? 4.683 13.932 -0.667 1.00 94.56 345 ASP A O 1
ATOM 2516 N N . THR A 1 346 ? 3.350 14.965 0.796 1.00 93.50 346 THR A N 1
ATOM 2517 C CA . THR A 1 346 ? 3.742 16.319 0.385 1.00 93.50 346 THR A CA 1
ATOM 2518 C C . THR A 1 346 ? 5.186 16.679 0.745 1.00 93.50 346 THR A C 1
ATOM 2520 O O . THR A 1 346 ? 5.688 17.698 0.266 1.00 93.50 346 THR A O 1
ATOM 2523 N N . ASN A 1 347 ? 5.863 15.863 1.559 1.00 92.81 347 ASN A N 1
ATOM 2524 C CA . ASN A 1 347 ? 7.294 15.995 1.836 1.00 92.81 347 ASN A CA 1
ATOM 2525 C C . ASN A 1 347 ? 8.161 15.350 0.740 1.00 92.81 347 ASN A C 1
ATOM 2527 O O . ASN A 1 347 ? 9.359 15.613 0.672 1.00 92.81 347 ASN A O 1
ATOM 2531 N N . ASN A 1 348 ? 7.573 14.535 -0.140 1.00 91.88 348 ASN A N 1
ATOM 2532 C CA . ASN A 1 348 ? 8.293 13.883 -1.225 1.00 91.88 348 ASN A CA 1
ATOM 2533 C C . ASN A 1 348 ? 8.501 14.852 -2.416 1.00 91.88 348 ASN A C 1
ATOM 2535 O O . ASN A 1 348 ? 7.519 15.400 -2.932 1.00 91.88 348 ASN A O 1
ATOM 2539 N N . PRO A 1 349 ? 9.739 15.034 -2.922 1.00 91.38 349 PRO A N 1
ATOM 2540 C CA . PRO A 1 349 ? 10.024 15.949 -4.033 1.00 91.38 349 PRO A CA 1
ATOM 2541 C C . PRO A 1 349 ? 9.220 15.666 -5.312 1.00 91.38 349 PRO A C 1
ATOM 2543 O O . PRO A 1 349 ? 8.745 16.595 -5.966 1.00 91.38 349 PRO A O 1
ATOM 2546 N N . THR A 1 350 ? 8.999 14.396 -5.656 1.00 89.75 350 THR A N 1
ATOM 2547 C CA . THR A 1 350 ? 8.209 13.992 -6.832 1.00 89.75 350 THR A CA 1
ATOM 2548 C C . THR A 1 350 ? 6.741 14.404 -6.686 1.00 89.75 350 THR A C 1
ATOM 2550 O O . THR A 1 350 ? 6.101 14.872 -7.635 1.00 89.75 350 THR A O 1
ATOM 2553 N N . VAL A 1 351 ? 6.196 14.292 -5.473 1.00 92.12 351 VAL A N 1
ATOM 2554 C CA . VAL A 1 351 ? 4.831 14.741 -5.167 1.00 92.12 351 VAL A CA 1
ATOM 2555 C C . VAL A 1 351 ? 4.744 16.267 -5.221 1.00 92.12 351 VAL A C 1
ATOM 2557 O O . VAL A 1 351 ? 3.777 16.801 -5.764 1.00 92.12 351 VAL A O 1
ATOM 2560 N N . GLN A 1 352 ? 5.765 16.986 -4.748 1.00 93.44 352 GLN A N 1
ATOM 2561 C CA . GLN A 1 352 ? 5.818 18.447 -4.859 1.00 93.44 352 GLN A CA 1
ATOM 2562 C C . GLN A 1 352 ? 5.842 18.920 -6.317 1.00 93.44 352 GLN A C 1
ATOM 2564 O O . GLN A 1 352 ? 5.095 19.833 -6.672 1.00 93.44 352 GLN A O 1
ATOM 2569 N N . GLN A 1 353 ? 6.612 18.258 -7.184 1.00 91.62 353 GLN A N 1
ATOM 2570 C CA . GLN A 1 353 ? 6.597 18.526 -8.627 1.00 91.62 353 GLN A CA 1
ATOM 2571 C C . GLN A 1 353 ? 5.209 18.282 -9.235 1.00 91.62 353 GLN A C 1
ATOM 2573 O O . GLN A 1 353 ? 4.726 19.081 -10.040 1.00 91.62 353 GLN A O 1
ATOM 2578 N N . THR A 1 354 ? 4.530 17.213 -8.809 1.00 90.50 354 THR A N 1
ATOM 2579 C CA . THR A 1 354 ? 3.157 16.904 -9.240 1.00 90.50 354 THR A CA 1
ATOM 2580 C C . THR A 1 354 ? 2.176 17.999 -8.810 1.00 90.50 354 THR A C 1
ATOM 2582 O O . THR A 1 354 ? 1.372 18.469 -9.617 1.00 90.50 354 THR A O 1
ATOM 2585 N N . LEU A 1 355 ? 2.272 18.471 -7.564 1.00 92.69 355 LEU A N 1
ATOM 2586 C CA . LEU A 1 355 ? 1.466 19.583 -7.055 1.00 92.69 355 LEU A CA 1
ATOM 2587 C C . LEU A 1 355 ? 1.752 20.895 -7.792 1.00 92.69 355 LEU A C 1
ATOM 2589 O O . LEU A 1 355 ? 0.824 21.648 -8.087 1.00 92.69 355 LEU A O 1
ATOM 2593 N N . GLN A 1 356 ? 3.012 21.171 -8.133 1.00 93.81 356 GLN A N 1
ATOM 2594 C CA . GLN A 1 356 ? 3.378 22.343 -8.927 1.00 93.81 356 GLN A CA 1
ATOM 2595 C C . GLN A 1 356 ? 2.797 22.260 -10.344 1.00 93.81 356 GLN A C 1
ATOM 2597 O O . GLN A 1 356 ? 2.246 23.241 -10.843 1.00 93.81 356 GLN A O 1
ATOM 2602 N N . ALA A 1 357 ? 2.834 21.082 -10.971 1.00 91.94 357 ALA A N 1
ATOM 2603 C CA . ALA A 1 357 ? 2.194 20.850 -12.261 1.00 91.94 357 ALA A CA 1
ATOM 2604 C C . ALA A 1 357 ? 0.675 21.106 -12.197 1.00 91.94 357 ALA A C 1
ATOM 2606 O O . ALA A 1 357 ? 0.152 21.805 -13.066 1.00 91.94 357 ALA A O 1
ATOM 2607 N N . LEU A 1 358 ? -0.005 20.635 -11.143 1.00 91.25 358 LEU A N 1
ATOM 2608 C CA . LEU A 1 358 ? -1.430 20.899 -10.894 1.00 91.25 358 LEU A CA 1
ATOM 2609 C C . LEU A 1 358 ? -1.743 22.391 -10.726 1.00 91.25 358 LEU A C 1
ATOM 2611 O O . LEU A 1 358 ? -2.688 22.900 -11.339 1.00 91.25 358 LEU A O 1
ATOM 2615 N N . ARG A 1 359 ? -0.930 23.113 -9.942 1.00 91.75 359 ARG A N 1
ATOM 2616 C CA . ARG A 1 359 ? -1.049 24.573 -9.762 1.00 91.75 359 ARG A CA 1
ATOM 2617 C C . ARG A 1 359 ? -0.901 25.315 -11.088 1.00 91.75 359 ARG A C 1
ATOM 2619 O O . ARG A 1 359 ? -1.693 26.208 -11.375 1.00 91.75 359 ARG A O 1
ATOM 2626 N N . ASN A 1 360 ? 0.017 24.861 -11.936 1.00 92.50 360 ASN A N 1
ATOM 2627 C CA . ASN A 1 360 ? 0.249 25.399 -13.277 1.00 92.50 360 ASN A CA 1
ATOM 2628 C C . ASN A 1 360 ? -0.811 24.958 -14.307 1.00 92.50 360 ASN A C 1
ATOM 2630 O O . ASN A 1 360 ? -0.622 25.131 -15.508 1.00 92.50 360 ASN A O 1
ATOM 2634 N N . GLY A 1 361 ? -1.911 24.341 -13.868 1.00 89.75 361 GLY A N 1
ATOM 2635 C CA . GLY A 1 361 ? -3.012 23.917 -14.730 1.00 89.75 361 GLY A CA 1
ATOM 2636 C C . GLY A 1 361 ? -2.778 22.615 -15.494 1.00 89.75 361 GLY A C 1
ATOM 2637 O O . GLY A 1 361 ? -3.681 22.142 -16.185 1.00 89.75 361 GLY A O 1
ATOM 2638 N N . ARG A 1 362 ? -1.606 21.995 -15.340 1.00 85.06 362 ARG A N 1
ATOM 2639 C CA . ARG A 1 362 ? -1.301 20.675 -15.902 1.00 85.06 362 ARG A CA 1
ATOM 2640 C C . ARG A 1 362 ? -1.980 19.601 -15.053 1.00 85.06 362 ARG A C 1
ATOM 2642 O O . ARG A 1 362 ? -2.330 19.847 -13.908 1.00 85.06 362 ARG A O 1
ATOM 2649 N N . LEU A 1 363 ? -2.202 18.404 -15.596 1.00 84.38 363 LEU A N 1
ATOM 2650 C CA . LEU A 1 363 ? -2.774 17.260 -14.857 1.00 84.38 363 LEU A CA 1
ATOM 2651 C C . LEU A 1 363 ? -4.200 17.441 -14.272 1.00 84.38 363 LEU A C 1
ATOM 2653 O O . LEU A 1 363 ? -4.689 16.519 -13.622 1.00 84.38 363 LEU A O 1
ATOM 2657 N N . ARG A 1 364 ? -4.908 18.554 -14.529 1.00 83.44 364 ARG A N 1
ATOM 2658 C CA . ARG A 1 364 ? -6.259 18.825 -13.976 1.00 83.44 364 ARG A CA 1
ATOM 2659 C C . ARG A 1 364 ? -7.314 17.761 -14.310 1.00 83.44 364 ARG A C 1
ATOM 2661 O O . ARG A 1 364 ? -8.218 17.544 -13.516 1.00 83.44 364 ARG A O 1
ATOM 2668 N N . ASN A 1 365 ? -7.168 17.076 -15.443 1.00 79.44 365 ASN A N 1
ATOM 2669 C CA . ASN A 1 365 ? -8.085 16.022 -15.900 1.00 79.44 365 ASN A CA 1
ATOM 2670 C C . ASN A 1 365 ? -7.533 14.609 -15.645 1.00 79.44 365 ASN A C 1
ATOM 2672 O O . ASN A 1 365 ? -7.832 13.676 -16.383 1.00 79.44 365 ASN A O 1
ATOM 2676 N N . THR A 1 366 ? -6.660 14.458 -14.649 1.00 79.00 366 THR A N 1
ATOM 2677 C CA . THR A 1 366 ? -6.034 13.176 -14.299 1.00 79.00 366 THR A CA 1
ATOM 2678 C C . THR A 1 366 ? -6.353 12.809 -12.856 1.00 79.00 366 THR A C 1
ATOM 2680 O O . THR A 1 366 ? -6.756 13.663 -12.068 1.00 79.00 366 THR A O 1
ATOM 2683 N N . ALA A 1 367 ? -6.098 11.555 -12.482 1.00 73.12 367 ALA A N 1
ATOM 2684 C CA . ALA A 1 367 ? -6.298 11.086 -11.113 1.00 73.12 367 ALA A CA 1
ATOM 2685 C C . ALA A 1 367 ? -5.507 11.885 -10.060 1.00 73.12 367 ALA A C 1
ATOM 2687 O O . ALA A 1 367 ? -5.943 11.975 -8.912 1.00 73.12 367 ALA A O 1
ATOM 2688 N N . TYR A 1 368 ? -4.397 12.523 -10.453 1.00 82.00 368 TYR A N 1
ATOM 2689 C CA . TYR A 1 368 ? -3.622 13.405 -9.579 1.00 82.00 368 TYR A CA 1
ATOM 2690 C C . TYR A 1 368 ? -4.440 14.602 -9.089 1.00 82.00 368 TYR A C 1
ATOM 2692 O O . TYR A 1 368 ? -4.331 14.979 -7.931 1.00 82.00 368 TYR A O 1
ATOM 2700 N N . ALA A 1 369 ? -5.330 15.169 -9.908 1.00 84.00 369 ALA A N 1
ATOM 2701 C CA . ALA A 1 369 ? -6.134 16.325 -9.499 1.00 84.00 369 ALA A CA 1
ATOM 2702 C C . ALA A 1 369 ? -7.089 16.024 -8.331 1.00 84.00 369 ALA A C 1
ATOM 2704 O O . ALA A 1 369 ? -7.578 16.934 -7.665 1.00 84.00 369 ALA A O 1
ATOM 2705 N N . THR A 1 370 ? -7.350 14.745 -8.085 1.00 79.62 370 THR A N 1
ATOM 2706 C CA . THR A 1 370 ? -8.344 14.263 -7.124 1.00 79.62 370 THR A CA 1
ATOM 2707 C C . THR A 1 370 ? -7.775 13.332 -6.059 1.00 79.62 370 THR A C 1
ATOM 2709 O O . THR A 1 370 ? -8.526 12.839 -5.210 1.00 79.62 370 THR A O 1
ATOM 2712 N N . ALA A 1 371 ? -6.460 13.108 -6.099 1.00 85.06 371 ALA A N 1
ATOM 2713 C CA . ALA A 1 371 ? -5.724 12.357 -5.098 1.00 85.06 371 ALA A CA 1
ATOM 2714 C C . ALA A 1 371 ? -5.753 13.073 -3.739 1.00 85.06 371 ALA A C 1
ATOM 2716 O O . ALA A 1 371 ? -5.972 14.285 -3.651 1.00 85.06 371 ALA A O 1
ATOM 2717 N N . ASN A 1 372 ? -5.533 12.321 -2.659 1.00 89.94 372 ASN A N 1
ATOM 2718 C CA . ASN A 1 372 ? -5.326 12.932 -1.353 1.00 89.94 372 ASN A CA 1
ATOM 2719 C C . ASN A 1 372 ? -3.855 13.329 -1.209 1.00 89.94 372 ASN A C 1
ATOM 2721 O O . ASN A 1 372 ? -2.968 12.525 -1.481 1.00 89.94 372 ASN A O 1
ATOM 2725 N N . TYR A 1 373 ? -3.602 14.547 -0.740 1.00 92.25 373 TYR A N 1
ATOM 2726 C CA . TYR A 1 373 ? -2.257 15.061 -0.501 1.00 92.25 373 TYR A CA 1
ATOM 2727 C C . TYR A 1 373 ? -2.124 15.409 0.974 1.00 92.25 373 TYR A C 1
ATOM 2729 O O . TYR A 1 373 ? -2.834 16.287 1.464 1.00 92.25 373 TYR A O 1
ATOM 2737 N N . TYR A 1 374 ? -1.242 14.706 1.681 1.00 94.69 374 TYR A N 1
ATOM 2738 C CA . TYR A 1 374 ? -1.012 14.930 3.105 1.00 94.69 374 TYR A CA 1
ATOM 2739 C C . TYR A 1 374 ? 0.412 14.492 3.485 1.00 94.69 374 TYR A C 1
ATOM 2741 O O . TYR A 1 374 ? 0.855 13.444 3.004 1.00 94.69 374 TYR A O 1
ATOM 2749 N N . PRO A 1 375 ? 1.139 15.260 4.320 1.00 93.94 375 PRO A N 1
ATOM 2750 C CA . PRO A 1 375 ? 2.509 14.927 4.697 1.00 93.94 375 PRO A CA 1
ATOM 2751 C C . PRO A 1 375 ? 2.558 13.619 5.488 1.00 93.94 375 PRO A C 1
ATOM 2753 O O . PRO A 1 375 ? 1.881 13.468 6.510 1.00 93.94 375 PRO A O 1
ATOM 2756 N N . TYR A 1 376 ? 3.394 12.686 5.044 1.00 93.06 376 TYR A N 1
ATOM 2757 C CA . TYR A 1 376 ? 3.697 11.496 5.825 1.00 93.06 376 TYR A CA 1
ATOM 2758 C C . TYR A 1 376 ? 4.575 11.868 7.026 1.00 93.06 376 TYR A C 1
ATOM 2760 O O . TYR A 1 376 ? 5.372 12.806 6.983 1.00 93.06 376 TYR A O 1
ATOM 2768 N N . GLY A 1 377 ? 4.436 11.122 8.120 1.00 86.38 377 GLY A N 1
ATOM 2769 C CA . GLY A 1 377 ? 5.268 11.282 9.312 1.00 86.38 377 GLY A CA 1
ATOM 2770 C C . GLY A 1 377 ? 4.753 12.284 10.349 1.00 86.38 377 GLY A C 1
ATOM 2771 O O . GLY A 1 377 ? 5.261 12.270 11.468 1.00 86.38 377 GLY A O 1
ATOM 2772 N N . GLY A 1 378 ? 3.739 13.088 10.011 1.00 86.81 378 GLY A N 1
ATOM 2773 C CA . GLY A 1 378 ? 3.099 14.033 10.929 1.00 86.81 378 GLY A CA 1
ATOM 2774 C C . GLY A 1 378 ? 2.221 13.381 12.008 1.00 86.81 378 GLY A C 1
ATOM 2775 O O . GLY A 1 378 ? 2.222 12.167 12.209 1.00 86.81 378 GLY A O 1
ATOM 2776 N N . ASP A 1 379 ? 1.444 14.216 12.700 1.00 92.94 379 ASP A N 1
ATOM 2777 C CA . ASP A 1 379 ? 0.474 13.785 13.711 1.00 92.94 379 ASP A CA 1
ATOM 2778 C C . ASP A 1 379 ? -0.628 12.915 13.080 1.00 92.94 379 ASP A C 1
ATOM 2780 O O . ASP A 1 379 ? -1.383 13.356 12.205 1.00 92.94 379 ASP A O 1
ATOM 2784 N N . MET A 1 380 ? -0.706 11.665 13.536 1.00 93.44 380 MET A N 1
ATOM 2785 C CA . MET A 1 380 ? -1.623 10.658 13.008 1.00 93.44 380 MET A CA 1
ATOM 2786 C C . MET A 1 380 ? -3.091 10.965 13.320 1.00 93.44 380 MET A C 1
ATOM 2788 O O . MET A 1 380 ? -3.953 10.650 12.500 1.00 93.44 380 MET A O 1
ATOM 2792 N N . SER A 1 381 ? -3.383 11.631 14.440 1.00 94.31 381 SER A N 1
ATOM 2793 C CA . SER A 1 381 ? -4.749 12.045 14.776 1.00 94.31 381 SER A CA 1
ATOM 2794 C C . SER A 1 381 ? -5.241 13.138 13.824 1.00 94.31 381 SER A C 1
ATOM 2796 O O . SER A 1 381 ? -6.357 13.073 13.309 1.00 94.31 381 SER A O 1
ATOM 2798 N N . LYS A 1 382 ? -4.365 14.088 13.471 1.00 95.44 382 LYS A N 1
ATOM 2799 C CA . LYS A 1 382 ? -4.661 15.118 12.464 1.00 95.44 382 LYS A CA 1
ATOM 2800 C C . LYS A 1 382 ? -4.832 14.521 11.071 1.00 95.44 382 LYS A C 1
ATOM 2802 O O . LYS A 1 382 ? -5.721 14.953 10.341 1.00 95.44 382 LYS A O 1
ATOM 2807 N N . ALA A 1 383 ? -4.026 13.517 10.717 1.00 94.88 383 ALA A N 1
ATOM 2808 C CA . ALA A 1 383 ? -4.168 12.802 9.450 1.00 94.88 383 ALA A CA 1
ATOM 2809 C C . ALA A 1 383 ? -5.526 12.087 9.361 1.00 94.88 383 ALA A C 1
ATOM 2811 O O . ALA A 1 383 ? -6.239 12.249 8.373 1.00 94.88 383 ALA A O 1
ATOM 2812 N N . PHE A 1 384 ? -5.914 11.363 10.416 1.00 94.88 384 PHE A N 1
ATOM 2813 C CA . PHE A 1 384 ? -7.227 10.726 10.518 1.00 94.88 384 PHE A CA 1
ATOM 2814 C C . PHE A 1 384 ? -8.362 11.743 10.329 1.00 94.88 384 PHE A C 1
ATOM 2816 O O . PHE A 1 384 ? -9.194 11.577 9.435 1.00 94.88 384 PHE A O 1
ATOM 2823 N N . VAL A 1 385 ? -8.352 12.843 11.094 1.00 95.56 385 VAL A N 1
ATOM 2824 C CA . VAL A 1 385 ? -9.370 13.900 10.976 1.00 95.56 385 VAL A CA 1
ATOM 2825 C C . VAL A 1 385 ? -9.390 14.489 9.565 1.00 95.56 385 VAL A C 1
ATOM 2827 O O . VAL A 1 385 ? -10.464 14.646 8.989 1.00 95.56 385 VAL A O 1
ATOM 2830 N N . TYR A 1 386 ? -8.230 14.769 8.966 1.00 94.94 386 TYR A N 1
ATOM 2831 C CA . TYR A 1 386 ? -8.143 15.304 7.606 1.00 94.94 386 TYR A CA 1
ATOM 2832 C C . TYR A 1 386 ? -8.847 14.404 6.582 1.00 94.94 386 TYR A C 1
ATOM 2834 O O . TYR A 1 386 ? -9.650 14.896 5.783 1.00 94.94 386 TYR A O 1
ATOM 2842 N N . PHE A 1 387 ? -8.582 13.093 6.603 1.00 93.69 387 PHE A N 1
ATOM 2843 C CA . PHE A 1 387 ? -9.171 12.179 5.625 1.00 93.69 387 PHE A CA 1
ATOM 2844 C C . PHE A 1 387 ? -10.671 12.004 5.824 1.00 93.69 387 PHE A C 1
ATOM 2846 O O . PHE A 1 387 ? -11.420 12.110 4.848 1.00 93.69 387 PHE A O 1
ATOM 2853 N N . ILE A 1 388 ? -11.129 11.827 7.065 1.00 91.81 388 ILE A N 1
ATOM 2854 C CA . ILE A 1 388 ? -12.563 11.702 7.340 1.00 91.81 388 ILE A CA 1
ATOM 2855 C C . ILE A 1 388 ? -13.299 12.986 6.939 1.00 91.81 388 ILE A C 1
ATOM 2857 O O . ILE A 1 388 ? -14.315 12.927 6.247 1.00 91.81 388 ILE A O 1
ATOM 2861 N N . GLN A 1 389 ? -12.755 14.163 7.255 1.00 92.75 389 GLN A N 1
ATOM 2862 C CA . GLN A 1 389 ? -13.353 15.435 6.842 1.00 92.75 389 GLN A CA 1
ATOM 2863 C C . GLN A 1 389 ? -13.365 15.614 5.321 1.00 92.75 389 GLN A C 1
ATOM 2865 O O . GLN A 1 389 ? -14.318 16.175 4.776 1.00 92.75 389 GLN A O 1
ATOM 2870 N N . ASN A 1 390 ? -12.346 15.123 4.608 1.00 90.50 390 ASN A N 1
ATOM 2871 C CA . ASN A 1 390 ? -12.344 15.142 3.147 1.00 90.50 390 ASN A CA 1
ATOM 2872 C C . ASN A 1 390 ? -13.476 14.277 2.571 1.00 90.50 390 ASN A C 1
ATOM 2874 O O . ASN A 1 390 ? -14.157 14.712 1.642 1.00 90.50 390 ASN A O 1
ATOM 2878 N N . VAL A 1 391 ? -13.715 13.090 3.140 1.00 87.06 391 VAL A N 1
ATOM 2879 C CA . VAL A 1 391 ? -14.851 12.232 2.762 1.00 87.06 391 VAL A CA 1
ATOM 2880 C C . VAL A 1 391 ? -16.172 12.941 3.030 1.00 87.06 391 VAL A C 1
ATOM 2882 O O . VAL A 1 391 ? -17.001 13.040 2.127 1.00 87.06 391 VAL A O 1
ATOM 2885 N N . ARG A 1 392 ? -16.349 13.495 4.234 1.00 89.44 392 ARG A N 1
ATOM 2886 C CA . ARG A 1 392 ? -17.572 14.211 4.625 1.00 89.44 392 ARG A CA 1
ATOM 2887 C C . ARG A 1 392 ? -17.861 15.384 3.695 1.00 89.44 392 ARG A C 1
ATOM 2889 O O . ARG A 1 392 ? -18.964 15.482 3.168 1.00 89.44 392 ARG A O 1
ATOM 2896 N N . ARG A 1 393 ? -16.847 16.196 3.383 1.00 90.69 393 ARG A N 1
ATOM 2897 C CA . ARG A 1 393 ? -16.960 17.298 2.418 1.00 90.69 393 ARG A CA 1
ATOM 2898 C C . ARG A 1 393 ? -17.366 16.808 1.029 1.00 90.69 393 ARG A C 1
ATOM 2900 O O . ARG A 1 393 ? -18.265 17.384 0.427 1.00 90.69 393 ARG A O 1
ATOM 2907 N N . LYS A 1 394 ? -16.737 15.742 0.519 1.00 84.75 394 LYS A N 1
ATOM 2908 C CA . LYS A 1 394 ? -17.096 15.142 -0.781 1.00 84.75 394 LYS A CA 1
ATOM 2909 C C . LYS A 1 394 ? -18.523 14.579 -0.788 1.00 84.75 394 LYS A C 1
ATOM 2911 O O . LYS A 1 394 ? -19.157 14.558 -1.838 1.00 84.75 394 LYS A O 1
ATOM 2916 N N . ALA A 1 395 ? -19.027 14.156 0.369 1.00 84.12 395 ALA A N 1
ATOM 2917 C CA . ALA A 1 395 ? -20.394 13.685 0.556 1.00 84.12 395 ALA A CA 1
ATOM 2918 C C . ALA A 1 395 ? -21.412 14.810 0.842 1.00 84.12 395 ALA A C 1
ATOM 2920 O O . ALA A 1 395 ? -22.596 14.518 0.979 1.00 84.12 395 ALA A O 1
ATOM 2921 N N . GLY A 1 396 ? -20.983 16.077 0.935 1.00 88.19 396 GLY A N 1
ATOM 2922 C CA . GLY A 1 396 ? -21.857 17.198 1.302 1.00 88.19 396 GLY A CA 1
ATOM 2923 C C . GLY A 1 396 ? -22.335 17.163 2.759 1.00 88.19 396 GLY A C 1
ATOM 2924 O O . GLY A 1 396 ? -23.355 17.766 3.079 1.00 88.19 396 GLY A O 1
ATOM 2925 N N . LEU A 1 397 ? -21.628 16.441 3.633 1.00 88.44 397 LEU A N 1
ATOM 2926 C CA . LEU A 1 397 ? -21.940 16.341 5.058 1.00 88.44 397 LEU A CA 1
ATOM 2927 C C . LEU A 1 397 ? -21.266 17.476 5.853 1.00 88.44 397 LEU A C 1
ATOM 2929 O O . LEU A 1 397 ? -20.167 17.904 5.478 1.00 88.44 397 LEU A O 1
ATOM 2933 N N . PRO A 1 398 ? -21.865 17.925 6.976 1.00 90.75 398 PRO A N 1
ATOM 2934 C CA . PRO A 1 398 ? -21.245 18.894 7.881 1.00 90.75 398 PRO A CA 1
ATOM 2935 C C . PRO A 1 398 ? -19.860 18.442 8.351 1.00 90.75 398 PRO A C 1
ATOM 2937 O O . PRO A 1 398 ? -19.584 17.242 8.429 1.00 90.75 398 PRO A O 1
ATOM 2940 N N . GLN A 1 399 ? -18.979 19.376 8.703 1.00 90.62 399 GLN A N 1
ATOM 2941 C CA . GLN A 1 399 ? -17.713 19.008 9.339 1.00 90.62 399 GLN A CA 1
ATOM 2942 C C . GLN A 1 399 ? -17.967 18.395 10.718 1.00 90.62 399 GLN A C 1
ATOM 2944 O O . GLN A 1 399 ? -18.753 18.925 11.495 1.00 90.62 399 GLN A O 1
ATOM 2949 N N . ALA A 1 400 ? -17.294 17.282 11.010 1.00 93.12 400 ALA A N 1
ATOM 2950 C CA . ALA A 1 400 ? -17.335 16.670 12.334 1.00 93.12 400 ALA A CA 1
ATOM 2951 C C . ALA A 1 400 ? -16.302 17.314 13.274 1.00 93.12 400 ALA A C 1
ATOM 2953 O O . ALA A 1 400 ? -15.194 17.637 12.847 1.00 93.12 400 ALA A O 1
ATOM 2954 N N . THR A 1 401 ? -16.627 17.465 14.551 1.00 95.06 401 THR A N 1
ATOM 2955 C CA . THR A 1 401 ? -15.701 17.960 15.576 1.00 95.06 401 THR A CA 1
ATOM 2956 C C . THR A 1 401 ? -15.185 16.785 16.392 1.00 95.06 401 THR A C 1
ATOM 2958 O O . THR A 1 401 ? -15.978 15.993 16.893 1.00 95.06 401 THR A O 1
ATOM 2961 N N . TYR A 1 402 ? -13.865 16.673 16.535 1.00 95.62 402 TYR A N 1
ATOM 2962 C CA . TYR A 1 402 ? -13.206 15.587 17.263 1.00 95.62 402 TYR A CA 1
ATOM 2963 C C . TYR A 1 402 ? -12.502 16.136 18.500 1.00 95.62 402 TYR A C 1
ATOM 2965 O O . TYR A 1 402 ? -11.696 17.057 18.387 1.00 95.62 402 TYR A O 1
ATOM 2973 N N . ASN A 1 403 ? -12.762 15.531 19.657 1.00 95.75 403 ASN A N 1
ATOM 2974 C CA . ASN A 1 403 ? -12.103 15.846 20.920 1.00 95.75 403 ASN A CA 1
ATOM 2975 C C . ASN A 1 403 ? -11.428 14.581 21.454 1.00 95.75 403 ASN A C 1
ATOM 2977 O O . ASN A 1 403 ? -12.062 13.762 22.119 1.00 95.75 403 ASN A O 1
ATOM 2981 N N . PHE A 1 404 ? -10.148 14.399 21.134 1.00 93.56 404 PHE A N 1
ATOM 2982 C CA . PHE A 1 404 ? -9.383 13.248 21.610 1.00 93.56 404 PHE A CA 1
ATOM 2983 C C . PHE A 1 404 ? -8.962 13.451 23.065 1.00 93.56 404 PHE A C 1
ATOM 2985 O O . PHE A 1 404 ? -8.295 14.429 23.395 1.00 93.56 404 PHE A O 1
ATOM 2992 N N . THR A 1 405 ? -9.330 12.508 23.927 1.00 93.25 405 THR A N 1
ATOM 2993 C CA . THR A 1 405 ? -8.859 12.438 25.315 1.00 93.25 405 THR A CA 1
ATOM 2994 C C . THR A 1 405 ? -7.555 11.656 25.420 1.00 93.25 405 THR A C 1
ATOM 2996 O O . THR A 1 405 ? -6.768 11.891 26.333 1.00 93.25 405 THR A O 1
ATOM 2999 N N . SER A 1 406 ? -7.306 10.739 24.481 1.00 89.50 406 SER A N 1
ATOM 3000 C CA . SER A 1 406 ? -6.075 9.960 24.419 1.00 89.50 406 SER A CA 1
ATOM 3001 C C . SER A 1 406 ? -5.697 9.626 22.980 1.00 89.50 406 SER A C 1
ATOM 3003 O O . SER A 1 406 ? -6.552 9.262 22.171 1.00 89.50 406 SER A O 1
ATOM 3005 N N . VAL A 1 407 ? -4.403 9.733 22.677 1.00 92.75 407 VAL A N 1
ATOM 3006 C CA . VAL A 1 407 ? -3.784 9.254 21.437 1.00 92.75 407 VAL A CA 1
ATOM 3007 C C . VAL A 1 407 ? -2.508 8.524 21.830 1.00 92.75 407 VAL A C 1
ATOM 3009 O O . VAL A 1 407 ? -1.536 9.148 22.252 1.00 92.75 407 VAL A O 1
ATOM 3012 N N . THR A 1 408 ? -2.514 7.198 21.730 1.00 89.44 408 THR A N 1
ATOM 3013 C CA . THR A 1 408 ? -1.402 6.355 22.186 1.00 89.44 408 THR A CA 1
ATOM 3014 C C . THR A 1 408 ? -0.890 5.469 21.059 1.00 89.44 408 THR A C 1
ATOM 3016 O O . THR A 1 408 ? -1.691 4.910 20.312 1.00 89.44 408 THR A O 1
ATOM 3019 N N . PRO A 1 409 ? 0.434 5.324 20.884 1.00 85.75 409 PRO A N 1
ATOM 3020 C CA . PRO A 1 409 ? 0.974 4.351 19.945 1.00 85.75 409 PRO A CA 1
ATOM 3021 C C . PRO A 1 409 ? 0.534 2.934 20.320 1.00 85.75 409 PRO A C 1
ATOM 3023 O O . PRO A 1 409 ? 0.589 2.558 21.491 1.00 85.75 409 PRO A O 1
ATOM 3026 N N . VAL A 1 410 ? 0.151 2.136 19.325 1.00 82.62 410 VAL A N 1
ATOM 3027 C CA . VAL A 1 410 ? -0.127 0.705 19.504 1.00 82.62 410 VAL A CA 1
ATOM 3028 C C . VAL A 1 410 ? 0.747 -0.130 18.572 1.00 82.62 410 VAL A C 1
ATOM 3030 O O . VAL A 1 410 ? 1.116 0.352 17.496 1.00 82.62 410 VAL A O 1
ATOM 3033 N N . PRO A 1 411 ? 1.109 -1.369 18.955 1.00 68.25 411 PRO A N 1
ATOM 3034 C CA . PRO A 1 411 ? 1.914 -2.233 18.100 1.00 68.25 411 PRO A CA 1
ATOM 3035 C C . PRO A 1 411 ? 1.234 -2.477 16.744 1.00 68.25 411 PRO A C 1
ATOM 3037 O O . PRO A 1 411 ? 0.136 -3.027 16.687 1.00 68.25 411 PRO A O 1
ATOM 3040 N N . GLY A 1 412 ? 1.897 -2.075 15.659 1.00 63.62 412 GLY A N 1
ATOM 3041 C CA . GLY A 1 412 ? 1.521 -2.409 14.283 1.00 63.62 412 GLY A CA 1
ATOM 3042 C C . GLY A 1 412 ? 2.313 -3.602 13.742 1.00 63.62 412 GLY A C 1
ATOM 3043 O O . GLY A 1 412 ? 3.092 -4.241 14.458 1.00 63.62 412 GLY A O 1
ATOM 3044 N N . SER A 1 413 ? 2.149 -3.914 12.454 1.00 64.62 413 SER A N 1
ATOM 3045 C CA . SER A 1 413 ? 3.153 -4.720 11.750 1.00 64.62 413 SER A CA 1
ATOM 3046 C C . SER A 1 413 ? 4.499 -3.982 11.684 1.00 64.62 413 SER A C 1
ATOM 3048 O O . SER A 1 413 ? 4.570 -2.775 11.898 1.00 64.62 413 SER A O 1
ATOM 3050 N N . SER A 1 414 ? 5.588 -4.683 11.355 1.00 59.06 414 SER A N 1
ATOM 3051 C CA . SER A 1 414 ? 6.914 -4.056 11.199 1.00 59.06 414 SER A CA 1
ATOM 3052 C C . SER A 1 414 ? 6.961 -2.966 10.120 1.00 59.06 414 SER A C 1
ATOM 3054 O O . SER A 1 414 ? 7.921 -2.201 10.069 1.00 59.06 414 SER A O 1
ATOM 3056 N N . GLN A 1 415 ? 5.939 -2.891 9.264 1.00 74.25 415 GLN A N 1
ATOM 3057 C CA . GLN A 1 415 ? 5.800 -1.899 8.204 1.00 74.25 415 GLN A CA 1
ATOM 3058 C C . GLN A 1 415 ? 4.679 -0.890 8.476 1.00 74.25 415 GLN A C 1
ATOM 3060 O O . GLN A 1 415 ? 4.324 -0.129 7.582 1.00 74.25 415 GLN A O 1
ATOM 3065 N N . GLU A 1 416 ? 4.122 -0.849 9.687 1.00 80.75 416 GLU A N 1
ATOM 3066 C CA . GLU A 1 416 ? 3.030 0.058 10.028 1.00 80.75 416 GLU A CA 1
ATOM 3067 C C . GLU A 1 416 ? 3.321 0.857 11.292 1.00 80.75 416 GLU A C 1
ATOM 3069 O O . GLU A 1 416 ? 3.876 0.368 12.275 1.00 80.75 416 GLU A O 1
ATOM 3074 N N . ARG A 1 417 ? 2.866 2.107 11.280 1.00 90.00 417 ARG A N 1
ATOM 3075 C CA . ARG A 1 417 ? 2.724 2.926 12.480 1.00 90.00 417 ARG A CA 1
ATOM 3076 C C . ARG A 1 417 ? 1.251 3.005 12.809 1.00 90.00 417 ARG A C 1
ATOM 3078 O O . ARG A 1 417 ? 0.487 3.426 11.944 1.00 90.00 417 ARG A O 1
ATOM 3085 N N . CYS A 1 418 ? 0.878 2.638 14.029 1.00 88.00 418 CYS A N 1
ATOM 3086 C CA . CYS A 1 418 ? -0.505 2.646 14.486 1.00 88.00 418 CYS A CA 1
ATOM 3087 C C . CYS A 1 418 ? -0.661 3.480 15.759 1.00 88.00 418 CYS A C 1
ATOM 3089 O O . CYS A 1 418 ? 0.205 3.468 16.637 1.00 88.00 418 CYS A O 1
ATOM 3091 N N . VAL A 1 419 ? -1.786 4.182 15.867 1.00 89.44 419 VAL A N 1
ATOM 3092 C CA . VAL A 1 419 ? -2.225 4.855 17.091 1.00 89.44 419 VAL A CA 1
ATOM 3093 C C . VAL A 1 419 ? -3.631 4.408 17.450 1.00 89.44 419 VAL A C 1
ATOM 3095 O O . VAL A 1 419 ? -4.488 4.254 16.581 1.00 89.44 419 VAL A O 1
ATOM 3098 N N . HIS A 1 420 ? -3.864 4.219 18.740 1.00 90.12 420 HIS A N 1
ATOM 3099 C CA . HIS A 1 420 ? -5.188 4.151 19.326 1.00 90.12 420 HIS A CA 1
ATOM 3100 C C . HIS A 1 420 ? -5.625 5.553 19.739 1.00 90.12 420 HIS A C 1
ATOM 3102 O O . HIS A 1 420 ? -4.856 6.301 20.341 1.00 90.12 420 HIS A O 1
ATOM 3108 N N . MET A 1 421 ? -6.847 5.914 19.373 1.00 92.00 421 MET A N 1
ATOM 3109 C CA . MET A 1 421 ? -7.463 7.207 19.621 1.00 92.00 421 MET A CA 1
ATOM 3110 C C . MET A 1 421 ? -8.771 6.985 20.371 1.00 92.00 421 MET A C 1
ATOM 3112 O O . MET A 1 421 ? -9.661 6.284 19.887 1.00 92.00 421 MET A O 1
ATOM 3116 N N . ALA A 1 422 ? -8.894 7.614 21.533 1.00 92.06 422 ALA A N 1
ATOM 3117 C CA . ALA A 1 422 ? -10.116 7.642 22.322 1.00 92.06 422 ALA A CA 1
ATOM 3118 C C . ALA A 1 422 ? -10.557 9.091 22.534 1.00 92.06 422 ALA A C 1
ATOM 3120 O O . ALA A 1 422 ? -9.723 9.990 22.675 1.00 92.06 422 ALA A O 1
ATOM 3121 N N . GLY A 1 423 ? -11.863 9.333 22.539 1.00 92.25 423 GLY A N 1
ATOM 3122 C CA . GLY A 1 423 ? -12.401 10.674 22.720 1.00 92.25 423 GLY A CA 1
ATOM 3123 C C . GLY A 1 423 ? -13.879 10.765 22.393 1.00 92.25 423 GLY A C 1
ATOM 3124 O O . GLY A 1 423 ? -14.608 9.782 22.498 1.00 92.25 423 GLY A O 1
ATOM 3125 N N . THR A 1 424 ? -14.315 11.947 21.970 1.00 95.81 424 THR A N 1
ATOM 3126 C CA . THR A 1 424 ? -15.666 12.165 21.453 1.00 95.81 424 THR A CA 1
ATOM 3127 C C . THR A 1 424 ? -15.645 12.747 20.048 1.00 95.81 424 THR A C 1
ATOM 3129 O O . THR A 1 424 ? -14.710 13.446 19.651 1.00 95.81 424 THR A O 1
ATOM 3132 N N . VAL A 1 425 ? -16.690 12.447 19.283 1.00 95.81 425 VAL A N 1
ATOM 3133 C CA . VAL A 1 425 ? -16.954 13.022 17.967 1.00 95.81 425 VAL A CA 1
ATOM 3134 C C . VAL A 1 425 ? -18.376 13.564 17.922 1.00 95.81 425 VAL A C 1
ATOM 3136 O O . VAL A 1 425 ? -19.321 12.866 18.275 1.00 95.81 425 VAL A O 1
ATOM 3139 N N . ASP A 1 426 ? -18.538 14.801 17.473 1.00 94.69 426 ASP A N 1
ATOM 3140 C CA . ASP A 1 426 ? -19.832 15.344 17.067 1.00 94.69 426 ASP A CA 1
ATOM 3141 C C . ASP A 1 426 ? -19.853 15.407 15.543 1.00 94.69 426 ASP A C 1
ATOM 3143 O O . ASP A 1 426 ? -19.007 16.053 14.925 1.00 94.69 426 ASP A O 1
ATOM 3147 N N . THR A 1 427 ? -20.792 14.700 14.923 1.00 90.44 427 THR A N 1
ATOM 3148 C CA . THR A 1 427 ? -20.881 14.648 13.463 1.00 90.44 427 THR A CA 1
ATOM 3149 C C . THR A 1 427 ? -21.736 15.767 12.869 1.00 90.44 427 THR A C 1
ATOM 3151 O O . THR A 1 427 ? -21.915 15.800 11.653 1.00 90.44 427 THR A O 1
ATOM 3154 N N . GLY A 1 428 ? -22.264 16.687 13.680 1.00 88.75 428 GLY A N 1
ATOM 3155 C CA . GLY A 1 428 ? -23.124 17.774 13.211 1.00 88.75 428 GLY A CA 1
ATOM 3156 C C . GLY A 1 428 ? -24.448 17.283 12.618 1.00 88.75 428 GLY A C 1
ATOM 3157 O O . GLY A 1 428 ? -25.056 17.984 11.815 1.00 88.75 428 GLY A O 1
ATOM 3158 N N . ASP A 1 429 ? -24.879 16.070 12.976 1.00 86.31 429 ASP A N 1
ATOM 3159 C CA . ASP A 1 429 ? -26.133 15.435 12.547 1.00 86.31 429 ASP A CA 1
ATOM 3160 C C . ASP A 1 429 ? -27.323 15.788 13.461 1.00 86.31 429 ASP A C 1
ATOM 3162 O O . ASP A 1 429 ? -28.431 15.296 13.257 1.00 86.31 429 ASP A O 1
ATOM 3166 N N . GLY A 1 430 ? -27.099 16.630 14.475 1.00 86.81 430 GLY A N 1
ATOM 3167 C CA . GLY A 1 430 ? -28.097 16.995 15.481 1.00 86.81 430 GLY A CA 1
ATOM 3168 C C . GLY A 1 430 ? -28.340 15.920 16.545 1.00 86.81 430 GLY A C 1
ATOM 3169 O O . GLY A 1 430 ? -29.174 16.131 17.420 1.00 86.81 430 GLY A O 1
ATOM 3170 N N . LYS A 1 431 ? -27.613 14.792 16.511 1.00 87.69 431 LYS A N 1
ATOM 3171 C CA . LYS A 1 431 ? -27.733 13.704 17.500 1.00 87.69 431 LYS A CA 1
ATOM 3172 C C . LYS A 1 431 ? -26.787 13.864 18.695 1.00 87.69 431 LYS A C 1
ATOM 3174 O O . LYS A 1 431 ? -26.847 13.082 19.640 1.00 87.69 431 LYS A O 1
ATOM 3179 N N . GLY A 1 432 ? -25.951 14.901 18.670 1.00 90.00 432 GLY A N 1
ATOM 3180 C CA . GLY A 1 432 ? -25.012 15.232 19.734 1.00 90.00 432 GLY A CA 1
ATOM 3181 C C . GLY A 1 432 ? -23.719 14.409 19.690 1.00 90.00 432 GLY A C 1
ATOM 3182 O O . GLY A 1 432 ? -23.460 13.678 18.727 1.00 90.00 432 GLY A O 1
ATOM 3183 N N . PRO A 1 433 ? -22.870 14.546 20.723 1.00 94.25 433 PRO A N 1
ATOM 3184 C CA . PRO A 1 433 ? -21.574 13.892 20.759 1.00 94.25 433 PRO A CA 1
ATOM 3185 C C . PRO A 1 433 ? -21.708 12.377 20.936 1.00 94.25 433 PRO A C 1
ATOM 3187 O O . PRO A 1 433 ? -22.586 11.866 21.635 1.00 94.25 433 PRO A O 1
ATOM 3190 N N . ARG A 1 434 ? -20.763 11.661 20.338 1.00 95.12 434 ARG A N 1
ATOM 3191 C CA . ARG A 1 434 ? -20.601 10.213 20.423 1.00 95.12 434 ARG A CA 1
ATOM 3192 C C . ARG A 1 434 ? -19.236 9.904 21.015 1.00 95.12 434 ARG A C 1
ATOM 3194 O O . ARG A 1 434 ? -18.266 10.581 20.682 1.00 95.12 434 ARG A O 1
ATOM 3201 N N . GLU A 1 435 ? -19.140 8.899 21.876 1.00 95.19 435 GLU A N 1
ATOM 3202 C CA . GLU A 1 435 ? -17.847 8.324 22.245 1.00 95.19 435 GLU A CA 1
ATOM 3203 C C . GLU A 1 435 ? -17.209 7.726 20.991 1.00 95.19 435 GLU A C 1
ATOM 3205 O O . GLU A 1 435 ? -17.892 7.065 20.214 1.00 95.19 435 GLU A O 1
ATOM 3210 N N . LEU A 1 436 ? -15.921 7.986 20.784 1.00 93.38 436 LEU A N 1
ATOM 3211 C CA . LEU A 1 436 ? -15.124 7.482 19.675 1.00 93.38 436 LEU A CA 1
ATOM 3212 C C . LEU A 1 436 ? -13.998 6.613 20.227 1.00 93.38 436 LEU A C 1
ATOM 3214 O O . LEU A 1 436 ? -13.220 7.055 21.075 1.00 93.38 436 LEU A O 1
ATOM 3218 N N . ASN A 1 437 ? -13.870 5.413 19.673 1.00 90.44 437 ASN A N 1
ATOM 3219 C CA . ASN A 1 437 ? -12.726 4.539 19.879 1.00 90.44 437 ASN A CA 1
ATOM 3220 C C . ASN A 1 437 ? -12.218 4.079 18.512 1.00 90.44 437 ASN A C 1
ATOM 3222 O O . ASN A 1 437 ? -12.961 3.441 17.765 1.00 90.44 437 ASN A O 1
ATOM 3226 N N . ALA A 1 438 ? -10.983 4.440 18.169 1.00 89.81 438 ALA A N 1
ATOM 3227 C CA . ALA A 1 438 ? -10.418 4.162 16.860 1.00 89.81 438 ALA A CA 1
ATOM 3228 C C . ALA A 1 438 ? -8.968 3.678 16.920 1.00 89.81 438 ALA A C 1
ATOM 3230 O O . ALA A 1 438 ? -8.165 4.164 17.709 1.00 89.81 438 ALA A O 1
ATOM 3231 N N . VAL A 1 439 ? -8.610 2.767 16.022 1.00 89.69 439 VAL A N 1
ATOM 3232 C CA . VAL A 1 439 ? -7.228 2.440 15.672 1.00 89.69 439 VAL A CA 1
ATOM 3233 C C . VAL A 1 439 ? -6.966 2.972 14.272 1.00 89.69 439 VAL A C 1
ATOM 3235 O O . VAL A 1 439 ? -7.724 2.699 13.342 1.00 89.69 439 VAL A O 1
ATOM 3238 N N . TYR A 1 440 ? -5.892 3.737 14.121 1.00 92.94 440 TYR A N 1
ATOM 3239 C CA . TYR A 1 440 ? -5.482 4.302 12.845 1.00 92.94 440 TYR A CA 1
ATOM 3240 C C . TYR A 1 440 ? -4.038 3.931 12.546 1.00 92.94 440 TYR A C 1
ATOM 3242 O O . TYR A 1 440 ? -3.145 4.212 13.345 1.00 92.94 440 TYR A O 1
ATOM 3250 N N . CYS A 1 441 ? -3.820 3.304 11.396 1.00 87.88 441 CYS A N 1
ATOM 3251 C CA . CYS A 1 441 ? -2.536 2.785 10.958 1.00 87.88 441 CYS A CA 1
ATOM 3252 C C . CYS A 1 441 ? -2.102 3.426 9.640 1.00 87.88 441 CYS A C 1
ATOM 3254 O O . CYS A 1 441 ? -2.925 3.832 8.822 1.00 87.88 441 CYS A O 1
ATOM 3256 N N . THR A 1 442 ? -0.791 3.517 9.429 1.00 91.50 442 THR A N 1
ATOM 3257 C CA . THR A 1 442 ? -0.185 4.043 8.200 1.00 91.50 442 THR A CA 1
ATOM 3258 C C . THR A 1 442 ? 1.020 3.205 7.799 1.00 91.50 442 THR A C 1
ATOM 3260 O O . THR A 1 442 ? 1.791 2.797 8.670 1.00 91.50 442 THR A O 1
ATOM 3263 N N . THR A 1 443 ? 1.200 2.978 6.500 1.00 87.12 443 THR A N 1
ATOM 3264 C CA . THR A 1 443 ? 2.403 2.352 5.934 1.00 87.12 443 THR A CA 1
ATOM 3265 C C . THR A 1 443 ? 3.378 3.427 5.450 1.00 87.12 443 THR A C 1
ATOM 3267 O O . THR A 1 443 ? 2.942 4.520 5.080 1.00 87.12 443 THR A O 1
ATOM 3270 N N . PRO A 1 444 ? 4.694 3.157 5.399 1.00 87.38 444 PRO A N 1
ATOM 3271 C CA . PRO A 1 444 ? 5.648 4.094 4.825 1.00 87.38 444 PRO A CA 1
ATOM 3272 C C . PRO A 1 444 ? 5.357 4.355 3.340 1.00 87.38 444 PRO A C 1
ATOM 3274 O O . PRO A 1 444 ? 4.827 3.477 2.648 1.00 87.38 444 PRO A O 1
ATOM 3277 N N . PRO A 1 445 ? 5.704 5.551 2.833 1.00 86.31 445 PRO A N 1
ATOM 3278 C CA . PRO A 1 445 ? 5.494 5.891 1.440 1.00 86.31 445 PRO A CA 1
ATOM 3279 C C . PRO A 1 445 ? 6.392 5.064 0.520 1.00 86.31 445 PRO A C 1
ATOM 3281 O O . PRO A 1 445 ? 7.561 4.815 0.816 1.00 86.31 445 PRO A O 1
ATOM 3284 N N . THR A 1 446 ? 5.865 4.690 -0.644 1.00 79.69 446 THR A N 1
ATOM 3285 C CA . THR A 1 446 ? 6.645 4.046 -1.703 1.00 79.69 446 THR A CA 1
ATOM 3286 C C . THR A 1 446 ? 7.770 4.987 -2.157 1.00 79.69 446 THR A C 1
ATOM 3288 O O . THR A 1 446 ? 7.462 6.138 -2.491 1.00 79.69 446 THR A O 1
ATOM 3291 N N . PRO A 1 447 ? 9.032 4.533 -2.265 1.00 70.75 447 PRO A N 1
ATOM 3292 C CA . PRO A 1 447 ? 10.154 5.410 -2.610 1.00 70.75 447 PRO A CA 1
ATOM 3293 C C . PRO A 1 447 ? 9.984 6.158 -3.940 1.00 70.75 447 PRO A C 1
ATOM 3295 O O . PRO A 1 447 ? 10.291 7.343 -4.027 1.00 70.75 447 PRO A O 1
ATOM 3298 N N . ALA A 1 448 ? 9.450 5.486 -4.966 1.00 67.56 448 ALA A N 1
ATOM 3299 C CA . ALA A 1 448 ? 9.343 6.040 -6.316 1.00 67.56 448 ALA A CA 1
ATOM 3300 C C . ALA A 1 448 ? 8.195 7.054 -6.485 1.00 67.56 448 ALA A C 1
ATOM 3302 O O . ALA A 1 448 ? 8.362 8.065 -7.163 1.00 67.56 448 ALA A O 1
ATOM 3303 N N . ALA A 1 449 ? 7.029 6.790 -5.885 1.00 73.12 449 ALA A N 1
ATOM 3304 C CA . ALA A 1 449 ? 5.822 7.594 -6.100 1.00 73.12 449 ALA A CA 1
ATOM 3305 C C . ALA A 1 449 ? 5.446 8.488 -4.905 1.00 73.12 449 ALA A C 1
ATOM 3307 O O . ALA A 1 449 ? 4.555 9.327 -5.027 1.00 73.12 449 ALA A O 1
ATOM 3308 N N . GLY A 1 450 ? 6.087 8.312 -3.744 1.00 85.38 450 GLY A N 1
ATOM 3309 C CA . GLY A 1 450 ? 5.739 9.029 -2.515 1.00 85.38 450 GLY A CA 1
ATOM 3310 C C . GLY A 1 450 ? 4.334 8.712 -1.990 1.00 85.38 450 GLY A C 1
ATOM 3311 O O . GLY A 1 450 ? 3.766 9.514 -1.257 1.00 85.38 450 GLY A O 1
ATOM 3312 N N . ILE A 1 451 ? 3.741 7.584 -2.388 1.00 85.19 451 ILE A N 1
ATOM 3313 C CA . ILE A 1 451 ? 2.377 7.203 -2.014 1.00 85.19 451 ILE A CA 1
ATOM 3314 C C . ILE A 1 451 ? 2.412 6.353 -0.748 1.00 85.19 451 ILE A C 1
ATOM 3316 O O . ILE A 1 451 ? 3.147 5.373 -0.697 1.00 85.19 451 ILE A O 1
ATOM 3320 N N . TRP A 1 452 ? 1.591 6.686 0.240 1.00 88.56 452 TRP A N 1
ATOM 3321 C CA . TRP A 1 452 ? 1.404 5.912 1.462 1.00 88.56 452 TRP A CA 1
ATOM 3322 C C . TRP A 1 452 ? -0.068 5.542 1.659 1.00 88.56 452 TRP A C 1
ATOM 3324 O O . TRP A 1 452 ? -0.975 6.224 1.169 1.00 88.56 452 TRP A O 1
ATOM 3334 N N . LEU A 1 453 ? -0.292 4.435 2.365 1.00 85.94 453 LEU A N 1
ATOM 3335 C CA . LEU A 1 453 ? -1.614 3.919 2.699 1.00 85.94 453 LEU A CA 1
ATOM 3336 C C . LEU A 1 453 ? -1.912 4.216 4.166 1.00 85.94 453 LEU A C 1
ATOM 3338 O O . LEU A 1 453 ? -1.035 4.090 5.023 1.00 85.94 453 LEU A O 1
ATOM 3342 N N . SER A 1 454 ? -3.158 4.559 4.462 1.00 89.06 454 SER A N 1
ATOM 3343 C CA . SER A 1 454 ? -3.686 4.526 5.816 1.00 89.06 454 SER A CA 1
ATOM 3344 C C . SER A 1 454 ? -4.914 3.648 5.926 1.00 89.06 454 SER A C 1
ATOM 3346 O O . SER A 1 454 ? -5.657 3.483 4.959 1.00 89.06 454 SER A O 1
ATOM 3348 N N . SER A 1 455 ? -5.111 3.080 7.110 1.00 87.31 455 SER A N 1
ATOM 3349 C CA . SER A 1 455 ? -6.272 2.275 7.462 1.00 87.31 455 SER A CA 1
ATOM 3350 C C . SER A 1 455 ? -6.837 2.729 8.805 1.00 87.31 455 SER A C 1
ATOM 3352 O O . SER A 1 455 ? -6.094 3.043 9.735 1.00 87.31 455 SER A O 1
ATOM 3354 N N . ALA A 1 456 ? -8.160 2.806 8.897 1.00 88.62 456 ALA A N 1
ATOM 3355 C CA . ALA A 1 456 ? -8.881 3.204 10.091 1.00 88.62 456 ALA A CA 1
ATOM 3356 C C . ALA A 1 456 ? -9.907 2.139 10.480 1.00 88.62 456 ALA A C 1
ATOM 3358 O O . ALA A 1 456 ? -10.618 1.589 9.634 1.00 88.62 456 ALA A O 1
ATOM 3359 N N . TYR A 1 457 ? -9.989 1.899 11.781 1.00 90.06 457 TYR A N 1
ATOM 3360 C CA . TYR A 1 457 ? -10.976 1.042 12.412 1.00 90.06 457 TYR A CA 1
ATOM 3361 C C . TYR A 1 457 ? -11.564 1.831 13.567 1.00 90.06 457 TYR A C 1
ATOM 3363 O O . TYR A 1 457 ? -10.863 2.093 14.537 1.00 90.06 457 TYR A O 1
ATOM 3371 N N . ALA A 1 458 ? -12.807 2.267 13.449 1.00 91.62 458 ALA A N 1
ATOM 3372 C CA . ALA A 1 458 ? -13.458 3.133 14.411 1.00 91.62 458 ALA A CA 1
ATOM 3373 C C . ALA A 1 458 ? -14.787 2.534 14.856 1.00 91.62 458 ALA A C 1
ATOM 3375 O O . ALA A 1 458 ? -15.518 1.928 14.079 1.00 91.62 458 ALA A O 1
ATOM 3376 N N . THR A 1 459 ? -15.114 2.738 16.120 1.00 92.00 459 THR A N 1
ATOM 3377 C CA . THR A 1 459 ? -16.443 2.502 16.670 1.00 92.00 459 THR A CA 1
ATOM 3378 C C . THR A 1 459 ? -16.911 3.778 17.340 1.00 92.00 459 THR A C 1
ATOM 3380 O O . THR A 1 459 ? -16.100 4.522 17.905 1.00 92.00 459 THR A O 1
ATOM 3383 N N . SER A 1 460 ? -18.207 4.057 17.246 1.00 94.19 460 SER A N 1
ATOM 3384 C CA . SER A 1 460 ? -18.803 5.179 17.950 1.00 94.19 460 SER A CA 1
ATOM 3385 C C . SER A 1 460 ? -20.165 4.842 18.533 1.00 94.19 460 SER A C 1
ATOM 3387 O O . SER A 1 460 ? -20.899 4.030 17.977 1.00 94.19 460 SER A O 1
ATOM 3389 N N . ALA A 1 461 ? -20.510 5.471 19.652 1.00 94.62 461 ALA A N 1
ATOM 3390 C CA . ALA A 1 461 ? -21.819 5.325 20.284 1.00 94.62 461 ALA A CA 1
ATOM 3391 C C . ALA A 1 461 ? -22.255 6.657 20.893 1.00 94.62 461 ALA A C 1
ATOM 3393 O O . ALA A 1 461 ? -21.393 7.367 21.419 1.00 94.62 461 ALA A O 1
ATOM 3394 N N . PRO A 1 462 ? -23.550 7.014 20.889 1.00 95.12 462 PRO A N 1
ATOM 3395 C CA . PRO A 1 462 ? -24.027 8.161 21.658 1.00 95.12 462 PRO A CA 1
ATOM 3396 C C . PRO A 1 462 ? -23.564 8.067 23.116 1.00 95.12 462 PRO A C 1
ATOM 3398 O O . PRO A 1 462 ? -23.610 6.988 23.714 1.00 95.12 462 PRO A O 1
ATOM 3401 N N . VAL A 1 463 ? -23.101 9.178 23.703 1.00 91.56 463 VAL A N 1
ATOM 3402 C CA . VAL A 1 463 ? -22.509 9.176 25.061 1.00 91.56 463 VAL A CA 1
ATOM 3403 C C . VAL A 1 463 ? -23.454 8.564 26.107 1.00 91.56 463 VAL A C 1
ATOM 3405 O O . VAL A 1 463 ? -22.997 7.943 27.063 1.00 91.56 463 VAL A O 1
ATOM 3408 N N . GLN A 1 464 ? -24.768 8.665 25.893 1.00 88.56 464 GLN A N 1
ATOM 3409 C CA . GLN A 1 464 ? -25.810 8.119 26.765 1.00 88.56 464 GLN A CA 1
ATOM 3410 C C . GLN A 1 464 ? -25.789 6.584 26.852 1.00 88.56 464 GLN A C 1
ATOM 3412 O O . GLN A 1 464 ? -26.182 6.033 27.876 1.00 88.56 464 GLN A O 1
ATOM 3417 N N . VAL A 1 465 ? -25.335 5.893 25.801 1.00 90.31 465 VAL A N 1
ATOM 3418 C CA . VAL A 1 465 ? -25.289 4.418 25.733 1.00 90.31 465 VAL A CA 1
ATOM 3419 C C . VAL A 1 465 ? -23.864 3.866 25.663 1.00 90.31 465 VAL A C 1
ATOM 3421 O O . VAL A 1 465 ? -23.655 2.675 25.876 1.00 90.31 465 VAL A O 1
ATOM 3424 N N . ALA A 1 466 ? -22.863 4.723 25.442 1.00 86.25 466 ALA A N 1
ATOM 3425 C CA . ALA A 1 466 ? -21.475 4.328 25.218 1.00 86.25 466 ALA A CA 1
ATOM 3426 C C . ALA A 1 466 ? -20.900 3.409 26.304 1.00 86.25 466 ALA A C 1
ATOM 3428 O O . ALA A 1 466 ? -20.263 2.411 25.980 1.00 86.25 466 ALA A O 1
ATOM 3429 N N . ALA A 1 467 ? -21.163 3.685 27.586 1.00 82.00 467 ALA A N 1
ATOM 3430 C CA . ALA A 1 467 ? -20.650 2.860 28.682 1.00 82.00 467 ALA A CA 1
ATOM 3431 C C . ALA A 1 467 ? -21.159 1.407 28.626 1.00 82.00 467 ALA A C 1
ATOM 3433 O O . ALA A 1 467 ? -20.386 0.483 28.874 1.00 82.00 467 ALA A O 1
ATOM 3434 N N . ARG A 1 468 ? -22.430 1.218 28.254 1.00 86.69 468 ARG A N 1
ATOM 3435 C CA . ARG A 1 468 ? -23.074 -0.095 28.107 1.00 86.69 468 ARG A CA 1
ATOM 3436 C C . ARG A 1 468 ? -22.625 -0.808 26.831 1.00 86.69 468 ARG A C 1
ATOM 3438 O O . ARG A 1 468 ? -22.412 -2.017 26.832 1.00 86.69 468 ARG A O 1
ATOM 3445 N N . GLU A 1 469 ? -22.452 -0.062 25.746 1.00 87.81 469 GLU A N 1
ATOM 3446 C CA . GLU A 1 469 ? -22.123 -0.637 24.438 1.00 87.81 469 GLU A CA 1
ATOM 3447 C C . GLU A 1 469 ? -20.625 -0.900 24.247 1.00 87.81 469 GLU A C 1
ATOM 3449 O O . GLU A 1 469 ? -20.235 -1.655 23.357 1.00 87.81 469 GLU A O 1
ATOM 3454 N N . ARG A 1 470 ? -19.758 -0.343 25.103 1.00 82.94 470 ARG A N 1
ATOM 3455 C CA . ARG A 1 470 ? -18.296 -0.412 24.948 1.00 82.94 470 ARG A CA 1
ATOM 3456 C C . ARG A 1 470 ? -17.759 -1.835 24.793 1.00 82.94 470 ARG A C 1
ATOM 3458 O O . ARG A 1 470 ? -16.911 -2.072 23.935 1.00 82.94 470 ARG A O 1
ATOM 3465 N N . ALA A 1 471 ? -18.247 -2.779 25.600 1.00 81.31 471 ALA A N 1
ATOM 3466 C CA . ALA A 1 471 ? -17.816 -4.175 25.529 1.00 81.31 471 ALA A CA 1
ATOM 3467 C C . ALA A 1 471 ? -18.224 -4.826 24.198 1.00 81.31 471 ALA A C 1
ATOM 3469 O O . ALA A 1 471 ? -17.410 -5.492 23.557 1.00 81.31 471 ALA A O 1
ATOM 3470 N N . THR A 1 472 ? -19.458 -4.581 23.753 1.00 88.38 472 THR A N 1
ATOM 3471 C CA . THR A 1 472 ? -19.982 -5.063 22.472 1.00 88.38 472 THR A CA 1
ATOM 3472 C C . THR A 1 472 ? -19.207 -4.469 21.296 1.00 88.38 472 THR A C 1
ATOM 3474 O O . THR A 1 472 ? -18.765 -5.209 20.423 1.00 88.38 472 THR A O 1
ATOM 3477 N N . LEU A 1 473 ? -18.960 -3.156 21.290 1.00 87.56 473 LEU A N 1
ATOM 3478 C CA . LEU A 1 473 ? -18.197 -2.474 20.238 1.00 87.56 473 LEU A CA 1
ATOM 3479 C C . LEU A 1 473 ? -16.747 -2.965 20.155 1.00 87.56 473 LEU A C 1
ATOM 3481 O O . LEU A 1 473 ? -16.227 -3.176 19.059 1.00 87.56 473 LEU A O 1
ATOM 3485 N N . ALA A 1 474 ? -16.109 -3.216 21.301 1.00 81.62 474 ALA A N 1
ATOM 3486 C CA . ALA A 1 474 ? -14.784 -3.826 21.341 1.00 81.62 474 ALA A CA 1
ATOM 3487 C C . ALA A 1 474 ? -14.791 -5.251 20.758 1.00 81.62 474 ALA A C 1
ATOM 3489 O O . ALA A 1 474 ? -13.875 -5.618 20.020 1.00 81.62 474 ALA A O 1
ATOM 3490 N N . ALA A 1 475 ? -15.831 -6.042 21.042 1.00 81.44 475 ALA A N 1
ATOM 3491 C CA . ALA A 1 475 ? -15.986 -7.384 20.485 1.00 81.44 475 ALA A CA 1
ATOM 3492 C C . ALA A 1 475 ? -16.244 -7.357 18.964 1.00 81.44 475 ALA A C 1
ATOM 3494 O O . ALA A 1 475 ? -15.649 -8.152 18.236 1.00 81.44 475 ALA A O 1
ATOM 3495 N N . ILE A 1 476 ? -17.044 -6.402 18.470 1.00 87.94 476 ILE A N 1
ATOM 3496 C CA . ILE A 1 476 ? -17.245 -6.166 17.030 1.00 87.94 476 ILE A CA 1
ATOM 3497 C C . ILE A 1 476 ? -15.898 -5.877 16.358 1.00 87.94 476 ILE A C 1
ATOM 3499 O O . ILE A 1 476 ? -15.541 -6.554 15.394 1.00 87.94 476 ILE A O 1
ATOM 3503 N N . LEU A 1 477 ? -15.116 -4.932 16.894 1.00 82.81 477 LEU A N 1
ATOM 3504 C CA . LEU A 1 477 ? -13.801 -4.581 16.350 1.00 82.81 477 LEU A CA 1
ATOM 3505 C C . LEU A 1 477 ? -12.851 -5.790 16.313 1.00 82.81 477 LEU A C 1
ATOM 3507 O O . LEU A 1 477 ? -12.186 -6.016 15.305 1.00 82.81 477 LEU A O 1
ATOM 3511 N N . ALA A 1 478 ? -12.820 -6.592 17.381 1.00 82.75 478 ALA A N 1
ATOM 3512 C CA . ALA A 1 478 ? -11.970 -7.780 17.474 1.00 82.75 478 ALA A CA 1
ATOM 3513 C C . ALA A 1 478 ? -12.381 -8.912 16.514 1.00 82.75 478 ALA A C 1
ATOM 3515 O O . ALA A 1 478 ? -11.544 -9.720 16.119 1.00 82.75 478 ALA A O 1
ATOM 3516 N N . SER A 1 479 ? -13.658 -8.978 16.132 1.00 85.56 479 SER A N 1
ATOM 3517 C CA . SER A 1 479 ? -14.189 -10.001 15.219 1.00 85.56 479 SER A CA 1
ATOM 3518 C C . SER A 1 479 ? -13.961 -9.696 13.731 1.00 85.56 479 SER A C 1
ATOM 3520 O O . SER A 1 479 ? -14.273 -10.525 12.872 1.00 85.56 479 SER A O 1
ATOM 3522 N N . PHE A 1 480 ? -13.454 -8.502 13.412 1.00 87.50 480 PHE A N 1
ATOM 3523 C CA . PHE A 1 480 ? -13.259 -8.062 12.038 1.00 87.50 480 PHE A CA 1
ATOM 3524 C C . PHE A 1 480 ? -12.127 -8.827 11.350 1.00 87.50 480 PHE A C 1
ATOM 3526 O O . PHE A 1 480 ? -11.005 -8.908 11.848 1.00 87.50 480 PHE A O 1
ATOM 3533 N N . ASN A 1 481 ? -12.408 -9.349 10.159 1.00 83.12 481 ASN A N 1
ATOM 3534 C CA . ASN A 1 481 ? -11.434 -10.060 9.348 1.00 83.12 481 ASN A CA 1
ATOM 3535 C C . ASN A 1 481 ? -11.560 -9.671 7.872 1.00 83.12 481 ASN A C 1
ATOM 3537 O O . ASN A 1 481 ? -12.658 -9.677 7.314 1.00 83.12 481 ASN A O 1
ATOM 3541 N N . VAL A 1 482 ? -10.426 -9.377 7.233 1.00 79.00 482 VAL A N 1
ATOM 3542 C CA . VAL A 1 482 ? -10.347 -9.060 5.801 1.00 79.00 482 VAL A CA 1
ATOM 3543 C C . VAL A 1 482 ? -9.788 -10.253 5.042 1.00 79.00 482 VAL A C 1
ATOM 3545 O O . VAL A 1 482 ? -8.706 -10.757 5.349 1.00 79.00 482 VAL A O 1
ATOM 3548 N N . ASN A 1 483 ? -10.482 -10.659 3.981 1.00 79.38 483 ASN A N 1
ATOM 3549 C CA . ASN A 1 483 ? -9.976 -11.652 3.052 1.00 79.38 483 ASN A CA 1
ATOM 3550 C C . ASN A 1 483 ? -9.089 -10.981 1.996 1.00 79.38 483 ASN A C 1
ATOM 3552 O O . ASN A 1 483 ? -9.538 -10.611 0.908 1.00 79.38 483 ASN A O 1
ATOM 3556 N N . MET A 1 484 ? -7.797 -10.868 2.310 1.00 73.38 484 MET A N 1
ATOM 3557 C CA . MET A 1 484 ? -6.818 -10.231 1.425 1.00 73.38 484 MET A CA 1
ATOM 3558 C C . MET A 1 484 ? -6.706 -10.900 0.049 1.00 73.38 484 MET A C 1
ATOM 3560 O O . MET A 1 484 ? -6.375 -10.224 -0.918 1.00 73.38 484 MET A O 1
ATOM 3564 N N . SER A 1 485 ? -7.021 -12.195 -0.084 1.00 72.00 485 SER A N 1
ATOM 3565 C CA . SER A 1 485 ? -7.005 -12.862 -1.396 1.00 72.00 485 SER A CA 1
ATOM 3566 C C . SER A 1 485 ? -8.094 -12.319 -2.327 1.00 72.00 485 SER A C 1
ATOM 3568 O O . SER A 1 485 ? -7.833 -12.050 -3.499 1.00 72.00 485 SER A O 1
ATOM 3570 N N . VAL A 1 486 ? -9.290 -12.074 -1.785 1.00 76.12 486 VAL A N 1
ATOM 3571 C CA . VAL A 1 486 ? -10.418 -11.497 -2.524 1.00 76.12 486 VAL A CA 1
ATOM 3572 C C . VAL A 1 486 ? -10.145 -10.034 -2.844 1.00 76.12 486 VAL A C 1
ATOM 3574 O O . VAL A 1 486 ? -10.317 -9.630 -3.992 1.00 76.12 486 VAL A O 1
ATOM 3577 N N . VAL A 1 487 ? -9.662 -9.261 -1.866 1.00 72.00 487 VAL A N 1
ATOM 3578 C CA . VAL A 1 487 ? -9.301 -7.849 -2.069 1.00 72.00 487 VAL A CA 1
ATOM 3579 C C . VAL A 1 487 ? -8.234 -7.712 -3.159 1.00 72.00 487 VAL A C 1
ATOM 3581 O O . VAL A 1 487 ? -8.403 -6.923 -4.086 1.00 72.00 487 VAL A O 1
ATOM 3584 N N . ASN A 1 488 ? -7.181 -8.533 -3.125 1.00 70.25 488 ASN A N 1
ATOM 3585 C CA . ASN A 1 488 ? -6.127 -8.516 -4.143 1.00 70.25 488 ASN A CA 1
ATOM 3586 C C . ASN A 1 488 ? -6.645 -8.934 -5.527 1.00 70.25 488 ASN A C 1
ATOM 3588 O O . ASN A 1 488 ? -6.297 -8.306 -6.526 1.00 70.25 488 ASN A O 1
ATOM 3592 N N . ALA A 1 489 ? -7.500 -9.959 -5.606 1.00 71.25 489 ALA A N 1
ATOM 3593 C CA . ALA A 1 489 ? -8.101 -10.389 -6.868 1.00 71.25 489 ALA A CA 1
ATOM 3594 C C . ALA A 1 489 ? -9.009 -9.303 -7.473 1.00 71.25 489 ALA A C 1
ATOM 3596 O O . ALA A 1 489 ? -8.970 -9.053 -8.680 1.00 71.25 489 ALA A O 1
ATOM 3597 N N . GLN A 1 490 ? -9.800 -8.624 -6.639 1.00 74.81 490 GLN A N 1
ATOM 3598 C CA . GLN A 1 490 ? -10.612 -7.484 -7.058 1.00 74.81 490 GLN A CA 1
ATOM 3599 C C . GLN A 1 490 ? -9.726 -6.330 -7.535 1.00 74.81 490 GLN A C 1
ATOM 3601 O O . GLN A 1 490 ? -9.936 -5.838 -8.641 1.00 74.81 490 GLN A O 1
ATOM 3606 N N . ALA A 1 491 ? -8.703 -5.947 -6.767 1.00 69.06 491 ALA A N 1
ATOM 3607 C CA . ALA A 1 491 ? -7.764 -4.894 -7.150 1.00 69.06 491 ALA A CA 1
ATOM 3608 C C . ALA A 1 491 ? -7.097 -5.190 -8.504 1.00 69.06 491 ALA A C 1
ATOM 3610 O O . ALA A 1 491 ? -7.096 -4.334 -9.388 1.00 69.06 491 ALA A O 1
ATOM 3611 N N . ALA A 1 492 ? -6.628 -6.424 -8.717 1.00 66.25 492 ALA A N 1
ATOM 3612 C CA . ALA A 1 492 ? -6.050 -6.858 -9.987 1.00 66.25 492 ALA A CA 1
ATOM 3613 C C . ALA A 1 492 ? -7.051 -6.757 -11.149 1.00 66.25 492 ALA A C 1
ATOM 3615 O O . ALA A 1 492 ? -6.698 -6.280 -12.227 1.00 66.25 492 ALA A O 1
ATOM 3616 N N . LYS A 1 493 ? -8.315 -7.142 -10.934 1.00 71.69 493 LYS A N 1
ATOM 3617 C CA . LYS A 1 493 ? -9.367 -7.043 -11.956 1.00 71.69 493 LYS A CA 1
ATOM 3618 C C . LYS A 1 493 ? -9.661 -5.597 -12.350 1.00 71.69 493 LYS A C 1
ATOM 3620 O O . LYS A 1 493 ? -9.870 -5.323 -13.529 1.00 71.69 493 LYS A O 1
ATOM 3625 N N . ILE A 1 494 ? -9.682 -4.677 -11.387 1.00 68.56 494 ILE A N 1
ATOM 3626 C CA . ILE A 1 494 ? -9.892 -3.253 -11.676 1.00 68.56 494 ILE A CA 1
ATOM 3627 C C . ILE A 1 494 ? -8.639 -2.685 -12.370 1.00 68.56 494 ILE A C 1
ATOM 3629 O O . ILE A 1 494 ? -8.766 -1.847 -13.260 1.00 68.56 494 ILE A O 1
ATOM 3633 N N . ALA A 1 495 ? -7.438 -3.164 -12.015 1.00 60.06 495 ALA A N 1
ATOM 3634 C CA . ALA A 1 495 ? -6.177 -2.681 -12.578 1.00 60.06 495 ALA A CA 1
ATOM 3635 C C . ALA A 1 495 ? -5.861 -3.212 -13.982 1.00 60.06 495 ALA A C 1
ATOM 3637 O O . ALA A 1 495 ? -5.146 -2.550 -14.738 1.00 60.06 495 ALA A O 1
ATOM 3638 N N . ALA A 1 496 ? -6.405 -4.373 -14.351 1.00 64.38 496 ALA A N 1
ATOM 3639 C CA . ALA A 1 496 ? -6.085 -5.060 -15.599 1.00 64.38 496 ALA A CA 1
ATOM 3640 C C . ALA A 1 496 ? -6.209 -4.177 -16.862 1.00 64.38 496 ALA A C 1
ATOM 3642 O O . ALA A 1 496 ? -5.245 -4.147 -17.627 1.00 64.38 496 ALA A O 1
ATOM 3643 N N . PRO A 1 497 ? -7.285 -3.387 -17.076 1.00 70.50 497 PRO A N 1
ATOM 3644 C CA . PRO A 1 497 ? -7.401 -2.546 -18.272 1.00 70.50 497 PRO A CA 1
ATOM 3645 C C . PRO A 1 497 ? -6.320 -1.459 -18.358 1.00 70.50 497 PRO A C 1
ATOM 3647 O O . PRO A 1 497 ? -5.825 -1.151 -19.441 1.00 70.50 497 PRO A O 1
ATOM 3650 N N . ALA A 1 498 ? -5.926 -0.883 -17.218 1.00 61.28 498 ALA A N 1
ATOM 3651 C CA . ALA A 1 498 ? -4.876 0.132 -17.174 1.00 61.28 498 ALA A CA 1
ATOM 3652 C C . ALA A 1 498 ? -3.498 -0.482 -17.468 1.00 61.28 498 ALA A C 1
ATOM 3654 O O . ALA A 1 498 ? -2.726 0.077 -18.248 1.00 61.28 498 ALA A O 1
ATOM 3655 N N . ILE A 1 499 ? -3.212 -1.657 -16.899 1.00 57.53 499 ILE A N 1
ATOM 3656 C CA . ILE A 1 499 ? -1.979 -2.413 -17.168 1.00 57.53 499 ILE A CA 1
ATOM 3657 C C . ILE A 1 499 ? -1.900 -2.795 -18.652 1.00 57.53 499 ILE A C 1
ATOM 3659 O O . ILE A 1 499 ? -0.862 -2.611 -19.289 1.00 57.53 499 ILE A O 1
ATOM 3663 N N . GLU A 1 500 ? -3.003 -3.267 -19.234 1.00 67.31 500 GLU A N 1
ATOM 3664 C CA . GLU A 1 500 ? -3.072 -3.606 -20.655 1.00 67.31 500 GLU A CA 1
ATOM 3665 C C . GLU A 1 500 ? -2.802 -2.388 -21.548 1.00 67.31 500 GLU A C 1
ATOM 3667 O O . GLU A 1 500 ? -2.022 -2.477 -22.503 1.00 67.31 500 GLU A O 1
ATOM 3672 N N . GLN A 1 501 ? -3.371 -1.229 -21.206 1.00 64.94 501 GLN A N 1
ATOM 3673 C CA . GLN A 1 501 ? -3.112 0.021 -21.915 1.00 64.94 501 GLN A CA 1
ATOM 3674 C C . GLN A 1 501 ? -1.632 0.427 -21.840 1.00 64.94 501 GLN A C 1
ATOM 3676 O O . GLN A 1 501 ? -1.057 0.830 -22.854 1.00 64.94 501 GLN A O 1
ATOM 3681 N N . ILE A 1 502 ? -0.992 0.286 -20.676 1.00 55.09 502 ILE A N 1
ATOM 3682 C CA . ILE A 1 502 ? 0.444 0.557 -20.504 1.00 55.09 502 ILE A CA 1
ATOM 3683 C C . ILE A 1 502 ? 1.272 -0.383 -21.384 1.00 55.09 502 ILE A C 1
ATOM 3685 O O . ILE A 1 502 ? 2.162 0.077 -22.100 1.00 55.09 502 ILE A O 1
ATOM 3689 N N . HIS A 1 503 ? 0.952 -1.679 -21.406 1.00 63.97 503 HIS A N 1
ATOM 3690 C CA . HIS A 1 503 ? 1.628 -2.636 -22.282 1.00 63.97 503 HIS A CA 1
ATOM 3691 C C . HIS A 1 503 ? 1.440 -2.293 -23.765 1.00 63.97 503 HIS A C 1
ATOM 3693 O O . HIS A 1 503 ? 2.391 -2.390 -24.540 1.00 63.97 503 HIS A O 1
ATOM 3699 N N . ALA A 1 504 ? 0.245 -1.864 -24.175 1.00 71.56 504 ALA A N 1
ATOM 3700 C CA . ALA A 1 504 ? -0.011 -1.437 -25.548 1.00 71.56 504 ALA A CA 1
ATOM 3701 C C . ALA A 1 504 ? 0.823 -0.204 -25.934 1.00 71.56 504 ALA A C 1
ATOM 3703 O O . ALA A 1 504 ? 1.416 -0.181 -27.014 1.00 71.56 504 ALA A O 1
ATOM 3704 N N . ILE A 1 505 ? 0.930 0.786 -25.041 1.00 65.81 505 ILE A N 1
ATOM 3705 C CA . ILE A 1 505 ? 1.787 1.965 -25.233 1.00 65.81 505 ILE A CA 1
ATOM 3706 C C . ILE A 1 505 ? 3.261 1.555 -25.305 1.00 65.81 505 ILE A C 1
ATOM 3708 O O . ILE A 1 505 ? 3.970 2.009 -26.199 1.00 65.81 505 ILE A O 1
ATOM 3712 N N . GLY A 1 506 ? 3.713 0.663 -24.419 1.00 57.75 506 GLY A N 1
ATOM 3713 C CA . GLY A 1 506 ? 5.081 0.144 -24.421 1.00 57.75 506 GLY A CA 1
ATOM 3714 C C . GLY A 1 506 ? 5.434 -0.572 -25.726 1.00 57.75 506 GLY A C 1
ATOM 3715 O O . GLY A 1 506 ? 6.479 -0.298 -26.311 1.00 57.75 506 GLY A O 1
ATOM 3716 N N . ARG A 1 507 ? 4.531 -1.417 -26.245 1.00 78.75 507 ARG A N 1
ATOM 3717 C CA . ARG A 1 507 ? 4.699 -2.060 -27.561 1.00 78.75 507 ARG A CA 1
ATOM 3718 C C . ARG A 1 507 ? 4.781 -1.034 -28.689 1.00 78.75 507 ARG A C 1
ATOM 3720 O O . ARG A 1 507 ? 5.644 -1.155 -29.552 1.00 78.75 507 ARG A O 1
ATOM 3727 N N . ALA A 1 508 ? 3.917 -0.018 -28.679 1.00 73.38 508 ALA A N 1
ATOM 3728 C CA . ALA A 1 508 ? 3.945 1.043 -29.683 1.00 73.38 508 ALA A CA 1
ATOM 3729 C C . ALA A 1 508 ? 5.266 1.829 -29.654 1.00 73.38 508 ALA A C 1
ATOM 3731 O O . ALA A 1 508 ? 5.880 2.018 -30.702 1.00 73.38 508 ALA A O 1
ATOM 3732 N N . ALA A 1 509 ? 5.736 2.210 -28.465 1.00 65.75 509 ALA A N 1
ATOM 3733 C CA . ALA A 1 509 ? 7.001 2.918 -28.291 1.00 65.75 509 ALA A CA 1
ATOM 3734 C C . ALA A 1 509 ? 8.204 2.069 -28.735 1.00 65.75 509 ALA A C 1
ATOM 3736 O O . ALA A 1 509 ? 9.090 2.572 -29.422 1.00 65.75 509 ALA A O 1
ATOM 3737 N N . ALA A 1 510 ? 8.214 0.772 -28.411 1.00 71.38 510 ALA A N 1
ATOM 3738 C CA . ALA A 1 510 ? 9.261 -0.147 -28.854 1.00 71.38 510 ALA A CA 1
ATOM 3739 C C . ALA A 1 510 ? 9.302 -0.283 -30.387 1.00 71.38 510 ALA A C 1
ATOM 3741 O O . ALA A 1 510 ? 10.380 -0.241 -30.976 1.00 71.38 510 ALA A O 1
ATOM 3742 N N . MET A 1 511 ? 8.140 -0.377 -31.046 1.00 74.69 511 MET A N 1
ATOM 3743 C CA . MET A 1 511 ? 8.065 -0.397 -32.514 1.00 74.69 511 MET A CA 1
ATOM 3744 C C . MET A 1 511 ? 8.564 0.914 -33.135 1.00 74.69 511 MET A C 1
ATOM 3746 O O . MET A 1 511 ? 9.297 0.880 -34.120 1.00 74.69 511 MET A O 1
ATOM 3750 N N . GLN A 1 512 ? 8.207 2.066 -32.558 1.00 74.75 512 GLN A N 1
ATOM 3751 C CA . GLN A 1 512 ? 8.705 3.365 -33.023 1.00 74.75 512 GLN A CA 1
ATOM 3752 C C . GLN A 1 512 ? 10.229 3.472 -32.878 1.00 74.75 512 GLN A C 1
ATOM 3754 O O . GLN A 1 512 ? 10.898 3.923 -33.806 1.00 74.75 512 GLN A O 1
ATOM 3759 N N . ALA A 1 513 ? 10.783 3.023 -31.748 1.00 69.12 513 ALA A N 1
ATOM 3760 C CA . ALA A 1 513 ? 12.224 3.020 -31.518 1.00 69.12 513 ALA A CA 1
ATOM 3761 C C . ALA A 1 513 ? 12.955 2.117 -32.524 1.00 69.12 513 ALA A C 1
ATOM 3763 O O . ALA A 1 513 ? 13.925 2.557 -33.139 1.00 69.12 513 ALA A O 1
ATOM 3764 N N . ALA A 1 514 ? 12.459 0.896 -32.752 1.00 74.69 514 ALA A N 1
ATOM 3765 C CA . ALA A 1 514 ? 13.027 -0.023 -33.739 1.00 74.69 514 ALA A CA 1
ATOM 3766 C C . ALA A 1 514 ? 13.021 0.579 -35.154 1.00 74.69 514 ALA A C 1
ATOM 3768 O O . ALA A 1 514 ? 14.053 0.587 -35.820 1.00 74.69 514 ALA A O 1
ATOM 3769 N N . ALA A 1 515 ? 11.900 1.176 -35.574 1.00 75.69 515 ALA A N 1
ATOM 3770 C CA . ALA A 1 515 ? 11.801 1.841 -36.872 1.00 75.69 515 ALA A CA 1
ATOM 3771 C C . ALA A 1 515 ? 12.765 3.037 -36.998 1.00 75.69 515 ALA A C 1
ATOM 3773 O O . ALA A 1 515 ? 13.306 3.294 -38.072 1.00 75.69 515 ALA A O 1
ATOM 3774 N N . ALA A 1 516 ? 13.005 3.777 -35.912 1.00 73.06 516 ALA A N 1
ATOM 3775 C CA . ALA A 1 516 ? 13.975 4.867 -35.907 1.00 73.06 516 ALA A CA 1
ATOM 3776 C C . ALA A 1 516 ? 15.422 4.357 -36.014 1.00 73.06 516 ALA A C 1
ATOM 3778 O O . ALA A 1 516 ? 16.220 4.951 -36.736 1.00 73.06 516 ALA A O 1
ATOM 3779 N N . HIS A 1 517 ? 15.774 3.266 -35.325 1.00 75.81 517 HIS A N 1
ATOM 3780 C CA . HIS A 1 517 ? 17.086 2.625 -35.476 1.00 75.81 517 HIS A CA 1
ATOM 3781 C C . HIS A 1 517 ? 17.301 2.124 -36.905 1.00 75.81 517 HIS A C 1
ATOM 3783 O O . HIS A 1 517 ? 18.321 2.436 -37.507 1.00 75.81 517 HIS A O 1
ATOM 3789 N N . GLU A 1 518 ? 16.294 1.476 -37.487 1.00 72.75 518 GLU A N 1
ATOM 3790 C CA . GLU A 1 518 ? 16.345 1.002 -38.867 1.00 72.75 518 GLU A CA 1
ATOM 3791 C C . GLU A 1 518 ? 16.590 2.133 -39.877 1.00 72.75 518 GLU A C 1
ATOM 3793 O O . GLU A 1 518 ? 17.412 1.984 -40.782 1.00 72.75 518 GLU A O 1
ATOM 3798 N N . ARG A 1 519 ? 15.922 3.282 -39.716 1.00 73.38 519 ARG A N 1
ATOM 3799 C CA . ARG A 1 519 ? 16.163 4.452 -40.575 1.00 73.38 519 ARG A CA 1
ATOM 3800 C C . ARG A 1 519 ? 17.590 4.983 -40.450 1.00 73.38 519 ARG A C 1
ATOM 3802 O O . ARG A 1 519 ? 18.187 5.312 -41.471 1.00 73.38 519 ARG A O 1
ATOM 3809 N N . ASN A 1 520 ? 18.137 5.032 -39.234 1.00 72.06 520 ASN A N 1
ATOM 3810 C CA . ASN A 1 520 ? 19.523 5.459 -39.023 1.00 72.06 520 ASN A CA 1
ATOM 3811 C C . ASN A 1 520 ? 20.511 4.490 -39.683 1.00 72.06 520 ASN A C 1
ATOM 3813 O O . ASN A 1 520 ? 21.446 4.939 -40.333 1.00 72.06 520 ASN A O 1
ATOM 3817 N N . ASP A 1 521 ? 20.280 3.178 -39.594 1.00 75.81 521 ASP A N 1
ATOM 3818 C CA . ASP A 1 521 ? 21.144 2.183 -40.240 1.00 75.81 521 ASP A CA 1
ATOM 3819 C C . ASP A 1 521 ? 21.123 2.316 -41.771 1.00 75.81 521 ASP A C 1
ATOM 3821 O O . ASP A 1 521 ? 22.173 2.266 -42.416 1.00 75.81 521 ASP A O 1
ATOM 3825 N N . ILE A 1 522 ? 19.942 2.540 -42.362 1.00 73.38 522 ILE A N 1
ATOM 3826 C CA . ILE A 1 522 ? 19.803 2.793 -43.804 1.00 73.38 522 ILE A CA 1
ATOM 3827 C C . ILE A 1 522 ? 20.547 4.077 -44.189 1.00 73.38 522 ILE A C 1
ATOM 3829 O O . ILE A 1 522 ? 21.354 4.059 -45.122 1.00 73.38 522 ILE A O 1
ATOM 3833 N N . GLN A 1 523 ? 20.336 5.173 -43.456 1.00 74.31 523 GLN A N 1
ATOM 3834 C CA . GLN A 1 523 ? 21.016 6.442 -43.713 1.00 74.31 523 GLN A CA 1
ATOM 3835 C C . GLN A 1 523 ? 22.538 6.288 -43.610 1.00 74.31 523 GLN A C 1
ATOM 3837 O O . GLN A 1 523 ? 23.250 6.669 -44.540 1.00 74.31 523 GLN A O 1
ATOM 3842 N N . ASN A 1 524 ? 23.036 5.654 -42.550 1.00 76.50 524 ASN A N 1
ATOM 3843 C CA . ASN A 1 524 ? 24.461 5.404 -42.354 1.00 76.50 524 ASN A CA 1
ATOM 3844 C C . ASN A 1 524 ? 25.041 4.560 -43.494 1.00 76.50 524 ASN A C 1
ATOM 3846 O O . ASN A 1 524 ? 26.081 4.914 -44.041 1.00 76.50 524 ASN A O 1
ATOM 3850 N N . SER A 1 525 ? 24.342 3.506 -43.934 1.00 76.75 525 SER A N 1
ATOM 3851 C CA . SER A 1 525 ? 24.792 2.692 -45.071 1.00 76.75 525 SER A CA 1
ATOM 3852 C C . SER A 1 525 ? 24.926 3.503 -46.366 1.00 76.75 525 SER A C 1
ATOM 3854 O O . SER A 1 525 ? 25.907 3.337 -47.090 1.00 76.75 525 SER A O 1
ATOM 3856 N N . SER A 1 526 ? 24.007 4.443 -46.621 1.00 77.81 526 SER A N 1
ATOM 3857 C CA . SER A 1 526 ? 24.074 5.324 -47.795 1.00 77.81 526 SER A CA 1
ATOM 3858 C C . SER A 1 526 ? 25.228 6.331 -47.716 1.00 77.81 526 SER A C 1
ATOM 3860 O O . SER A 1 526 ? 25.862 6.627 -48.729 1.00 77.81 526 SER A O 1
ATOM 3862 N N . VAL A 1 527 ? 25.552 6.821 -46.512 1.00 79.75 527 VAL A N 1
ATOM 3863 C CA . VAL A 1 527 ? 26.702 7.706 -46.280 1.00 79.75 527 VAL A CA 1
ATOM 3864 C C . VAL A 1 527 ? 28.006 6.946 -46.495 1.00 79.75 527 VAL A C 1
ATOM 3866 O O . VAL A 1 527 ? 28.861 7.430 -47.233 1.00 79.75 527 VAL A O 1
ATOM 3869 N N . TYR A 1 528 ? 28.136 5.735 -45.941 1.00 80.56 528 TYR A N 1
ATOM 3870 C CA . TYR A 1 528 ? 29.324 4.904 -46.145 1.00 80.56 528 TYR A CA 1
ATOM 3871 C C . TYR A 1 528 ? 29.532 4.546 -47.618 1.00 80.56 528 TYR A C 1
ATOM 3873 O O . TYR A 1 528 ? 30.650 4.661 -48.107 1.00 80.56 528 TYR A O 1
ATOM 3881 N N . GLN A 1 529 ? 28.470 4.197 -48.351 1.00 83.81 529 GLN A N 1
ATOM 3882 C CA . GLN A 1 529 ? 28.554 3.970 -49.800 1.00 83.81 529 GLN A CA 1
ATOM 3883 C C . GLN A 1 529 ? 28.972 5.232 -50.561 1.00 83.81 529 GLN A C 1
ATOM 3885 O O . GLN A 1 529 ? 29.733 5.157 -51.523 1.00 83.81 529 GLN A O 1
ATOM 3890 N N . ARG A 1 530 ? 28.486 6.410 -50.153 1.00 86.38 530 ARG A N 1
ATOM 3891 C CA . ARG A 1 530 ? 28.885 7.676 -50.773 1.00 86.38 530 ARG A CA 1
ATOM 3892 C C . ARG A 1 530 ? 30.360 7.987 -50.528 1.00 86.38 530 ARG A C 1
ATOM 3894 O O . ARG A 1 530 ? 31.020 8.408 -51.470 1.00 86.38 530 ARG A O 1
ATOM 3901 N N . TRP A 1 531 ? 30.852 7.815 -49.303 1.00 85.12 531 TRP A N 1
ATOM 3902 C CA . TRP A 1 531 ? 32.267 8.019 -48.979 1.00 85.12 531 TRP A CA 1
ATOM 3903 C C . TRP A 1 531 ? 33.150 7.044 -49.743 1.00 85.12 531 TRP A C 1
ATOM 3905 O O . TRP A 1 531 ? 34.069 7.479 -50.417 1.00 85.12 531 TRP A O 1
ATOM 3915 N N . ASP A 1 532 ? 32.778 5.767 -49.774 1.00 89.25 532 ASP A N 1
ATOM 3916 C CA . ASP A 1 532 ? 33.501 4.752 -50.538 1.00 89.25 532 ASP A CA 1
ATOM 3917 C C . ASP A 1 532 ? 33.593 5.099 -52.036 1.00 89.25 532 ASP A C 1
ATOM 3919 O O . ASP A 1 532 ? 34.662 5.044 -52.634 1.00 89.25 532 ASP A O 1
ATOM 3923 N N . ASN A 1 533 ? 32.494 5.569 -52.636 1.00 87.94 533 ASN A N 1
ATOM 3924 C CA . ASN A 1 533 ? 32.492 6.042 -54.023 1.00 87.94 533 ASN A CA 1
ATOM 3925 C C . ASN A 1 533 ? 33.342 7.306 -54.244 1.00 87.94 533 ASN A C 1
ATOM 3927 O O . ASN A 1 533 ? 33.874 7.495 -55.339 1.00 87.94 533 ASN A O 1
ATOM 3931 N N . LEU A 1 534 ? 33.426 8.200 -53.253 1.00 87.62 534 LEU A N 1
ATOM 3932 C CA . LEU A 1 534 ? 34.276 9.392 -53.326 1.00 87.62 534 LEU A CA 1
ATOM 3933 C C . LEU A 1 534 ? 35.755 9.018 -53.227 1.00 87.62 534 LEU A C 1
ATOM 3935 O O . LEU A 1 534 ? 36.548 9.559 -53.995 1.00 87.62 534 LEU A O 1
ATOM 3939 N N . ASP A 1 535 ? 36.104 8.080 -52.348 1.00 89.38 535 ASP A N 1
ATOM 3940 C CA . ASP A 1 535 ? 37.473 7.590 -52.182 1.00 89.38 535 ASP A CA 1
ATOM 3941 C C . ASP A 1 535 ? 37.951 6.914 -53.480 1.00 89.38 535 ASP A C 1
ATOM 3943 O O . ASP A 1 535 ? 38.976 7.306 -54.033 1.00 89.38 535 ASP A O 1
ATOM 3947 N N . LYS A 1 536 ? 37.136 6.020 -54.067 1.00 89.12 536 LYS A N 1
ATOM 3948 C CA . LYS A 1 536 ? 37.410 5.384 -55.374 1.00 89.12 536 LYS A CA 1
ATOM 3949 C C . LYS A 1 536 ? 37.679 6.393 -56.492 1.00 89.12 536 LYS A C 1
ATOM 3951 O O . LYS A 1 536 ? 38.633 6.251 -57.251 1.00 89.12 536 LYS A O 1
ATOM 3956 N N . ARG A 1 537 ? 36.832 7.425 -56.607 1.00 88.81 537 ARG A N 1
ATOM 3957 C CA . ARG A 1 537 ? 36.990 8.479 -57.628 1.00 88.81 537 ARG A CA 1
ATOM 3958 C C . ARG A 1 537 ? 38.213 9.353 -57.377 1.00 88.81 537 ARG A C 1
ATOM 3960 O O . ARG A 1 537 ? 38.849 9.783 -58.334 1.00 88.81 537 ARG A O 1
ATOM 3967 N N . SER A 1 538 ? 38.520 9.632 -56.112 1.00 88.88 538 SER A N 1
ATOM 3968 C CA . SER A 1 538 ? 39.706 10.406 -55.739 1.00 88.88 538 SER A CA 1
ATOM 3969 C C . SER A 1 538 ? 40.976 9.638 -56.102 1.00 88.88 538 SER A C 1
ATOM 3971 O O . SER A 1 538 ? 41.859 10.215 -56.729 1.00 88.88 538 SER A O 1
ATOM 3973 N N . GLN A 1 539 ? 41.010 8.331 -55.827 1.00 91.75 539 GLN A N 1
ATOM 3974 C CA . GLN A 1 539 ? 42.118 7.460 -56.213 1.00 91.75 539 GLN A CA 1
ATOM 3975 C C . GLN A 1 539 ? 42.286 7.355 -57.733 1.00 91.75 539 GLN A C 1
ATOM 3977 O O . GLN A 1 539 ? 43.400 7.419 -58.240 1.00 91.75 539 GLN A O 1
ATOM 3982 N N . GLU A 1 540 ? 41.202 7.202 -58.497 1.00 89.94 540 GLU A N 1
ATOM 3983 C CA . GLU A 1 540 ? 41.284 7.168 -59.966 1.00 89.94 540 GLU A CA 1
ATOM 3984 C C . GLU A 1 540 ? 41.815 8.482 -60.542 1.00 89.94 540 GLU A C 1
ATOM 3986 O O . GLU A 1 540 ? 42.630 8.468 -61.463 1.00 89.94 540 GLU A O 1
ATOM 3991 N N . PHE A 1 541 ? 41.409 9.615 -59.968 1.00 91.00 541 PHE A N 1
ATOM 3992 C CA . PHE A 1 541 ? 41.936 10.916 -60.358 1.00 91.00 541 PHE A CA 1
ATOM 3993 C C . PHE A 1 541 ? 43.426 11.067 -60.019 1.00 91.00 541 PHE A C 1
ATOM 3995 O O . PHE A 1 541 ? 44.183 11.579 -60.843 1.00 91.00 541 PHE A O 1
ATOM 4002 N N . GLU A 1 542 ? 43.862 10.591 -58.850 1.00 89.06 542 GLU A N 1
ATOM 4003 C CA . GLU A 1 542 ? 45.278 10.552 -58.467 1.00 89.06 542 GLU A CA 1
ATOM 4004 C C . GLU A 1 542 ? 46.094 9.665 -59.417 1.00 89.06 542 GLU A C 1
ATOM 4006 O O . GLU A 1 542 ? 47.097 10.119 -59.969 1.00 89.06 542 GLU A O 1
ATOM 4011 N N . ASN A 1 543 ? 45.625 8.446 -59.697 1.00 89.75 543 ASN A N 1
ATOM 4012 C CA . ASN A 1 543 ? 46.265 7.530 -60.642 1.00 89.75 543 ASN A CA 1
ATOM 4013 C C . ASN A 1 543 ? 46.393 8.169 -62.033 1.00 89.75 543 ASN A C 1
ATOM 4015 O O . ASN A 1 543 ? 47.465 8.131 -62.635 1.00 89.75 543 ASN A O 1
ATOM 4019 N N . TYR A 1 544 ? 45.344 8.841 -62.515 1.00 86.00 544 TYR A N 1
ATOM 4020 C CA . TYR A 1 544 ? 45.384 9.570 -63.782 1.00 86.00 544 TYR A CA 1
ATOM 4021 C C . TYR A 1 544 ? 46.447 10.682 -63.790 1.00 86.00 544 TYR A C 1
ATOM 4023 O O . TYR A 1 544 ? 47.178 10.824 -64.770 1.00 86.00 544 TYR A O 1
ATOM 4031 N N . GLN A 1 545 ? 46.562 11.460 -62.708 1.00 89.31 545 GLN A N 1
ATOM 4032 C CA . GLN A 1 545 ? 47.559 12.532 -62.598 1.00 89.31 545 GLN A CA 1
ATOM 4033 C C . GLN A 1 545 ? 48.994 12.009 -62.519 1.00 89.31 545 GLN A C 1
ATOM 4035 O O . GLN A 1 545 ? 49.899 12.621 -63.088 1.00 89.31 545 GLN A O 1
ATOM 4040 N N . LEU A 1 546 ? 49.201 10.902 -61.806 1.00 90.88 546 LEU A N 1
ATOM 4041 C CA . LEU A 1 546 ? 50.516 10.306 -61.590 1.00 90.88 546 LEU A CA 1
ATOM 4042 C C . LEU A 1 546 ? 50.946 9.367 -62.726 1.00 90.88 546 LEU A C 1
ATOM 4044 O O . LEU A 1 546 ? 52.106 8.974 -62.771 1.00 90.88 546 LEU A O 1
ATOM 4048 N N . GLY A 1 547 ? 50.054 9.042 -63.664 1.00 90.44 547 GLY A N 1
ATOM 4049 C CA . GLY A 1 547 ? 50.356 8.143 -64.778 1.00 90.44 547 GLY A CA 1
ATOM 4050 C C . GLY A 1 547 ? 50.332 6.662 -64.392 1.00 90.44 547 GLY A C 1
ATOM 4051 O O . GLY A 1 547 ? 51.116 5.879 -64.930 1.00 90.44 547 GLY A O 1
ATOM 4052 N N . PHE A 1 548 ? 49.441 6.287 -63.472 1.00 94.00 548 PHE A N 1
ATOM 4053 C CA . PHE A 1 548 ? 49.185 4.912 -63.056 1.00 94.00 548 PHE A CA 1
ATOM 4054 C C . PHE A 1 548 ? 47.869 4.366 -63.620 1.00 94.00 548 PHE A C 1
ATOM 4056 O O . PHE A 1 548 ? 46.893 5.096 -63.801 1.00 94.00 548 PHE A O 1
ATOM 4063 N N . SER A 1 549 ? 47.828 3.050 -63.815 1.00 93.88 549 SER A N 1
ATOM 4064 C CA . SER A 1 549 ? 46.638 2.276 -64.166 1.00 93.88 549 SER A CA 1
ATOM 4065 C C . SER A 1 549 ? 46.495 1.085 -63.223 1.00 93.88 549 SER A C 1
ATOM 4067 O O . SER A 1 549 ? 47.486 0.440 -62.877 1.00 93.88 549 SER A O 1
ATOM 4069 N N . VAL A 1 550 ? 45.257 0.776 -62.829 1.00 95.88 550 VAL A N 1
ATOM 4070 C CA . VAL A 1 550 ? 44.936 -0.452 -62.090 1.00 95.88 550 VAL A CA 1
ATOM 4071 C C . VAL A 1 550 ? 44.559 -1.534 -63.093 1.00 95.88 550 VAL A C 1
ATOM 4073 O O . VAL A 1 550 ? 43.722 -1.303 -63.969 1.00 95.88 550 VAL A O 1
ATOM 4076 N N . ILE A 1 551 ? 45.168 -2.710 -62.965 1.00 95.12 551 ILE A N 1
ATOM 4077 C CA . ILE A 1 551 ? 44.827 -3.899 -63.752 1.00 95.12 551 ILE A CA 1
ATOM 4078 C C . ILE A 1 551 ? 44.439 -5.059 -62.831 1.00 95.12 551 ILE A C 1
ATOM 4080 O O . ILE A 1 551 ? 44.951 -5.168 -61.715 1.00 95.12 551 ILE A O 1
ATOM 4084 N N . SER A 1 552 ? 43.541 -5.920 -63.302 1.00 94.75 552 SER A N 1
ATOM 4085 C CA . SER A 1 552 ? 43.127 -7.156 -62.636 1.00 94.75 552 SER A CA 1
ATOM 4086 C C . SER A 1 552 ? 43.747 -8.361 -63.340 1.00 94.75 552 SER A C 1
ATOM 4088 O O . SER A 1 552 ? 43.716 -8.440 -64.566 1.00 94.75 552 SER A O 1
ATOM 4090 N N . ASP A 1 553 ? 44.309 -9.294 -62.570 1.00 94.56 553 ASP A N 1
ATOM 4091 C CA . ASP A 1 553 ? 44.686 -10.638 -63.012 1.00 94.56 553 ASP A CA 1
ATOM 4092 C C . ASP A 1 553 ? 43.461 -11.554 -62.888 1.00 94.56 553 ASP A C 1
ATOM 4094 O O . ASP A 1 553 ? 43.062 -11.948 -61.786 1.00 94.56 553 ASP A O 1
ATOM 4098 N N . THR A 1 554 ? 42.865 -11.893 -64.027 1.00 88.62 554 THR A N 1
ATOM 4099 C CA . THR A 1 554 ? 41.639 -12.700 -64.105 1.00 88.62 554 THR A CA 1
ATOM 4100 C C . THR A 1 554 ? 41.839 -14.155 -63.666 1.00 88.62 554 THR A C 1
ATOM 4102 O O . THR A 1 554 ? 40.874 -14.797 -63.250 1.00 88.62 554 THR A O 1
ATOM 4105 N N . GLU A 1 555 ? 43.073 -14.675 -63.675 1.00 89.25 555 GLU A N 1
ATOM 4106 C CA . GLU A 1 555 ? 43.388 -16.031 -63.204 1.00 89.25 555 GLU A CA 1
ATOM 4107 C C . GLU A 1 555 ? 43.567 -16.077 -61.682 1.00 89.25 555 GLU A C 1
ATOM 4109 O O . GLU A 1 555 ? 43.140 -17.029 -61.028 1.00 89.25 555 GLU A O 1
ATOM 4114 N N . HIS A 1 556 ? 44.185 -15.041 -61.105 1.00 86.62 556 HIS A N 1
ATOM 4115 C CA . HIS A 1 556 ? 44.534 -15.000 -59.679 1.00 86.62 556 HIS A CA 1
ATOM 4116 C C . HIS A 1 556 ? 43.576 -14.152 -58.838 1.00 86.62 556 HIS A C 1
ATOM 4118 O O . HIS A 1 556 ? 43.707 -14.127 -57.615 1.00 86.62 556 HIS A O 1
ATOM 4124 N N . THR A 1 557 ? 42.595 -13.493 -59.469 1.00 86.44 557 THR A N 1
ATOM 4125 C CA . THR A 1 557 ? 41.626 -12.605 -58.806 1.00 86.44 557 THR A CA 1
ATOM 4126 C C . THR A 1 557 ? 42.347 -11.562 -57.944 1.00 86.44 557 THR A C 1
ATOM 4128 O O . THR A 1 557 ? 42.059 -11.399 -56.759 1.00 86.44 557 THR A O 1
ATOM 4131 N N . ALA A 1 558 ? 43.352 -10.905 -58.527 1.00 91.19 558 ALA A N 1
ATOM 4132 C CA . ALA A 1 558 ? 44.213 -9.945 -57.844 1.00 91.19 558 ALA A CA 1
ATOM 4133 C C . ALA A 1 558 ? 44.269 -8.633 -58.621 1.00 91.19 558 ALA A C 1
ATOM 4135 O O . ALA A 1 558 ? 44.320 -8.649 -59.846 1.00 91.19 558 ALA A O 1
ATOM 4136 N N . HIS A 1 559 ? 44.287 -7.507 -57.914 1.00 95.19 559 HIS A N 1
ATOM 4137 C CA . HIS A 1 559 ? 44.487 -6.192 -58.515 1.00 95.19 559 HIS A CA 1
ATOM 4138 C C . HIS A 1 559 ? 45.906 -5.689 -58.252 1.00 95.19 559 HIS A C 1
ATOM 4140 O O . HIS A 1 559 ? 46.528 -6.040 -57.244 1.00 95.19 559 HIS A O 1
ATOM 4146 N N . GLY A 1 560 ? 46.410 -4.850 -59.152 1.00 92.75 560 GLY A N 1
ATOM 4147 C CA . GLY A 1 560 ? 47.656 -4.129 -58.946 1.00 92.75 560 GLY A CA 1
ATOM 4148 C C . GLY A 1 560 ? 47.685 -2.802 -59.692 1.00 92.75 560 GLY A C 1
ATOM 4149 O O . GLY A 1 560 ? 47.160 -2.683 -60.800 1.00 92.75 560 GLY A O 1
ATOM 4150 N N . THR A 1 561 ? 48.333 -1.816 -59.076 1.00 95.06 561 THR A N 1
ATOM 4151 C CA . THR A 1 561 ? 48.554 -0.480 -59.639 1.00 95.06 561 THR A CA 1
ATOM 4152 C C . THR A 1 561 ? 49.952 -0.411 -60.249 1.00 95.06 561 THR A C 1
ATOM 4154 O O . THR A 1 561 ? 50.944 -0.612 -59.548 1.00 95.06 561 THR A O 1
ATOM 4157 N N . PHE A 1 562 ? 50.039 -0.116 -61.545 1.00 92.56 562 PHE A N 1
ATOM 4158 C CA . PHE A 1 562 ? 51.293 -0.059 -62.303 1.00 92.56 562 PHE A CA 1
ATOM 4159 C C . PHE A 1 562 ? 51.393 1.245 -63.090 1.00 92.56 562 PHE A C 1
ATOM 4161 O O . PHE A 1 562 ? 50.379 1.896 -63.348 1.00 92.56 562 PHE A O 1
ATOM 4168 N N . TRP A 1 563 ? 52.605 1.634 -63.495 1.00 92.81 563 TRP A N 1
ATOM 4169 C CA . TRP A 1 563 ? 52.783 2.734 -64.448 1.00 92.81 563 TRP A CA 1
ATOM 4170 C C . TRP A 1 563 ? 52.032 2.423 -65.744 1.00 92.81 563 TRP A C 1
ATOM 4172 O O . TRP A 1 563 ? 51.973 1.268 -66.163 1.00 92.81 563 TRP A O 1
ATOM 4182 N N . ASN A 1 564 ? 51.467 3.441 -66.394 1.00 92.62 564 ASN A N 1
ATOM 4183 C CA . ASN A 1 564 ? 50.631 3.260 -67.585 1.00 92.62 564 ASN A CA 1
ATOM 4184 C C . ASN A 1 564 ? 51.322 2.450 -68.692 1.00 92.62 564 ASN A C 1
ATOM 4186 O O . ASN A 1 564 ? 50.668 1.639 -69.339 1.00 92.62 564 ASN A O 1
ATOM 4190 N N . GLU A 1 565 ? 52.629 2.643 -68.887 1.00 92.12 565 GLU A N 1
ATOM 4191 C CA . GLU A 1 565 ? 53.418 1.906 -69.883 1.00 92.12 565 GLU A CA 1
ATOM 4192 C C . GLU A 1 565 ? 53.539 0.413 -69.534 1.00 92.12 565 GLU A C 1
ATOM 4194 O O . GLU A 1 565 ? 53.342 -0.436 -70.402 1.00 92.12 565 GLU A O 1
ATOM 4199 N N . ASP A 1 566 ? 53.781 0.088 -68.260 1.00 95.50 566 ASP A N 1
ATOM 4200 C CA . ASP A 1 566 ? 53.876 -1.295 -67.776 1.00 95.50 566 ASP A CA 1
ATOM 4201 C C . ASP A 1 566 ? 52.508 -1.992 -67.811 1.00 95.50 566 ASP A C 1
ATOM 4203 O O . ASP A 1 566 ? 52.398 -3.139 -68.248 1.00 95.50 566 ASP A O 1
ATOM 4207 N N . ALA A 1 567 ? 51.447 -1.289 -67.399 1.00 93.38 567 ALA A N 1
ATOM 4208 C CA . ALA A 1 567 ? 50.077 -1.789 -67.456 1.00 93.38 567 ALA A CA 1
ATOM 4209 C C . ALA A 1 567 ? 49.642 -2.081 -68.903 1.00 93.38 567 ALA A C 1
ATOM 4211 O O . ALA A 1 567 ? 49.093 -3.145 -69.184 1.00 93.38 567 ALA A O 1
ATOM 4212 N N . ASP A 1 568 ? 49.926 -1.165 -69.834 1.00 94.62 568 ASP A N 1
ATOM 4213 C CA . ASP A 1 568 ? 49.632 -1.326 -71.263 1.00 94.62 568 ASP A CA 1
ATOM 4214 C C . ASP A 1 568 ? 50.441 -2.460 -71.898 1.00 94.62 568 ASP A C 1
ATOM 4216 O O . ASP A 1 568 ? 49.894 -3.247 -72.674 1.00 94.62 568 ASP A O 1
ATOM 4220 N N . ALA A 1 569 ? 51.712 -2.616 -71.520 1.00 94.88 569 ALA A N 1
ATOM 4221 C CA . ALA A 1 569 ? 52.519 -3.750 -71.948 1.00 94.88 569 ALA A CA 1
ATOM 4222 C C . ALA A 1 569 ? 51.934 -5.085 -71.459 1.00 94.88 569 ALA A C 1
ATOM 4224 O O . ALA A 1 569 ? 51.804 -6.012 -72.260 1.00 94.88 569 ALA A O 1
ATOM 4225 N N . LEU A 1 570 ? 51.537 -5.182 -70.184 1.00 94.62 570 LEU A N 1
ATOM 4226 C CA . LEU A 1 570 ? 50.955 -6.398 -69.605 1.00 94.62 570 LEU A CA 1
ATOM 4227 C C . LEU A 1 570 ? 49.623 -6.775 -70.264 1.00 94.62 570 LEU A C 1
ATOM 4229 O O . LEU A 1 570 ? 49.458 -7.923 -70.681 1.00 94.62 570 LEU A O 1
ATOM 4233 N N . VAL A 1 571 ? 48.707 -5.815 -70.423 1.00 95.94 571 VAL A N 1
ATOM 4234 C CA . VAL A 1 571 ? 47.400 -6.049 -71.061 1.00 95.94 571 VAL A CA 1
ATOM 4235 C C . VAL A 1 571 ? 47.564 -6.416 -72.541 1.00 95.94 571 VAL A C 1
ATOM 4237 O O . VAL A 1 571 ? 46.891 -7.318 -73.027 1.00 95.94 571 VAL A O 1
ATOM 4240 N N . LYS A 1 572 ? 48.492 -5.788 -73.278 1.00 95.00 572 LYS A N 1
ATOM 4241 C CA . LYS A 1 572 ? 48.734 -6.122 -74.696 1.00 95.00 572 LYS A CA 1
ATOM 4242 C C . LYS A 1 572 ? 49.421 -7.469 -74.898 1.00 95.00 572 LYS A C 1
ATOM 4244 O O . LYS A 1 572 ? 49.129 -8.148 -75.880 1.00 95.00 572 LYS A O 1
ATOM 4249 N N . GLN A 1 573 ? 50.358 -7.836 -74.024 1.00 95.94 573 GLN A N 1
ATOM 4250 C CA . GLN A 1 573 ? 51.088 -9.105 -74.127 1.00 95.94 573 GLN A CA 1
ATOM 4251 C C . GLN A 1 573 ? 50.239 -10.294 -73.670 1.00 95.94 573 GLN A C 1
ATOM 4253 O O . GLN A 1 573 ? 50.377 -11.387 -74.221 1.00 95.94 573 GLN A O 1
ATOM 4258 N N . HIS A 1 574 ? 49.350 -10.083 -72.697 1.00 96.00 574 HIS A N 1
ATOM 4259 C CA . HIS A 1 574 ? 48.507 -11.125 -72.116 1.00 96.00 574 HIS A CA 1
ATOM 4260 C C . HIS A 1 574 ? 47.047 -10.655 -71.962 1.00 96.00 574 HIS A C 1
ATOM 4262 O O . HIS A 1 574 ? 46.546 -10.567 -70.837 1.00 96.00 574 HIS A O 1
ATOM 4268 N N . PRO A 1 575 ? 46.341 -10.384 -73.077 1.00 93.00 575 PRO A N 1
ATOM 4269 C CA . PRO A 1 575 ? 44.990 -9.814 -73.051 1.00 93.00 575 PRO A CA 1
ATOM 4270 C C . PRO A 1 575 ? 43.941 -10.753 -72.446 1.00 93.00 575 PRO A C 1
ATOM 4272 O O . PRO A 1 575 ? 42.925 -10.287 -71.945 1.00 93.00 575 PRO A O 1
ATOM 4275 N N . ASP A 1 576 ? 44.195 -12.064 -72.457 1.00 93.62 576 ASP A N 1
ATOM 4276 C CA . ASP A 1 576 ? 43.304 -13.061 -71.853 1.00 93.62 576 ASP A CA 1
ATOM 4277 C C . ASP A 1 576 ? 43.480 -13.166 -70.327 1.00 93.62 576 ASP A C 1
ATOM 4279 O O . ASP A 1 576 ? 42.689 -13.835 -69.668 1.00 93.62 576 ASP A O 1
ATOM 4283 N N . ARG A 1 577 ? 44.523 -12.533 -69.762 1.00 93.94 577 ARG A N 1
ATOM 4284 C CA . ARG A 1 577 ? 44.867 -12.612 -68.335 1.00 93.94 577 ARG A CA 1
ATOM 4285 C C . ARG A 1 577 ? 44.704 -11.282 -67.608 1.00 93.94 577 ARG A C 1
ATOM 4287 O O . ARG A 1 577 ? 44.197 -11.296 -66.488 1.00 93.94 577 ARG A O 1
ATOM 4294 N N . PHE A 1 578 ? 45.117 -10.164 -68.208 1.00 96.69 578 PHE A N 1
ATOM 4295 C CA . PHE A 1 578 ? 45.057 -8.848 -67.568 1.00 96.69 578 PHE A CA 1
ATOM 4296 C C . PHE A 1 578 ? 44.022 -7.932 -68.215 1.00 96.69 578 PHE A C 1
ATOM 4298 O O . PHE A 1 578 ? 44.002 -7.766 -69.433 1.00 96.69 578 PHE A O 1
ATOM 4305 N N . GLU A 1 579 ? 43.223 -7.268 -67.385 1.00 95.00 579 GLU A N 1
ATOM 4306 C CA . GLU A 1 579 ? 42.244 -6.267 -67.813 1.00 95.00 579 GLU A CA 1
ATOM 4307 C C . GLU A 1 579 ? 42.380 -4.970 -67.011 1.00 95.00 579 GLU A C 1
ATOM 4309 O O . GLU A 1 579 ? 42.735 -4.995 -65.834 1.00 95.00 579 GLU A O 1
ATOM 4314 N N . TYR A 1 580 ? 42.083 -3.824 -67.628 1.00 95.06 580 TYR A N 1
ATOM 4315 C CA . TYR A 1 580 ? 42.028 -2.550 -66.910 1.00 95.06 580 TYR A CA 1
ATOM 4316 C C . TYR A 1 580 ? 40.819 -2.488 -65.978 1.00 95.06 580 TYR A C 1
ATOM 4318 O O . TYR A 1 580 ? 39.698 -2.820 -66.365 1.00 95.06 580 TYR A O 1
ATOM 4326 N N . VAL A 1 581 ? 41.035 -1.969 -64.772 1.00 93.81 581 VAL A N 1
ATOM 4327 C CA . VAL A 1 581 ? 39.992 -1.786 -63.764 1.00 93.81 581 VAL A CA 1
ATOM 4328 C C . VAL A 1 581 ? 39.607 -0.311 -63.700 1.00 93.81 581 VAL A C 1
ATOM 4330 O O . VAL A 1 581 ? 40.446 0.555 -63.481 1.00 93.81 581 VAL A O 1
ATOM 4333 N N . SER A 1 582 ? 38.320 -0.011 -63.870 1.00 90.62 582 SER A N 1
ATOM 4334 C CA . SER A 1 582 ? 37.766 1.335 -63.652 1.00 90.62 582 SER A CA 1
ATOM 4335 C C . SER A 1 582 ? 37.415 1.574 -62.179 1.00 90.62 582 SER A C 1
ATOM 4337 O O . SER A 1 582 ? 37.013 0.617 -61.507 1.00 90.62 582 SER A O 1
ATOM 4339 N N . ALA A 1 583 ? 37.409 2.833 -61.713 1.00 88.31 583 ALA A N 1
ATOM 4340 C CA . ALA A 1 583 ? 37.122 3.189 -60.312 1.00 88.31 583 ALA A CA 1
ATOM 4341 C C . ALA A 1 583 ? 35.957 2.449 -59.632 1.00 88.31 583 ALA A C 1
ATOM 4343 O O . ALA A 1 583 ? 36.125 2.045 -58.481 1.00 88.31 583 ALA A O 1
ATOM 4344 N N . PRO A 1 584 ? 34.777 2.233 -60.260 1.00 88.44 584 PRO A N 1
ATOM 4345 C CA . PRO A 1 584 ? 33.679 1.509 -59.611 1.00 88.44 584 PRO A CA 1
ATOM 4346 C C . PRO A 1 584 ? 34.078 0.132 -59.054 1.00 88.44 584 PRO A C 1
ATOM 4348 O O . PRO A 1 584 ? 33.538 -0.293 -58.027 1.00 88.44 584 PRO A O 1
ATOM 4351 N N . ASN A 1 585 ? 35.057 -0.516 -59.688 1.00 91.25 585 ASN A N 1
ATOM 4352 C CA . ASN A 1 585 ? 35.519 -1.865 -59.380 1.00 91.25 585 ASN A CA 1
ATOM 4353 C C . ASN A 1 585 ? 36.768 -1.903 -58.491 1.00 91.25 585 ASN A C 1
ATOM 4355 O O . ASN A 1 585 ? 37.217 -2.996 -58.166 1.00 91.25 585 ASN A O 1
ATOM 4359 N N . TYR A 1 586 ? 37.299 -0.754 -58.062 1.00 93.44 586 TYR A N 1
ATOM 4360 C CA . TYR A 1 586 ? 38.429 -0.721 -57.137 1.00 93.44 586 TYR A CA 1
ATOM 4361 C C . TYR A 1 586 ? 38.106 -1.414 -55.808 1.00 93.44 586 TYR A C 1
ATOM 4363 O O . TYR A 1 586 ? 36.968 -1.376 -55.316 1.00 93.44 586 TYR A O 1
ATOM 4371 N N . TRP A 1 587 ? 39.125 -2.025 -55.213 1.00 90.62 587 TRP A N 1
ATOM 4372 C CA . TRP A 1 587 ? 39.065 -2.753 -53.954 1.00 90.62 587 TRP A CA 1
ATOM 4373 C C . TRP A 1 587 ? 39.692 -1.956 -52.816 1.00 90.62 587 TRP A C 1
ATOM 4375 O O . TRP A 1 587 ? 40.846 -1.537 -52.879 1.00 90.62 587 TRP A O 1
ATOM 4385 N N . LYS A 1 588 ? 38.921 -1.777 -51.741 1.00 89.38 588 LYS A N 1
ATOM 4386 C CA . LYS A 1 588 ? 39.359 -1.027 -50.565 1.00 89.38 588 LYS A CA 1
ATOM 4387 C C . LYS A 1 588 ? 40.522 -1.726 -49.869 1.00 89.38 588 LYS A C 1
ATOM 4389 O O . LYS A 1 588 ? 40.424 -2.916 -49.566 1.00 89.38 588 LYS A O 1
ATOM 4394 N N . GLY A 1 589 ? 41.575 -0.979 -49.557 1.00 87.69 589 GLY A N 1
ATOM 4395 C CA . GLY A 1 589 ? 42.800 -1.484 -48.936 1.00 87.69 589 GLY A CA 1
ATOM 4396 C C . GLY A 1 589 ? 43.747 -2.206 -49.898 1.00 87.69 589 GLY A C 1
ATOM 4397 O O . GLY A 1 589 ? 44.747 -2.753 -49.439 1.00 87.69 589 GLY A O 1
ATOM 4398 N N . ILE A 1 590 ? 43.434 -2.223 -51.198 1.00 90.19 590 ILE A N 1
ATOM 4399 C CA . ILE A 1 590 ? 44.298 -2.752 -52.263 1.00 90.19 590 ILE A CA 1
ATOM 4400 C C . ILE A 1 590 ? 44.546 -1.650 -53.293 1.00 90.19 590 ILE A C 1
ATOM 4402 O O . ILE A 1 590 ? 45.693 -1.273 -53.511 1.00 90.19 590 ILE A O 1
ATOM 4406 N N . ASP A 1 591 ? 43.471 -1.093 -53.852 1.00 89.31 591 ASP A N 1
ATOM 4407 C CA . ASP A 1 591 ? 43.547 -0.047 -54.872 1.00 89.31 591 ASP A CA 1
ATOM 4408 C C . ASP A 1 591 ? 43.427 1.363 -54.275 1.00 89.31 591 ASP A C 1
ATOM 4410 O O . ASP A 1 591 ? 44.049 2.277 -54.808 1.00 89.31 591 ASP A O 1
ATOM 4414 N N . TYR A 1 592 ? 42.632 1.537 -53.201 1.00 87.62 592 TYR A N 1
ATOM 4415 C CA . TYR A 1 592 ? 42.317 2.821 -52.538 1.00 87.62 592 TYR A CA 1
ATOM 4416 C C . TYR A 1 592 ? 42.072 2.697 -51.027 1.00 87.62 592 TYR A C 1
ATOM 4418 O O . TYR A 1 592 ? 41.703 1.587 -50.560 1.00 87.62 592 TYR A O 1
#

Sequence (592 aa):
MRDALRWLLAVAVLLSIGGSGCSPSRRSKELAVLDRAYQSGVLTKDEYEAKKAGLESQSEALEALDKALSAGVVTQADYQAIKARLIAKAVMLASLERARQAGVFSQKEYLARKAALLAADATAAPPAEADAAAAPSAPLDPAPEPADTAAPPSPKPVAAPGGLKTINPPEGGQIVYGQVEGQTTEAGAMGAVLRSLHNQLGERPQVGKLFQVRGTQSVAAFFSVSRRTQGGGQIAGLIIATKATSDRVEAALISDDAARFPKTLNPMMKTLFGVWHPLEAARSAGSESSSPAPLRQITLEDRSASVGLPDGWKIVPKMSMMGTIVATGPNDESAELGITFLASDTNNPTVQQTLQALRNGRLRNTAYATANYYPYGGDMSKAFVYFIQNVRRKAGLPQATYNFTSVTPVPGSSQERCVHMAGTVDTGDGKGPRELNAVYCTTPPTPAAGIWLSSAYATSAPVQVAARERATLAAILASFNVNMSVVNAQAAKIAAPAIEQIHAIGRAAAMQAAAAHERNDIQNSSVYQRWDNLDKRSQEFENYQLGFSVISDTEHTAHGTFWNEDADALVKQHPDRFEYVSAPNYWKGIDY